Protein AF-A0AAN8HN41-F1 (afdb_monomer)

Organism: Champsocephalus gunnari (NCBI:txid52237)

pLDDT: mean 73.95, std 22.57, range [21.2, 96.81]

Nearest PDB structures (foldseek):
  7crw-assembly1_A  TM=8.829E-01  e=1.568E-19  Rattus norvegicus
  7crv-assembly1_B  TM=8.879E-01  e=1.728E-08  Rattus norvegicus
  7crv-assembly1_A  TM=7.873E-01  e=2.471E-08  Rattus norvegicus
  7crw-assembly1_B  TM=8.515E-01  e=1.143E-07  Rattus norvegicus
  7jn7-assembly1_C  TM=8.163E-01  e=3.444E-03  Homo sapiens

Mean predicted aligned error: 18.19 Å

Sequence (503 aa):
MKEDYGLEQKLSNITLGSKGASRSLDLEGIGKITKDSSGWTKLEPEVNSTDEDEASTYSLKSEAGNFECSVSGLRWVCQDKVSFKYQFCSSEEPMKRMEMMRYMPAGPLIDITVISGKLSEVYLPHWICIDDIPKILQKFAVLHIDDCGDVVEKVSEVTSSHVKLCEPVFSPRVALMKMGFPVKIHCNVLIYSKAYASCTVLHVYLTPLDPALKETIDKDNKEYKFIRKPRPNEGLKMQQDFNLTADITAEICPEKITLSNSSQSQSSIFFDVHFENPISDFNLTLSQLNKGKGKTCWSHKILKEESTGGPSSENESRDTAGPSAGETAQYTTVDGEHFVDKHRTELINRKDSSGWTKLEPEVNSTDEDEASTYSLKSEAGNFECSVSGLRWVCQDKVSFKYQFCSSEEPMKRMEMMRYMPAGPLIDITVISGKLSEVYLPHWICIDDIPKILQKFAVLHIDDCGDVVEKVSEVTSSHVKLCEPVFSPRVAPDENGLSSKNTL

InterPro domains:
  IPR025307 FIIND domain [PF13553] (52-182)
  IPR025307 FIIND domain [PF13553] (368-488)
  IPR025307 FIIND domain [PF23679] (185-302)
  IPR025307 FIIND domain [PS51830] (36-316)
  IPR025307 FIIND domain [PS51830] (352-503)
  IPR051249 NLRP Inflammasome [PTHR46985] (38-352)

Secondary structure (DSSP, 8-state):
---------------------------------PPPPS-PEEEPPEEE--STTSPPEEEEEE-SEEEEETTT--EEEESS-EEEEEEE---HHHHHHHHHTTEEE-S--EEEEEEES--SEEEEE--EE-TT-TTGGGTEEEEEP-TT--EEEEPSEE-SSEEEEESPPPSEEEEEEESSS--EE-EEEEEEEEE-SSEEEEEEEEEES-HHHHHHHHHHTTTSEEE--PPPSSPEETT-EEEEEESSSEEEESS-EE----TTTTTS-EEEEEEEPPSS-EEEEEEEEETTEEEEEEEEEEPHHHHHT------S----------------------HHHHHHHHHHTSS--TT-EEEPPEEE--STTSPPEEEEEE-SEEEEETTT--EEEESS-EEEEEEE---HHHHHHHHHTT----S--EEEEEEES--SEEEEE-----TT-TTGGGT-EEEE--TT--EEEEPSEE-SSEEEEES--PSS-PPP-S---------

Foldseek 3Di:
DDDDDDDDDDDDDDDDDDDDDDDDDDPPPPFDADADDPFAAEDEFDWDDPDLPDFIKTKDKDAAGWHAYPPQRKIFGFRGIWIKMKTFDDDLVVQVVQVVLQKFFFATWMQMGTPDGFTQKIWHWGFWAPPPPPPQQVFKWKWFDDLQDIFTHRFSHDYRTTTMDGRDDGGTMTMIGHDDDKIFGFWAWKWWWDADPWKIKIKTATGGPYPVLVSVVCVVRVVTQIDDDDTFPDTDIAQFWKAKDKPAPWDKPPRIFGHDRHSPPSNPRIIIIMDTQDPFKMKMWMFTDDPNDTDTRDMDIDGSCSRNPDDDPDDDDDDDDDDDDDDDDDDDDDDDDDPLVVCLVVLQPDPPPVFAAEDEFDWDDDDPPDWIKTKDKDAAGWHAYSRQRKIFGFRGIWIKMKTFDRCVPVQVVCVVVVHHAFATDMQMGTPDGFTQKIWGWGNRACPPPPPVQVRDWDWDDDPVGTDTHRFPDDDRTTTMDGRDDHPPDDDPDPPDDDDDDDD

Radius of gyration: 29.56 Å; Cα contacts (8 Å, |Δi|>4): 951; chains: 1; bounding box: 72×90×97 Å

Structure (mmCIF, N/CA/C/O backbone):
data_AF-A0AAN8HN41-F1
#
_entry.id   AF-A0AAN8HN41-F1
#
loop_
_atom_site.group_PDB
_atom_site.id
_atom_site.type_symbol
_atom_site.label_atom_id
_atom_site.label_alt_id
_atom_site.label_comp_id
_atom_site.label_asym_id
_atom_site.label_entity_id
_atom_site.label_seq_id
_atom_site.pdbx_PDB_ins_code
_atom_site.Cartn_x
_atom_site.Cartn_y
_atom_site.Cartn_z
_atom_site.occupancy
_atom_site.B_iso_or_equiv
_atom_site.auth_seq_id
_atom_site.auth_comp_id
_atom_site.auth_asym_id
_atom_site.auth_atom_id
_atom_site.pdbx_PDB_model_num
ATOM 1 N N . MET A 1 1 ? -10.641 -57.100 1.618 1.00 31.44 1 MET A N 1
ATOM 2 C CA . MET A 1 1 ? -11.272 -58.352 1.148 1.00 31.44 1 MET A CA 1
ATOM 3 C C . MET A 1 1 ? -12.772 -58.137 1.150 1.00 31.44 1 MET A C 1
ATOM 5 O O . MET A 1 1 ? -13.265 -57.872 2.237 1.00 31.44 1 MET A O 1
ATOM 9 N N . LYS A 1 2 ? -13.413 -58.298 -0.025 1.00 28.81 2 LYS A N 1
ATOM 10 C CA . LYS A 1 2 ? -14.873 -58.388 -0.284 1.00 28.81 2 LYS A CA 1
ATOM 11 C C . LYS A 1 2 ? -15.687 -57.121 0.037 1.00 28.81 2 LYS A C 1
ATOM 13 O O . LYS A 1 2 ? -15.433 -56.503 1.056 1.00 28.81 2 LYS A O 1
ATOM 18 N N . GLU A 1 3 ? -16.654 -56.635 -0.737 1.00 30.42 3 GLU A N 1
ATOM 19 C CA . GLU A 1 3 ? -17.390 -56.974 -1.980 1.00 30.42 3 GLU A CA 1
ATOM 20 C C . GLU A 1 3 ? -18.021 -55.613 -2.390 1.00 30.42 3 GLU A C 1
ATOM 22 O O . GLU A 1 3 ? -18.461 -54.877 -1.512 1.00 30.42 3 GLU A O 1
ATOM 27 N N . ASP A 1 4 ? -17.796 -55.027 -3.564 1.00 29.94 4 ASP A N 1
ATOM 28 C CA . ASP A 1 4 ? -18.327 -55.276 -4.917 1.00 29.94 4 ASP A CA 1
ATOM 29 C C . ASP A 1 4 ? -19.849 -55.069 -5.127 1.00 29.94 4 ASP A C 1
ATOM 31 O O . ASP A 1 4 ? -20.670 -55.659 -4.432 1.00 29.94 4 ASP A O 1
ATOM 35 N N . TYR A 1 5 ? -20.148 -54.265 -6.165 1.00 29.20 5 TYR A N 1
ATOM 36 C CA . TYR A 1 5 ? -21.428 -53.912 -6.824 1.00 29.20 5 TYR A CA 1
ATOM 37 C C . TYR A 1 5 ? -22.476 -53.105 -6.022 1.00 29.20 5 TYR A C 1
ATOM 39 O O . TYR A 1 5 ? -22.932 -53.513 -4.967 1.00 29.20 5 TYR A O 1
ATOM 47 N N . GLY A 1 6 ? -22.968 -51.937 -6.452 1.00 27.88 6 GLY A N 1
ATOM 48 C CA . GLY A 1 6 ? -23.070 -51.354 -7.792 1.00 27.88 6 GLY A CA 1
ATOM 49 C C . GLY A 1 6 ? -24.547 -51.254 -8.193 1.00 27.88 6 GLY A C 1
ATOM 50 O O . GLY A 1 6 ? -25.205 -52.285 -8.235 1.00 27.88 6 GLY A O 1
ATOM 51 N N . LEU A 1 7 ? -25.050 -50.040 -8.467 1.00 28.08 7 LEU A N 1
ATOM 52 C CA . LEU A 1 7 ? -25.962 -49.693 -9.579 1.00 28.08 7 LEU A CA 1
ATOM 53 C C . LEU A 1 7 ? -26.590 -48.300 -9.398 1.00 28.08 7 LEU A C 1
ATOM 55 O O . LEU A 1 7 ? -27.250 -47.999 -8.406 1.00 28.08 7 LEU A O 1
ATOM 59 N N . GLU A 1 8 ? -26.383 -47.468 -10.416 1.00 29.75 8 GLU A N 1
ATOM 60 C CA . GLU A 1 8 ? -27.081 -46.211 -10.677 1.00 29.75 8 GLU A CA 1
ATOM 61 C C . GLU A 1 8 ? -28.542 -46.449 -11.107 1.00 29.75 8 GLU A C 1
ATOM 63 O O . GLU A 1 8 ? -28.809 -47.401 -11.837 1.00 29.75 8 GLU A O 1
ATOM 68 N N . GLN A 1 9 ? -29.461 -45.528 -10.777 1.00 28.47 9 GLN A N 1
ATOM 69 C CA . GLN A 1 9 ? -30.175 -44.672 -11.754 1.00 28.47 9 GLN A CA 1
ATOM 70 C C . GLN A 1 9 ? -31.349 -43.880 -11.131 1.00 28.47 9 GLN A C 1
ATOM 72 O O . GLN A 1 9 ? -32.226 -44.433 -10.482 1.00 28.47 9 GLN A O 1
ATOM 77 N N . LYS A 1 10 ? -31.340 -42.565 -11.418 1.00 29.12 10 LYS A N 1
ATOM 78 C CA . LYS A 1 10 ? -32.449 -41.636 -11.754 1.00 29.12 10 LYS A CA 1
ATOM 79 C C . LYS A 1 10 ? -33.871 -41.883 -11.197 1.00 29.12 10 LYS A C 1
ATOM 81 O O . LYS A 1 10 ? -34.509 -42.844 -11.596 1.00 29.12 10 LYS A O 1
ATOM 86 N N . LEU A 1 11 ? -34.458 -40.855 -10.554 1.00 25.56 11 LEU A N 1
ATOM 87 C CA . LEU A 1 11 ? -35.575 -40.031 -11.095 1.00 25.56 11 LEU A CA 1
ATOM 88 C C . LEU A 1 11 ? -36.135 -39.002 -10.075 1.00 25.56 11 LEU A C 1
ATOM 90 O O . LEU A 1 11 ? -36.519 -39.341 -8.964 1.00 25.56 11 LEU A O 1
ATOM 94 N N . SER A 1 12 ? -36.161 -37.743 -10.527 1.00 26.53 12 SER A N 1
ATOM 95 C CA . SER A 1 12 ? -37.119 -36.629 -10.329 1.00 26.53 12 SER A CA 1
ATOM 96 C C . SER A 1 12 ? -38.134 -36.560 -9.161 1.00 26.53 12 SER A C 1
ATOM 98 O O . SER A 1 12 ? -39.035 -37.384 -9.055 1.00 26.53 12 SER A O 1
ATOM 100 N N . ASN A 1 13 ? -38.077 -35.413 -8.460 1.00 27.61 13 ASN A N 1
ATOM 101 C CA . ASN A 1 13 ? -39.141 -34.467 -8.046 1.00 27.61 13 ASN A CA 1
ATOM 102 C C . ASN A 1 13 ? -40.578 -34.954 -7.760 1.00 27.61 13 ASN A C 1
ATOM 104 O O . ASN A 1 13 ? -41.294 -35.273 -8.704 1.00 27.61 13 ASN A O 1
ATOM 108 N N . ILE A 1 14 ? -41.058 -34.733 -6.519 1.00 27.34 14 ILE A N 1
ATOM 109 C CA . ILE A 1 14 ? -42.457 -34.371 -6.178 1.00 27.34 14 ILE A CA 1
ATOM 110 C C . ILE A 1 14 ? -42.477 -33.345 -5.014 1.00 27.34 14 ILE A C 1
ATOM 112 O O . ILE A 1 14 ? -41.560 -33.270 -4.201 1.00 27.34 14 ILE A O 1
ATOM 116 N N . THR A 1 15 ? -43.531 -32.529 -5.013 1.00 26.66 15 THR A N 1
ATOM 117 C CA . THR A 1 15 ? -43.727 -31.164 -4.503 1.00 26.66 15 THR A CA 1
ATOM 118 C C . THR A 1 15 ? -44.473 -31.082 -3.149 1.00 26.66 15 THR A C 1
ATOM 120 O O . THR A 1 15 ? -45.343 -31.899 -2.882 1.00 26.66 15 THR A O 1
ATOM 123 N N . LEU A 1 16 ? -44.172 -30.017 -2.380 1.00 29.42 16 LEU A N 1
ATOM 124 C CA . LEU A 1 16 ? -44.954 -29.236 -1.383 1.00 29.42 16 LEU A CA 1
ATOM 125 C C . LEU A 1 16 ? -45.809 -29.901 -0.271 1.00 29.42 16 LEU A C 1
ATOM 127 O O . LEU A 1 16 ? -46.778 -30.603 -0.535 1.00 29.42 16 LEU A O 1
ATOM 131 N N . GLY A 1 17 ? -45.592 -29.443 0.977 1.00 24.09 17 GLY A N 1
ATOM 132 C CA . GLY A 1 17 ? -46.516 -29.643 2.108 1.00 24.09 17 GLY A CA 1
ATOM 133 C C . GLY A 1 17 ? -46.153 -28.921 3.425 1.00 24.09 17 GLY A C 1
ATOM 134 O O . GLY A 1 17 ? -45.705 -29.555 4.363 1.00 24.09 17 GLY A O 1
ATOM 135 N N . SER A 1 18 ? -46.353 -27.597 3.472 1.00 26.77 18 SER A N 1
ATOM 136 C CA . SER A 1 18 ? -46.799 -26.735 4.601 1.00 26.77 18 SER A CA 1
ATOM 137 C C . SER A 1 18 ? -46.487 -27.040 6.100 1.00 26.77 18 SER A C 1
ATOM 139 O O . SER A 1 18 ? -47.052 -27.960 6.681 1.00 26.77 18 SER A O 1
ATOM 141 N N . LYS A 1 19 ? -45.900 -26.000 6.742 1.00 27.00 19 LYS A N 1
ATOM 142 C CA . LYS A 1 19 ? -46.096 -25.427 8.112 1.00 27.00 19 LYS A CA 1
ATOM 143 C C . LYS A 1 19 ? -45.427 -26.061 9.352 1.00 27.00 19 LYS A C 1
ATOM 145 O O . LYS A 1 19 ? -45.829 -27.122 9.803 1.00 27.00 19 LYS A O 1
ATOM 150 N N . GLY A 1 20 ? -44.625 -25.233 10.048 1.00 23.34 20 GLY A N 1
ATOM 151 C CA . GLY A 1 20 ? -44.687 -25.118 11.519 1.00 23.34 20 GLY A CA 1
ATOM 152 C C . GLY A 1 20 ? -43.373 -24.963 12.309 1.00 23.34 20 GLY A C 1
ATOM 153 O O . GLY A 1 20 ? -42.824 -25.955 12.749 1.00 23.34 20 GLY A O 1
ATOM 154 N N . ALA A 1 21 ? -42.997 -23.707 12.594 1.00 24.42 21 ALA A N 1
ATOM 155 C CA . ALA A 1 21 ? -42.402 -23.189 13.844 1.00 24.42 21 ALA A CA 1
ATOM 156 C C . ALA A 1 21 ? -40.985 -23.599 14.358 1.00 24.42 21 ALA A C 1
ATOM 158 O O . ALA A 1 21 ? -40.767 -24.689 14.864 1.00 24.42 21 ALA A O 1
ATOM 159 N N . SER A 1 22 ? -40.154 -22.548 14.487 1.00 25.69 22 SER A N 1
ATOM 160 C CA . SER A 1 22 ? -39.330 -22.167 15.660 1.00 25.69 22 SER A CA 1
ATOM 161 C C . SER A 1 22 ? -37.876 -22.662 15.823 1.00 25.69 22 SER A C 1
ATOM 163 O O . SER A 1 22 ? -37.615 -23.844 15.993 1.00 25.69 22 SER A O 1
ATOM 165 N N . ARG A 1 23 ? -36.987 -21.655 15.953 1.00 26.42 23 ARG A N 1
ATOM 166 C CA . ARG A 1 23 ? -35.697 -21.586 16.684 1.00 26.42 23 ARG A CA 1
ATOM 167 C C . ARG A 1 23 ? -34.535 -22.501 16.257 1.00 26.42 23 ARG A C 1
ATOM 169 O O . ARG A 1 23 ? -34.448 -23.638 16.689 1.00 26.42 23 ARG A O 1
ATOM 176 N N . SER A 1 24 ? -33.534 -21.911 15.602 1.00 27.61 24 SER A N 1
ATOM 177 C CA . SER A 1 24 ? -32.241 -21.550 16.226 1.00 27.61 24 SER A CA 1
ATOM 178 C C . SER A 1 24 ? -31.392 -20.805 15.192 1.00 27.61 24 SER A C 1
ATOM 180 O O . SER A 1 24 ? -31.219 -21.281 14.073 1.00 27.61 24 SER A O 1
ATOM 182 N N . LEU A 1 25 ? -30.932 -19.603 15.538 1.00 30.33 25 LEU A N 1
ATOM 183 C CA . LEU A 1 25 ? -29.981 -18.830 14.742 1.00 30.33 25 LEU A CA 1
ATOM 184 C C . LEU A 1 25 ? -28.578 -19.282 15.141 1.00 30.33 25 LEU A C 1
ATOM 186 O O . LEU A 1 25 ? -28.010 -18.735 16.083 1.00 30.33 25 LEU A O 1
ATOM 190 N N . ASP A 1 26 ? -28.025 -20.249 14.418 1.00 25.84 26 ASP A N 1
ATOM 191 C CA . ASP A 1 26 ? -26.597 -20.538 14.505 1.00 25.84 26 ASP A CA 1
ATOM 192 C C . ASP A 1 26 ? -25.869 -19.657 13.481 1.00 25.84 26 ASP A C 1
ATOM 194 O O . ASP A 1 26 ? -25.796 -19.938 12.284 1.00 25.84 26 ASP A O 1
ATOM 198 N N . LEU A 1 27 ? -25.385 -18.517 13.979 1.00 33.66 27 LEU A N 1
ATOM 199 C CA . LEU A 1 27 ? -24.414 -17.643 13.325 1.00 33.66 27 LEU A CA 1
ATOM 200 C C . LEU A 1 27 ? -23.038 -18.330 13.331 1.00 33.66 27 LEU A C 1
ATOM 202 O O . LEU A 1 27 ? -22.141 -17.953 14.080 1.00 33.66 27 LEU A O 1
ATOM 206 N N . GLU A 1 28 ? -22.854 -19.323 12.466 1.00 27.98 28 GLU A N 1
ATOM 207 C CA . GLU A 1 28 ? -21.524 -19.735 12.012 1.00 27.98 28 GLU A CA 1
ATOM 208 C C . GLU A 1 28 ? -21.253 -19.082 10.655 1.00 27.98 28 GLU A C 1
ATOM 210 O O . GLU A 1 28 ? -21.481 -19.643 9.583 1.00 27.98 28 GLU A O 1
ATOM 215 N N . GLY A 1 29 ? -20.789 -17.831 10.706 1.00 28.92 29 GLY A N 1
ATOM 216 C CA . GLY A 1 29 ? -20.281 -17.109 9.545 1.00 28.92 29 GLY A CA 1
ATOM 217 C C . GLY A 1 29 ? -18.964 -17.719 9.076 1.00 28.92 29 GLY A C 1
ATOM 218 O O . GLY A 1 29 ? -17.888 -17.224 9.403 1.00 28.92 29 GLY A O 1
ATOM 219 N N . ILE A 1 30 ? -19.040 -18.807 8.311 1.00 35.75 30 ILE A N 1
ATOM 220 C CA . ILE A 1 30 ? -17.922 -19.306 7.512 1.00 35.75 30 ILE A CA 1
ATOM 221 C C . ILE A 1 30 ? -17.582 -18.201 6.506 1.00 35.75 30 ILE A C 1
ATOM 223 O O . ILE A 1 30 ? -18.361 -17.929 5.592 1.00 35.75 30 ILE A O 1
ATOM 227 N N . GLY A 1 31 ? -16.436 -17.543 6.714 1.00 37.22 31 GLY A N 1
ATOM 228 C CA . GLY A 1 31 ? -15.906 -16.497 5.840 1.00 37.22 31 GLY A CA 1
ATOM 229 C C . GLY A 1 31 ? -15.910 -16.970 4.391 1.00 37.22 31 GLY A C 1
ATOM 230 O O . GLY A 1 31 ? -15.193 -17.901 4.017 1.00 37.22 31 GLY A O 1
ATOM 231 N N . LYS A 1 32 ? -16.790 -16.371 3.593 1.00 41.81 32 LYS A N 1
ATOM 232 C CA . LYS A 1 32 ? -17.054 -16.779 2.221 1.00 41.81 32 LYS A CA 1
ATOM 233 C C . LYS A 1 32 ? -15.963 -16.176 1.342 1.00 41.81 32 LYS A C 1
ATOM 235 O O . LYS A 1 32 ? -15.886 -14.964 1.209 1.00 41.81 32 LYS A O 1
ATOM 240 N N . ILE A 1 33 ? -15.124 -17.019 0.744 1.00 43.97 33 ILE A N 1
ATOM 241 C CA . ILE A 1 33 ? -14.276 -16.614 -0.382 1.00 43.97 33 ILE A CA 1
ATOM 242 C C . ILE A 1 33 ? -15.233 -16.404 -1.557 1.00 43.97 33 ILE A C 1
ATOM 244 O O . ILE A 1 33 ? -15.767 -17.366 -2.116 1.00 43.97 33 ILE A O 1
ATOM 248 N N . THR A 1 34 ? -15.547 -15.151 -1.863 1.00 48.28 34 THR A N 1
ATOM 249 C CA . THR A 1 34 ? -16.453 -14.785 -2.951 1.00 48.28 34 THR A CA 1
ATOM 250 C C . THR A 1 34 ? -15.640 -14.567 -4.226 1.00 48.28 34 THR A C 1
ATOM 252 O O . THR A 1 34 ? -14.589 -13.929 -4.239 1.00 48.28 34 THR A O 1
ATOM 255 N N . LYS A 1 35 ? -16.102 -15.162 -5.328 1.00 44.94 35 LYS A N 1
ATOM 256 C CA . LYS A 1 35 ? -15.579 -14.872 -6.665 1.00 44.94 35 LYS A CA 1
ATOM 257 C C . LYS A 1 35 ? -16.075 -13.478 -7.052 1.00 44.94 35 LYS A C 1
ATOM 259 O O . LYS A 1 35 ? -17.276 -13.240 -6.935 1.00 44.94 35 LYS A O 1
ATOM 264 N N . ASP A 1 36 ? -15.165 -12.599 -7.477 1.00 52.16 36 ASP A N 1
ATOM 265 C CA . ASP A 1 36 ? -15.447 -11.180 -7.728 1.00 52.16 36 ASP A CA 1
ATOM 266 C C . ASP A 1 36 ? -16.681 -11.011 -8.635 1.00 52.16 36 ASP A C 1
ATOM 268 O O . ASP A 1 36 ? -16.731 -11.519 -9.759 1.00 52.16 36 ASP A O 1
ATOM 272 N N . SER A 1 37 ? -17.728 -10.391 -8.091 1.00 51.03 37 SER A N 1
ATOM 273 C CA . SER A 1 37 ? -19.034 -10.242 -8.736 1.00 51.03 37 SER A CA 1
ATOM 274 C C . SER A 1 37 ? -19.020 -9.003 -9.631 1.00 51.03 37 SER A C 1
ATOM 276 O O . SER A 1 37 ? -18.674 -7.914 -9.180 1.00 51.03 37 SER A O 1
ATOM 278 N N . SER A 1 38 ? -19.454 -9.141 -10.886 1.00 56.97 38 SER A N 1
ATOM 279 C CA . SER A 1 38 ? -19.511 -8.094 -11.922 1.00 56.97 38 SER A CA 1
ATOM 280 C C . SER A 1 38 ? -20.571 -6.998 -11.677 1.00 56.97 38 SER A C 1
ATOM 282 O O . SER A 1 38 ? -21.161 -6.493 -12.628 1.00 56.97 38 SER A O 1
ATOM 284 N N . GLY A 1 39 ? -20.876 -6.676 -10.418 1.00 83.75 39 GLY A N 1
ATOM 285 C CA . GLY A 1 39 ? -21.988 -5.808 -10.005 1.00 83.75 39 GLY A CA 1
ATOM 286 C C . GLY A 1 39 ? -21.614 -4.356 -9.691 1.00 83.75 39 GLY A C 1
ATOM 287 O O . GLY A 1 39 ? -22.451 -3.630 -9.160 1.00 83.75 39 GLY A O 1
ATOM 288 N N . TRP A 1 40 ? -20.376 -3.941 -9.968 1.00 92.38 40 TRP A N 1
ATOM 289 C CA . TRP A 1 40 ? -19.872 -2.606 -9.639 1.00 92.38 40 TRP A CA 1
ATOM 290 C C . TRP A 1 40 ? -20.077 -1.626 -10.795 1.00 92.38 40 TRP A C 1
ATOM 292 O O . TRP A 1 40 ? -19.619 -1.869 -11.913 1.00 92.38 40 TRP A O 1
ATOM 302 N N . THR A 1 41 ? -20.724 -0.493 -10.522 1.00 95.56 41 THR A N 1
ATOM 303 C CA . THR A 1 41 ? -20.833 0.606 -11.491 1.00 95.56 41 THR A CA 1
ATOM 304 C C . THR A 1 41 ? -19.540 1.412 -11.485 1.00 95.56 41 THR A C 1
ATOM 306 O O . THR A 1 41 ? -19.171 1.978 -10.458 1.00 95.56 41 THR A O 1
ATOM 309 N N . LYS A 1 42 ? -18.834 1.474 -12.618 1.00 93.62 42 LYS A N 1
ATOM 310 C CA . LYS A 1 42 ? -17.588 2.245 -12.701 1.00 93.62 42 LYS A CA 1
ATOM 311 C C . LYS A 1 42 ? -17.868 3.739 -12.769 1.00 93.62 42 LYS A C 1
ATOM 313 O O . LYS A 1 42 ? -18.669 4.170 -13.594 1.00 93.62 42 LYS A O 1
ATOM 318 N N . LEU A 1 43 ? -17.174 4.505 -11.936 1.00 94.69 43 LEU A N 1
ATOM 319 C CA . LEU A 1 43 ? -17.195 5.962 -11.935 1.00 94.69 43 LEU A CA 1
ATOM 320 C C . LEU A 1 43 ? -15.779 6.502 -12.081 1.00 94.69 43 LEU A C 1
ATOM 322 O O . LEU A 1 43 ? -14.832 5.965 -11.504 1.00 94.69 43 LEU A O 1
ATOM 326 N N . GLU A 1 44 ? -15.653 7.568 -12.858 1.00 92.94 44 GLU A N 1
ATOM 327 C CA . GLU A 1 44 ? -14.412 8.312 -13.009 1.00 92.94 44 GLU A CA 1
ATOM 328 C C . GLU A 1 44 ? -14.428 9.514 -12.055 1.00 92.94 44 GLU A C 1
ATOM 330 O O . GLU A 1 44 ? -15.442 10.215 -11.993 1.00 92.94 44 GLU A O 1
ATOM 335 N N . PRO A 1 45 ? -13.368 9.723 -11.256 1.00 93.75 45 PRO A N 1
ATOM 336 C CA . PRO A 1 45 ? -13.301 10.842 -10.327 1.00 93.75 45 PRO A CA 1
ATOM 337 C C . PRO A 1 45 ? -13.009 12.162 -11.046 1.00 93.75 45 PRO A C 1
ATOM 339 O O . PRO A 1 45 ? -12.255 12.205 -12.016 1.00 93.75 45 PRO A O 1
ATOM 342 N N . GLU A 1 46 ? -13.530 13.258 -10.501 1.00 91.25 46 GLU A N 1
ATOM 343 C CA . GLU A 1 46 ? -13.058 14.604 -10.831 1.00 91.25 46 GLU A CA 1
ATOM 344 C C . GLU A 1 46 ? -11.671 14.798 -10.197 1.00 91.25 46 GLU A C 1
ATOM 346 O O . GLU A 1 46 ? -11.518 14.631 -8.984 1.00 91.25 46 GLU A O 1
ATOM 351 N N . VAL A 1 47 ? -10.656 15.120 -11.003 1.00 89.12 47 VAL A N 1
ATOM 352 C CA . VAL A 1 47 ? -9.266 15.268 -10.543 1.00 89.12 47 VAL A CA 1
ATOM 353 C C . VAL A 1 47 ? -8.925 16.744 -10.382 1.00 89.12 47 VAL A C 1
ATOM 355 O O . VAL A 1 47 ? -8.999 17.506 -11.343 1.00 89.12 47 VAL A O 1
ATOM 358 N N . ASN A 1 48 ? -8.511 17.127 -9.176 1.00 82.00 48 ASN A N 1
ATOM 359 C CA . ASN A 1 48 ? -7.978 18.447 -8.867 1.00 82.00 48 ASN A CA 1
ATOM 360 C C . ASN A 1 48 ? -6.489 18.308 -8.534 1.00 82.00 48 ASN A C 1
ATOM 362 O O . ASN A 1 48 ? -6.133 17.704 -7.520 1.00 82.00 48 ASN A O 1
ATOM 366 N N . SER A 1 49 ? -5.638 18.878 -9.382 1.00 72.19 49 SER A N 1
ATOM 367 C CA . SER A 1 49 ? -4.194 18.991 -9.160 1.00 72.19 49 SER A CA 1
ATOM 368 C C . SER A 1 49 ? -3.893 20.476 -8.986 1.00 72.19 49 SER A C 1
ATOM 370 O O . SER A 1 49 ? -3.963 21.234 -9.954 1.00 72.19 49 SER A O 1
ATOM 372 N N . THR A 1 50 ? -3.699 20.911 -7.741 1.00 55.75 50 THR A N 1
ATOM 373 C CA . THR A 1 50 ? -3.549 22.329 -7.387 1.00 55.75 50 THR A CA 1
ATOM 374 C C . THR A 1 50 ? -2.144 22.860 -7.667 1.00 55.75 50 THR A C 1
ATOM 376 O O . THR A 1 50 ? -2.056 24.006 -8.089 1.00 55.75 50 THR A O 1
ATOM 379 N N . ASP A 1 51 ? -1.100 22.020 -7.580 1.00 61.59 51 ASP A N 1
ATOM 380 C CA . ASP A 1 51 ? 0.307 22.340 -7.888 1.00 61.59 51 ASP A CA 1
ATOM 381 C C . ASP A 1 51 ? 1.116 21.076 -8.289 1.00 61.59 51 ASP A C 1
ATOM 383 O O . ASP A 1 51 ? 0.707 19.960 -7.978 1.00 61.59 51 ASP A O 1
ATOM 387 N N . GLU A 1 52 ? 2.282 21.217 -8.951 1.00 57.62 52 GLU A N 1
ATOM 388 C CA . GLU A 1 52 ? 3.168 20.085 -9.351 1.00 57.62 52 GLU A CA 1
ATOM 389 C C . GLU A 1 52 ? 3.782 19.306 -8.161 1.00 57.62 52 GLU A C 1
ATOM 391 O O . GLU A 1 52 ? 4.354 18.222 -8.333 1.00 57.62 52 GLU A O 1
ATOM 396 N N . ASP A 1 53 ? 3.692 19.866 -6.955 1.00 58.62 53 ASP A N 1
ATOM 397 C CA . ASP A 1 53 ? 4.270 19.311 -5.728 1.00 58.62 53 ASP A CA 1
ATOM 398 C C . ASP A 1 53 ? 3.219 18.788 -4.732 1.00 58.62 53 ASP A C 1
ATOM 400 O O . ASP A 1 53 ? 3.594 18.150 -3.748 1.00 58.62 53 ASP A O 1
ATOM 404 N N . GLU A 1 54 ? 1.922 19.002 -4.985 1.00 66.62 54 GLU A N 1
ATOM 405 C CA . GLU A 1 54 ? 0.838 18.518 -4.123 1.00 66.62 54 GLU A CA 1
ATOM 406 C C . GLU A 1 54 ? 0.203 17.228 -4.657 1.00 66.62 54 GLU A C 1
ATOM 408 O O . GLU A 1 54 ? -0.005 17.057 -5.859 1.00 66.62 54 GLU A O 1
ATOM 413 N N . ALA A 1 55 ? -0.156 16.322 -3.743 1.00 70.19 55 ALA A N 1
ATOM 414 C CA . ALA A 1 55 ? -0.847 15.087 -4.094 1.00 70.19 55 ALA A CA 1
ATOM 415 C C . ALA A 1 55 ? -2.203 15.390 -4.755 1.00 70.19 55 ALA A C 1
ATOM 417 O O . ALA A 1 55 ? -3.030 16.138 -4.223 1.00 70.19 55 ALA A O 1
ATOM 418 N N . SER A 1 56 ? -2.457 14.762 -5.905 1.00 83.38 56 SER A N 1
ATOM 419 C CA . SER A 1 56 ? -3.714 14.955 -6.632 1.00 83.38 56 SER A CA 1
ATOM 420 C C . SER A 1 56 ? -4.920 14.525 -5.792 1.00 83.38 56 SER A C 1
ATOM 422 O O . SER A 1 56 ? -4.941 13.444 -5.197 1.00 83.38 56 SER A O 1
ATOM 424 N N . THR A 1 57 ? -5.958 15.363 -5.782 1.00 90.62 57 THR A N 1
ATOM 425 C CA . THR A 1 57 ? -7.215 15.092 -5.075 1.00 90.62 57 THR A CA 1
ATOM 426 C C . THR A 1 57 ? -8.272 14.585 -6.040 1.00 90.62 57 THR A C 1
ATOM 428 O O . THR A 1 57 ? -8.549 15.215 -7.057 1.00 90.62 57 THR A O 1
ATOM 431 N N . TYR A 1 58 ? -8.921 13.482 -5.684 1.00 91.81 58 TYR A N 1
ATOM 432 C CA . TYR A 1 58 ? -9.922 12.817 -6.510 1.00 91.81 58 TYR A CA 1
ATOM 433 C C . TYR A 1 58 ? -11.291 12.921 -5.845 1.00 91.81 58 TYR A C 1
ATOM 435 O O . TYR A 1 58 ? -11.472 12.430 -4.734 1.00 91.81 58 TYR A O 1
ATOM 443 N N . SER A 1 59 ? -12.263 13.543 -6.508 1.00 95.12 59 SER A N 1
ATOM 444 C CA . SER A 1 59 ? -13.616 13.738 -5.975 1.00 95.12 59 SER A CA 1
ATOM 445 C C . SER A 1 59 ? -14.620 12.821 -6.666 1.00 95.12 59 SER A C 1
ATOM 447 O O . SER A 1 59 ? -14.642 12.705 -7.889 1.00 95.12 59 SER A O 1
ATOM 449 N N . LEU A 1 60 ? -15.472 12.172 -5.876 1.00 95.69 60 LEU A N 1
ATOM 450 C CA . LEU A 1 60 ? -16.499 11.246 -6.342 1.00 95.69 60 LEU A CA 1
ATOM 451 C C . LEU A 1 60 ? -17.856 11.601 -5.742 1.00 95.69 60 LEU A C 1
ATOM 453 O O . LEU A 1 60 ? -17.973 12.012 -4.585 1.00 95.69 60 LEU A O 1
ATOM 457 N N . LYS A 1 61 ? -18.899 11.410 -6.549 1.00 96.12 61 LYS A N 1
ATOM 458 C CA . LYS A 1 61 ? -20.302 11.548 -6.154 1.00 96.12 61 LYS A CA 1
ATOM 459 C C . LYS A 1 61 ? -21.076 10.362 -6.705 1.00 96.12 61 LYS A C 1
ATOM 461 O O . LYS A 1 61 ? -20.896 9.998 -7.866 1.00 96.12 61 LYS A O 1
ATOM 466 N N . SER A 1 62 ? -21.953 9.782 -5.899 1.00 96.00 62 SER A N 1
ATOM 467 C CA . SER A 1 62 ? -22.835 8.708 -6.349 1.00 96.00 62 SER A CA 1
ATOM 468 C C . SER A 1 62 ? -24.187 8.766 -5.650 1.00 96.00 62 SER A C 1
ATOM 470 O O . SER A 1 62 ? -24.292 9.227 -4.516 1.00 96.00 62 SER A O 1
ATOM 472 N N . GLU A 1 63 ? -25.221 8.283 -6.333 1.00 96.69 63 GLU A N 1
ATOM 473 C CA . GLU A 1 63 ? -26.504 7.940 -5.709 1.00 96.69 63 GLU A CA 1
ATOM 474 C C . GLU A 1 63 ? -26.380 6.599 -4.961 1.00 96.69 63 GLU A C 1
ATOM 476 O O . GLU A 1 63 ? -25.301 6.010 -4.919 1.00 96.69 63 GLU A O 1
ATOM 481 N N . ALA A 1 64 ? -27.472 6.101 -4.381 1.00 96.81 64 ALA A N 1
ATOM 482 C CA . ALA A 1 64 ? -27.495 4.799 -3.718 1.00 96.81 64 ALA A CA 1
ATOM 483 C C . ALA A 1 64 ? -27.098 3.653 -4.669 1.00 96.81 64 ALA A C 1
ATOM 485 O O . ALA A 1 64 ? -27.616 3.553 -5.786 1.00 96.81 64 ALA A O 1
ATOM 486 N N . GLY A 1 65 ? -26.213 2.756 -4.228 1.00 95.81 65 GLY A N 1
ATOM 487 C CA . GLY A 1 65 ? -25.768 1.615 -5.029 1.00 95.81 65 GLY A CA 1
ATOM 488 C C . GLY A 1 65 ? -24.358 1.122 -4.707 1.00 95.81 65 GLY A C 1
ATOM 489 O O . GLY A 1 65 ? -23.808 1.423 -3.650 1.00 95.81 65 GLY A O 1
ATOM 490 N N . ASN A 1 66 ? -23.791 0.353 -5.646 1.00 96.00 66 ASN A N 1
ATOM 491 C CA . ASN A 1 66 ? -22.448 -0.229 -5.571 1.00 96.00 66 ASN A CA 1
ATOM 492 C C . ASN A 1 66 ? -21.582 0.323 -6.707 1.00 96.00 66 ASN A C 1
ATOM 494 O O . ASN A 1 66 ? -21.928 0.169 -7.887 1.00 96.00 66 ASN A O 1
ATOM 498 N N . PHE A 1 67 ? -20.440 0.910 -6.368 1.00 96.75 67 PHE A N 1
ATOM 499 C CA . PHE A 1 67 ? -19.592 1.612 -7.328 1.00 96.75 67 PHE A CA 1
ATOM 500 C C . PHE A 1 67 ? -18.114 1.247 -7.186 1.00 96.75 67 PHE A C 1
ATOM 502 O O . PHE A 1 67 ? -17.668 0.845 -6.115 1.00 96.75 67 PHE A O 1
ATOM 509 N N . GLU A 1 68 ? -17.360 1.389 -8.274 1.00 95.31 68 GLU A N 1
ATOM 510 C CA . GLU A 1 68 ? -15.904 1.226 -8.332 1.00 95.31 68 GLU A CA 1
ATOM 511 C C . GLU A 1 68 ? -15.283 2.461 -8.990 1.00 95.31 68 GLU A C 1
ATOM 513 O O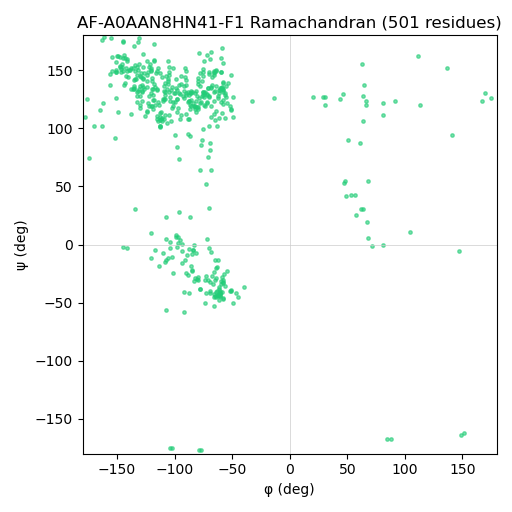 . GLU A 1 68 ? -15.713 2.884 -10.063 1.00 95.31 68 GLU A O 1
ATOM 518 N N . CYS A 1 69 ? -14.245 3.023 -8.379 1.00 94.50 69 CYS A N 1
ATOM 519 C CA . CYS A 1 69 ? -13.469 4.102 -8.973 1.00 94.50 69 CYS A CA 1
ATOM 520 C C . CYS A 1 69 ? -12.577 3.539 -10.085 1.00 94.50 69 CYS A C 1
ATOM 522 O O . CYS A 1 69 ? -11.792 2.619 -9.849 1.00 94.50 69 CYS A O 1
ATOM 524 N N . SER A 1 70 ? -12.649 4.111 -11.287 1.00 86.19 70 SER A N 1
ATOM 525 C CA . SER A 1 70 ? -11.839 3.688 -12.438 1.00 86.19 70 SER A CA 1
ATOM 526 C C . SER A 1 70 ? -10.336 3.933 -12.260 1.00 86.19 70 SER A C 1
ATOM 528 O O . SER A 1 70 ? -9.539 3.244 -12.896 1.00 86.19 70 SER A O 1
ATOM 530 N N . VAL A 1 71 ? -9.956 4.883 -11.396 1.00 86.31 71 VAL A N 1
ATOM 531 C CA . VAL A 1 71 ? -8.562 5.279 -11.144 1.00 86.31 71 VAL A CA 1
ATOM 532 C C . VAL A 1 71 ? -7.963 4.489 -9.984 1.00 86.31 71 VAL A C 1
ATOM 534 O O . VAL A 1 71 ? -6.961 3.802 -10.159 1.00 86.31 71 VAL A O 1
ATOM 537 N N . SER A 1 72 ? -8.572 4.560 -8.797 1.00 88.81 72 SER A N 1
ATOM 538 C CA . SER A 1 72 ? -8.024 3.914 -7.597 1.00 88.81 72 SER A CA 1
ATOM 539 C C . SER A 1 72 ? -8.419 2.453 -7.443 1.00 88.81 72 SER A C 1
ATOM 541 O O . SER A 1 72 ? -7.803 1.735 -6.661 1.00 88.81 72 SER A O 1
ATOM 543 N N . GLY A 1 73 ? -9.466 2.004 -8.137 1.00 90.38 73 GLY A N 1
ATOM 544 C CA . GLY A 1 73 ? -10.081 0.707 -7.878 1.00 90.38 73 GLY A CA 1
ATOM 545 C C . GLY A 1 73 ? -10.802 0.636 -6.530 1.00 90.38 73 GLY A C 1
ATOM 546 O O . GLY A 1 73 ? -11.266 -0.442 -6.171 1.00 90.38 73 GLY A O 1
ATOM 547 N N . LEU A 1 74 ? -10.912 1.740 -5.779 1.00 94.06 74 LEU A N 1
ATOM 548 C CA . LEU A 1 74 ? -11.703 1.810 -4.551 1.00 94.06 74 LEU A CA 1
ATOM 549 C C . LEU A 1 74 ? -13.155 1.450 -4.866 1.00 94.06 74 LEU A C 1
ATOM 551 O O . LEU A 1 74 ? -13.726 2.009 -5.805 1.00 94.06 74 LEU A O 1
ATOM 555 N N . ARG A 1 75 ? -13.763 0.553 -4.085 1.00 96.12 75 ARG A N 1
ATOM 556 C CA . ARG A 1 75 ? -15.190 0.235 -4.238 1.00 96.12 75 ARG A CA 1
ATOM 557 C C . ARG A 1 75 ? -15.965 0.628 -3.004 1.00 96.12 75 ARG A C 1
ATOM 559 O O . ARG A 1 75 ? -15.441 0.560 -1.895 1.00 96.12 75 ARG A O 1
ATOM 566 N N . TRP A 1 76 ? -17.212 1.026 -3.194 1.00 95.50 76 TRP A N 1
ATOM 567 C CA . TRP A 1 76 ? -18.062 1.437 -2.090 1.00 95.50 76 TRP A CA 1
ATOM 568 C C . TRP A 1 76 ? -19.523 1.097 -2.324 1.00 95.50 76 TRP A C 1
ATOM 570 O O . TRP A 1 76 ? -19.995 0.997 -3.459 1.00 95.50 76 TRP A O 1
ATOM 580 N N . VAL A 1 77 ? -20.226 0.938 -1.209 1.00 95.62 77 VAL A N 1
ATOM 581 C CA . VAL A 1 77 ? -21.670 0.752 -1.152 1.00 95.62 77 VAL A CA 1
ATOM 582 C C . VAL A 1 77 ? -22.257 1.876 -0.319 1.00 95.62 77 VAL A C 1
ATOM 584 O O . VAL A 1 77 ? -21.793 2.127 0.795 1.00 95.62 77 VAL A O 1
ATOM 587 N N . CYS A 1 78 ? -23.282 2.544 -0.833 1.00 94.44 78 CYS A N 1
ATOM 588 C CA . CYS A 1 78 ? -24.022 3.572 -0.106 1.00 94.44 78 CYS A CA 1
ATOM 589 C C . CYS A 1 78 ? -25.532 3.372 -0.273 1.00 94.44 78 CYS A C 1
ATOM 591 O O . CYS A 1 78 ? -26.007 2.966 -1.335 1.00 94.44 78 CYS A O 1
ATOM 593 N N . GLN A 1 79 ? -26.285 3.622 0.800 1.00 94.75 79 GLN A N 1
ATOM 594 C CA . GLN A 1 79 ? -27.753 3.523 0.808 1.00 94.75 79 GLN A CA 1
ATOM 595 C C . GLN A 1 79 ? -28.434 4.799 0.316 1.00 94.75 79 GLN A C 1
ATOM 597 O O . GLN A 1 79 ? -29.556 4.737 -0.173 1.00 94.75 79 GLN A O 1
ATOM 602 N N . ASP A 1 80 ? -27.725 5.921 0.403 1.00 95.06 80 ASP A N 1
ATOM 603 C CA . ASP A 1 80 ? -28.166 7.242 -0.018 1.00 95.06 80 ASP A CA 1
ATOM 604 C C . ASP A 1 80 ? -27.083 7.896 -0.878 1.00 95.06 80 ASP A C 1
ATOM 606 O O . ASP A 1 80 ? -25.994 7.345 -1.089 1.00 95.06 80 ASP A O 1
ATOM 610 N N . LYS A 1 81 ? -27.385 9.099 -1.366 1.00 96.75 81 LYS A N 1
ATOM 611 C CA . LYS A 1 81 ? -26.419 9.936 -2.067 1.00 96.75 81 LYS A CA 1
ATOM 612 C C . LYS A 1 81 ? -25.205 10.217 -1.183 1.00 96.75 81 LYS A C 1
ATOM 614 O O . LYS A 1 81 ? -25.344 10.603 -0.023 1.00 96.75 81 LYS A O 1
ATOM 619 N N . VAL A 1 82 ? -24.018 10.071 -1.758 1.00 96.12 82 VAL A N 1
ATOM 620 C CA . VAL A 1 82 ? -22.746 10.346 -1.092 1.00 96.12 82 VAL A CA 1
ATOM 621 C C . VAL A 1 82 ? -21.850 11.189 -1.990 1.00 96.12 82 VAL A C 1
ATOM 623 O O . VAL A 1 82 ? -21.851 11.055 -3.216 1.00 96.12 82 VAL A O 1
ATOM 626 N N . SER A 1 83 ? -21.062 12.056 -1.368 1.00 96.25 83 SER A N 1
ATOM 627 C CA . SER A 1 83 ? -19.940 12.737 -1.998 1.00 96.25 83 SER A CA 1
ATOM 628 C C . SER A 1 83 ? -18.720 12.624 -1.104 1.00 96.25 83 SER A C 1
ATOM 630 O O . SER A 1 83 ? -18.802 12.923 0.088 1.00 96.25 83 SER A O 1
ATOM 632 N N . PHE A 1 84 ? -17.586 12.245 -1.666 1.00 94.75 84 PHE A N 1
ATOM 633 C CA . PHE A 1 84 ? -16.341 12.116 -0.927 1.00 94.75 84 PHE A CA 1
ATOM 634 C C . PHE A 1 84 ? -15.162 12.459 -1.825 1.00 94.75 84 PHE A C 1
ATOM 636 O O . PHE A 1 84 ? -15.272 12.458 -3.051 1.00 94.75 84 PHE A O 1
ATOM 643 N N . LYS A 1 85 ? -14.032 12.757 -1.199 1.00 95.06 85 LYS A N 1
ATOM 644 C CA . LYS A 1 85 ? -12.748 12.897 -1.871 1.00 95.06 85 LYS A CA 1
ATOM 645 C C . LYS A 1 85 ? -11.779 11.851 -1.351 1.00 95.06 85 LYS A C 1
ATOM 647 O O . LYS A 1 85 ? -11.955 11.341 -0.243 1.00 95.06 85 LYS A O 1
ATOM 652 N N . TYR A 1 86 ? -10.766 11.546 -2.144 1.00 92.88 86 TYR A N 1
ATOM 653 C CA . TYR A 1 86 ? -9.635 10.768 -1.683 1.00 92.88 86 TYR A CA 1
ATOM 654 C C . TYR A 1 86 ? -8.316 11.269 -2.269 1.00 92.88 86 TYR A C 1
ATOM 656 O O . TYR A 1 86 ? -8.295 11.936 -3.306 1.00 92.88 86 TYR A O 1
ATOM 664 N N . GLN A 1 87 ? -7.223 10.916 -1.602 1.00 91.69 87 GLN A N 1
ATOM 665 C CA . GLN A 1 87 ? -5.850 11.149 -2.038 1.00 91.69 87 GLN A CA 1
ATOM 666 C C . GLN A 1 87 ? -5.027 9.879 -1.826 1.00 91.69 87 GLN A C 1
ATOM 668 O O . GLN A 1 87 ? -5.296 9.094 -0.914 1.00 91.69 87 GLN A O 1
ATOM 673 N N . PHE A 1 88 ? -4.026 9.668 -2.676 1.00 87.44 88 PHE A N 1
ATOM 674 C CA . PHE A 1 88 ? -2.999 8.671 -2.405 1.00 87.44 88 PHE A CA 1
ATOM 675 C C . PHE A 1 88 ? -1.916 9.304 -1.545 1.00 87.44 88 PHE A C 1
ATOM 677 O O . PHE A 1 88 ? -1.430 10.386 -1.864 1.00 87.44 88 PHE A O 1
ATOM 684 N N . CYS A 1 89 ? -1.521 8.626 -0.474 1.00 82.12 89 CYS A N 1
ATOM 685 C CA . CYS A 1 89 ? -0.491 9.133 0.419 1.00 82.12 89 CYS A CA 1
ATOM 686 C C . CYS A 1 89 ? 0.785 8.307 0.251 1.00 82.12 89 CYS A C 1
ATOM 688 O O . CYS A 1 89 ? 0.776 7.091 0.439 1.00 82.12 89 CYS A O 1
ATOM 690 N N . SER A 1 90 ? 1.901 8.970 -0.040 1.00 69.75 90 SER A N 1
ATOM 691 C CA . SER A 1 90 ? 3.233 8.366 -0.018 1.00 69.75 90 SER A CA 1
ATOM 692 C C . SER A 1 90 ? 4.035 8.951 1.143 1.00 69.75 90 SER A C 1
ATOM 694 O O . SER A 1 90 ? 4.468 10.099 1.081 1.00 69.75 90 SER A O 1
ATOM 696 N N . SER A 1 91 ? 4.244 8.177 2.209 1.00 62.38 91 SER A N 1
ATOM 697 C CA . SER A 1 91 ? 5.170 8.546 3.287 1.00 62.38 91 SER A CA 1
ATOM 698 C C . SER A 1 91 ? 5.902 7.313 3.816 1.00 62.38 91 SER A C 1
ATOM 700 O O . SER A 1 91 ? 5.315 6.241 3.985 1.00 62.38 91 SER A O 1
ATOM 702 N N . GLU A 1 92 ? 7.199 7.463 4.093 1.00 66.75 92 GLU A N 1
ATOM 703 C CA . GLU A 1 92 ? 8.020 6.410 4.700 1.00 66.75 92 GLU A CA 1
ATOM 704 C C . GLU A 1 92 ? 7.616 6.105 6.149 1.00 66.75 92 GLU A C 1
ATOM 706 O O . GLU A 1 92 ? 7.840 4.992 6.634 1.00 66.75 92 GLU A O 1
ATOM 711 N N . GLU A 1 93 ? 7.041 7.079 6.857 1.00 70.12 93 GLU A N 1
ATOM 712 C CA . GLU A 1 93 ? 6.722 6.952 8.280 1.00 70.12 93 GLU A CA 1
ATOM 713 C C . GLU A 1 93 ? 5.643 5.892 8.547 1.00 70.12 93 GLU A C 1
ATOM 715 O O . GLU A 1 93 ? 5.933 4.955 9.301 1.00 70.12 93 GLU A O 1
ATOM 720 N N . PRO A 1 94 ? 4.456 5.925 7.896 1.00 74.06 94 PRO A N 1
ATOM 721 C CA . PRO A 1 94 ? 3.485 4.839 7.985 1.00 74.06 94 PRO A CA 1
ATOM 722 C C . PRO A 1 94 ? 4.087 3.461 7.701 1.00 74.06 94 PRO A C 1
ATOM 724 O O . PRO A 1 94 ? 3.768 2.493 8.391 1.00 74.06 94 PRO A O 1
ATOM 727 N N . MET A 1 95 ? 4.987 3.349 6.717 1.00 73.38 95 MET A N 1
ATOM 728 C CA . MET A 1 95 ? 5.592 2.063 6.362 1.00 73.38 95 MET A CA 1
ATOM 729 C C . MET A 1 95 ? 6.470 1.493 7.479 1.00 73.38 95 MET A C 1
ATOM 731 O O . MET A 1 95 ? 6.377 0.300 7.780 1.00 73.38 95 MET A O 1
ATOM 735 N N . LYS A 1 96 ? 7.283 2.332 8.135 1.00 74.81 96 LYS A N 1
ATOM 736 C CA . LYS A 1 96 ? 8.089 1.923 9.300 1.00 74.81 96 LYS A CA 1
ATOM 737 C C . LYS A 1 96 ? 7.190 1.439 10.444 1.00 74.81 96 LYS A C 1
ATOM 739 O O . LYS A 1 96 ? 7.464 0.393 11.037 1.00 74.81 96 LYS A O 1
ATOM 744 N N . ARG A 1 97 ? 6.072 2.134 10.698 1.00 77.06 97 ARG A N 1
ATOM 745 C CA . ARG A 1 97 ? 5.089 1.740 11.726 1.00 77.06 97 ARG A CA 1
ATOM 746 C C . ARG A 1 97 ? 4.446 0.381 11.424 1.00 77.06 97 ARG A C 1
ATOM 748 O O . ARG A 1 97 ? 4.377 -0.473 12.309 1.00 77.06 97 ARG A O 1
ATOM 755 N N . MET A 1 98 ? 4.049 0.124 10.174 1.00 83.19 98 MET A N 1
ATOM 756 C CA . MET A 1 98 ? 3.508 -1.179 9.749 1.00 83.19 98 MET A CA 1
ATOM 757 C C . MET A 1 98 ? 4.493 -2.329 9.993 1.00 83.19 98 MET A C 1
ATOM 759 O O . MET A 1 98 ? 4.115 -3.360 10.559 1.00 83.19 98 MET A O 1
ATOM 763 N N . GLU A 1 99 ? 5.763 -2.138 9.619 1.00 79.56 99 GLU A N 1
ATOM 764 C CA . GLU A 1 99 ? 6.815 -3.147 9.778 1.00 79.56 99 GLU A CA 1
ATOM 765 C C . GLU A 1 99 ? 7.012 -3.521 11.258 1.00 79.56 99 GLU A C 1
ATOM 767 O O . GLU A 1 99 ? 7.072 -4.704 11.622 1.00 79.56 99 GLU A O 1
ATOM 772 N N . MET A 1 100 ? 7.007 -2.514 12.135 1.00 78.56 100 MET A N 1
ATOM 773 C CA . MET A 1 100 ? 7.074 -2.684 13.588 1.00 78.56 100 MET A CA 1
ATOM 774 C C . MET A 1 100 ? 5.889 -3.490 14.141 1.00 78.56 100 MET A C 1
ATOM 776 O O . MET A 1 100 ? 6.091 -4.392 14.960 1.00 78.56 100 MET A O 1
ATOM 780 N N . MET A 1 101 ? 4.677 -3.262 13.626 1.00 82.12 101 MET A N 1
ATOM 781 C CA . MET A 1 101 ? 3.469 -4.025 13.973 1.00 82.12 101 MET A CA 1
ATOM 782 C C . MET A 1 101 ? 3.442 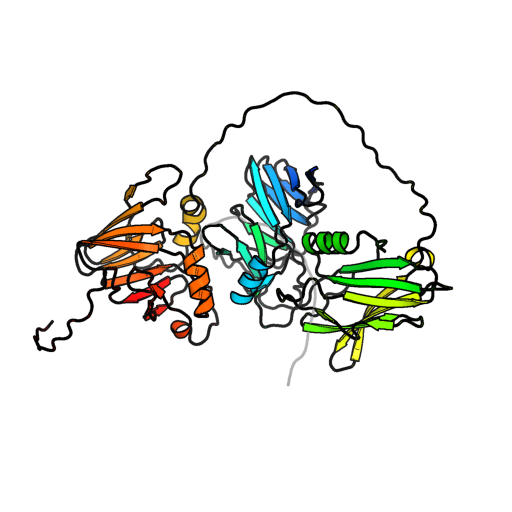-5.455 13.401 1.00 82.12 101 MET A C 1
ATOM 784 O O . MET A 1 101 ? 2.460 -6.175 13.577 1.00 82.12 101 MET A O 1
ATOM 788 N N . ARG A 1 102 ? 4.520 -5.908 12.744 1.00 86.12 102 ARG A N 1
ATOM 789 C CA . ARG A 1 102 ? 4.609 -7.198 12.036 1.00 86.12 102 ARG A CA 1
ATOM 790 C C . ARG A 1 102 ? 3.646 -7.312 10.854 1.00 86.12 102 ARG A C 1
ATOM 792 O O . ARG A 1 102 ? 3.242 -8.423 10.501 1.00 86.12 102 ARG A O 1
ATOM 799 N N . TYR A 1 103 ? 3.342 -6.191 10.210 1.00 89.44 103 TYR A N 1
ATOM 800 C CA . TYR A 1 103 ? 2.576 -6.125 8.973 1.00 89.44 103 TYR A CA 1
ATOM 801 C C . TYR A 1 103 ? 3.408 -5.535 7.833 1.00 89.44 103 TYR A C 1
ATOM 803 O O . TYR A 1 103 ? 4.398 -4.846 8.044 1.00 89.44 103 TYR A O 1
ATOM 811 N N . MET A 1 104 ? 2.993 -5.827 6.608 1.00 87.38 104 MET A N 1
ATOM 812 C CA . MET A 1 104 ? 3.455 -5.141 5.408 1.00 87.38 104 MET A CA 1
ATOM 813 C C . MET A 1 104 ? 2.248 -4.536 4.684 1.00 87.38 104 MET A C 1
ATOM 815 O O . MET A 1 104 ? 1.148 -5.099 4.791 1.00 87.38 104 MET A O 1
ATOM 819 N N . PRO A 1 105 ? 2.428 -3.450 3.915 1.00 89.62 105 PRO A N 1
ATOM 820 C CA . PRO A 1 105 ? 1.358 -2.924 3.085 1.00 89.62 105 PRO A CA 1
ATOM 821 C C . PRO A 1 105 ? 0.926 -3.976 2.057 1.00 89.62 105 PRO A C 1
ATOM 823 O O . PRO A 1 105 ? 1.740 -4.643 1.407 1.00 89.62 105 PRO A O 1
ATOM 826 N N . ALA A 1 106 ? -0.383 -4.145 1.950 1.00 91.94 106 ALA A N 1
ATOM 827 C CA . ALA A 1 106 ? -1.043 -5.037 1.013 1.00 91.94 106 ALA A CA 1
ATOM 828 C C . ALA A 1 106 ? -1.736 -4.274 -0.121 1.00 91.94 106 ALA A C 1
ATOM 830 O O . ALA A 1 106 ? -2.099 -4.899 -1.112 1.00 91.94 106 ALA A O 1
ATOM 831 N N . GLY A 1 107 ? -1.903 -2.960 0.014 1.00 91.19 107 GLY A N 1
ATOM 832 C CA . GLY A 1 107 ? -2.537 -2.066 -0.949 1.00 91.19 107 GLY A CA 1
ATOM 833 C C . GLY A 1 107 ? -2.034 -0.629 -0.782 1.00 91.19 107 GLY A C 1
ATOM 834 O O . GLY A 1 107 ? -1.221 -0.381 0.113 1.00 91.19 107 GLY A O 1
ATOM 835 N N . PRO A 1 108 ? -2.497 0.305 -1.628 1.00 89.75 108 PRO A N 1
ATOM 836 C CA . PRO A 1 108 ? -2.143 1.715 -1.509 1.00 89.75 108 PRO A CA 1
ATOM 837 C C . PRO A 1 108 ? -2.682 2.311 -0.201 1.00 89.75 108 PRO A C 1
ATOM 839 O O . PRO A 1 108 ? -3.740 1.901 0.288 1.00 89.75 108 PRO A O 1
ATOM 842 N N . LEU A 1 109 ? -1.965 3.296 0.343 1.00 91.00 109 LEU A N 1
ATOM 843 C CA . LEU A 1 109 ? -2.462 4.144 1.425 1.00 91.00 109 LEU A CA 1
ATOM 844 C C . LEU A 1 109 ? -3.365 5.221 0.819 1.00 91.00 109 LEU A C 1
ATOM 846 O O . LEU A 1 109 ? -2.927 6.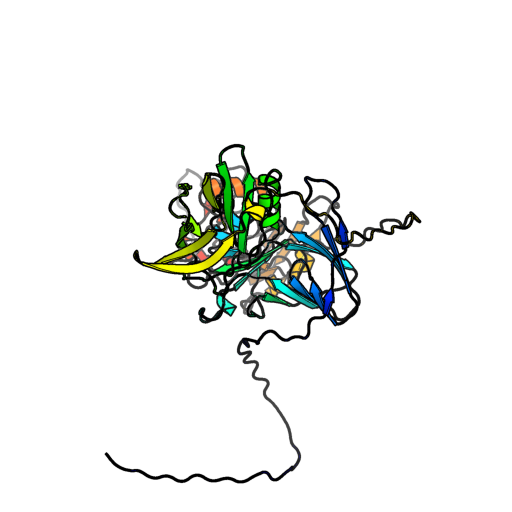004 -0.026 1.00 91.00 109 LEU A O 1
ATOM 850 N N . ILE A 1 110 ? -4.633 5.219 1.224 1.00 90.81 110 ILE A N 1
ATOM 851 C CA . ILE A 1 110 ? -5.659 6.115 0.694 1.00 90.81 110 ILE A CA 1
ATOM 852 C C . ILE A 1 110 ? -6.238 6.920 1.852 1.00 90.81 110 ILE A C 1
ATOM 854 O O . ILE A 1 110 ? -6.824 6.343 2.770 1.00 90.81 110 ILE A O 1
ATOM 858 N N . ASP A 1 111 ? -6.108 8.240 1.787 1.00 91.25 111 ASP A N 1
ATOM 859 C CA . ASP A 1 111 ? -6.874 9.150 2.633 1.00 91.25 111 ASP A CA 1
ATOM 860 C C . ASP A 1 111 ? -8.232 9.402 1.996 1.00 91.25 111 ASP A C 1
ATOM 862 O O . ASP A 1 111 ? -8.308 9.810 0.841 1.00 91.25 111 ASP A O 1
ATOM 866 N N . ILE A 1 112 ? -9.304 9.089 2.720 1.00 91.38 112 ILE A N 1
ATOM 867 C CA . ILE A 1 112 ? -10.682 9.221 2.254 1.00 91.38 112 ILE A CA 1
ATOM 868 C C . ILE A 1 112 ? -11.370 10.214 3.175 1.00 91.38 112 ILE A C 1
ATOM 870 O O . ILE A 1 112 ? -11.466 9.973 4.371 1.00 91.38 112 ILE A O 1
ATOM 874 N N . THR A 1 113 ? -11.938 11.278 2.614 1.00 91.06 113 THR A N 1
ATOM 875 C CA . THR A 1 113 ? -12.755 12.246 3.352 1.00 91.06 113 THR A CA 1
ATOM 876 C C . THR A 1 113 ? -14.164 12.271 2.776 1.00 91.06 113 THR A C 1
ATOM 878 O O . THR A 1 113 ? -14.368 12.662 1.624 1.00 91.06 113 THR A O 1
ATOM 881 N N . VAL A 1 114 ? -15.166 11.895 3.571 1.00 92.31 114 VAL A N 1
ATOM 882 C CA . VAL A 1 114 ? -16.571 12.054 3.174 1.00 92.31 114 VAL A CA 1
ATOM 883 C C . VAL A 1 114 ? -17.003 13.500 3.381 1.00 92.31 114 VAL A C 1
ATOM 885 O O . VAL A 1 114 ? -16.845 14.054 4.461 1.00 92.31 114 VAL A O 1
ATOM 888 N N . ILE A 1 115 ? -17.541 14.102 2.322 1.00 93.38 115 ILE A N 1
ATOM 889 C CA . ILE A 1 115 ? -18.025 15.488 2.301 1.00 93.38 115 ILE A CA 1
ATOM 890 C C . ILE A 1 115 ? -19.516 15.525 2.660 1.00 93.38 115 ILE A C 1
ATOM 892 O O . ILE A 1 115 ? -19.966 16.411 3.374 1.00 93.38 115 ILE A O 1
ATOM 896 N N . SER A 1 116 ? -20.299 14.568 2.151 1.00 93.56 116 SER A N 1
ATOM 897 C CA . SER A 1 116 ? -21.720 14.425 2.484 1.00 93.56 116 SER A CA 1
ATOM 898 C C . SER A 1 116 ? -22.183 12.981 2.298 1.00 93.56 116 SER A C 1
ATOM 900 O O . SER A 1 116 ? -21.662 12.274 1.433 1.00 93.56 116 SER A O 1
ATOM 902 N N . GLY A 1 117 ? -23.168 12.551 3.090 1.00 92.06 117 GLY A N 1
ATOM 903 C CA . GLY A 1 117 ? -23.706 11.186 3.070 1.00 92.06 117 GLY A CA 1
ATOM 904 C C . GLY A 1 117 ? -22.911 10.197 3.930 1.00 92.06 117 GLY A C 1
ATOM 905 O O . GLY A 1 117 ? -22.084 10.588 4.751 1.00 92.06 117 GLY A O 1
ATOM 906 N N . LYS A 1 118 ? -23.176 8.897 3.754 1.00 91.62 118 LYS A N 1
ATOM 907 C CA . LYS A 1 118 ? -22.514 7.805 4.490 1.00 91.62 118 LYS A CA 1
ATOM 908 C C . LYS A 1 118 ? -22.176 6.655 3.542 1.00 91.62 118 LYS A C 1
ATOM 910 O O . LYS A 1 118 ? -23.031 6.212 2.775 1.00 91.62 118 LYS A O 1
ATOM 915 N N . LEU A 1 119 ? -20.950 6.135 3.628 1.00 92.62 119 LEU A N 1
ATOM 916 C CA . LEU A 1 119 ? -20.592 4.867 2.987 1.00 92.62 119 LEU A CA 1
ATOM 917 C C . LEU A 1 119 ? -20.920 3.725 3.951 1.00 92.62 119 LEU A C 1
ATOM 919 O O . LEU A 1 119 ? -20.456 3.704 5.090 1.00 92.62 119 LEU A O 1
ATOM 923 N N . SER A 1 120 ? -21.742 2.785 3.500 1.00 92.69 120 SER A N 1
ATOM 924 C CA . SER A 1 120 ? -22.109 1.594 4.268 1.00 92.69 120 SER A CA 1
ATOM 925 C C . SER A 1 120 ? -20.995 0.551 4.237 1.00 92.69 120 SER A C 1
ATOM 927 O O . SER A 1 120 ? -20.726 -0.100 5.243 1.00 92.69 120 SER A O 1
ATOM 929 N N . GLU A 1 121 ? -20.332 0.403 3.091 1.00 94.44 121 GLU A N 1
ATOM 930 C CA . GLU A 1 121 ? -19.207 -0.512 2.915 1.00 94.44 121 GLU A CA 1
ATOM 931 C C . GLU A 1 121 ? -18.137 0.147 2.051 1.00 94.44 121 GLU A C 1
ATOM 933 O O . GLU A 1 121 ? -18.458 0.852 1.092 1.00 94.44 121 GLU A O 1
ATOM 938 N N . VAL A 1 122 ? -16.871 -0.124 2.358 1.00 94.50 122 VAL A N 1
ATOM 939 C CA . VAL A 1 122 ? -15.730 0.269 1.526 1.00 94.50 122 VAL A CA 1
ATOM 940 C C . VAL A 1 122 ? -14.843 -0.942 1.303 1.00 94.50 122 VAL A C 1
ATOM 942 O O . VAL A 1 122 ? -14.566 -1.707 2.224 1.00 94.50 122 VAL A O 1
ATOM 945 N N . TYR A 1 123 ? -14.390 -1.106 0.069 1.00 95.38 123 TYR A N 1
ATOM 946 C CA . TYR A 1 123 ? -13.483 -2.159 -0.342 1.00 95.38 123 TYR A CA 1
ATOM 947 C C . TYR A 1 123 ? -12.175 -1.506 -0.773 1.00 95.38 123 TYR A C 1
ATOM 949 O O . TYR A 1 123 ? -12.108 -0.861 -1.825 1.00 95.38 123 TYR A O 1
ATOM 957 N N . LEU A 1 124 ? -11.141 -1.666 0.051 1.00 95.50 124 LEU A N 1
ATOM 958 C CA . LEU A 1 124 ? -9.808 -1.150 -0.239 1.00 95.50 124 LEU A CA 1
ATOM 959 C C . LEU A 1 124 ? -9.079 -2.127 -1.167 1.00 95.50 124 LEU A C 1
ATOM 961 O O . LEU A 1 124 ? -9.071 -3.329 -0.875 1.00 95.50 124 LEU A O 1
ATOM 965 N N . PRO A 1 125 ? -8.474 -1.654 -2.269 1.00 93.94 125 PRO A N 1
ATOM 966 C CA . PRO A 1 125 ? -7.730 -2.514 -3.180 1.00 93.94 125 PRO A CA 1
ATOM 967 C C . PRO A 1 125 ? -6.481 -3.093 -2.502 1.00 93.94 125 PRO A C 1
ATOM 969 O O . PRO A 1 125 ? -5.861 -2.456 -1.652 1.00 93.94 125 PRO A O 1
ATOM 972 N N . HIS A 1 126 ? -6.085 -4.297 -2.905 1.00 93.25 126 HIS A N 1
ATOM 973 C CA . HIS A 1 126 ? -4.838 -4.935 -2.506 1.00 93.25 126 HIS A CA 1
ATOM 974 C C . HIS A 1 126 ? -4.162 -5.630 -3.694 1.00 93.25 126 HIS A C 1
ATOM 976 O O . HIS A 1 126 ? -4.812 -6.134 -4.609 1.00 93.25 126 HIS A O 1
ATOM 982 N N . TRP A 1 127 ? -2.838 -5.740 -3.655 1.00 89.94 127 TRP A N 1
ATOM 983 C CA . TRP A 1 127 ? -2.029 -6.430 -4.664 1.00 89.94 127 TRP A CA 1
ATOM 984 C C . TRP A 1 127 ? -1.668 -7.869 -4.282 1.00 89.94 127 TRP A C 1
ATOM 986 O O . TRP A 1 127 ? -0.972 -8.542 -5.031 1.00 89.94 127 TRP A O 1
ATOM 996 N N . ILE A 1 128 ? -2.112 -8.377 -3.133 1.00 91.12 128 ILE A N 1
ATOM 997 C CA . ILE A 1 128 ? -1.803 -9.746 -2.690 1.00 91.12 128 ILE A CA 1
ATOM 998 C C . ILE A 1 128 ? -2.550 -10.792 -3.527 1.00 91.12 128 ILE A C 1
ATOM 1000 O O . ILE A 1 128 ? -3.763 -10.702 -3.694 1.00 91.12 128 ILE A O 1
ATOM 1004 N N . CYS A 1 129 ? -1.853 -11.844 -3.960 1.00 89.75 129 CYS A N 1
ATOM 1005 C CA . CYS A 1 129 ? -2.495 -13.047 -4.489 1.00 89.75 129 CYS A CA 1
ATOM 1006 C C . CYS A 1 129 ? -2.921 -13.961 -3.333 1.00 89.75 129 CYS A C 1
ATOM 1008 O O . CYS A 1 129 ? -2.076 -14.436 -2.570 1.00 89.75 129 CYS A O 1
ATOM 1010 N N . ILE A 1 130 ? -4.221 -14.228 -3.215 1.00 88.56 130 ILE A N 1
ATOM 1011 C CA . ILE A 1 130 ? -4.796 -14.897 -2.037 1.00 88.56 130 ILE A CA 1
ATOM 1012 C C . ILE A 1 130 ? -4.919 -16.422 -2.158 1.00 88.56 130 ILE A C 1
ATOM 1014 O O . ILE A 1 130 ? -5.073 -17.089 -1.137 1.00 88.56 130 ILE A O 1
ATOM 1018 N N . ASP A 1 131 ? -4.825 -16.977 -3.371 1.00 81.56 131 ASP A N 1
ATOM 1019 C CA . ASP A 1 131 ? -5.168 -18.382 -3.667 1.00 81.56 131 ASP A CA 1
ATOM 1020 C C . ASP A 1 131 ? -4.367 -19.404 -2.842 1.00 81.56 131 ASP A C 1
ATOM 1022 O O . ASP A 1 131 ? -4.876 -20.464 -2.482 1.00 81.56 131 ASP A O 1
ATOM 1026 N N . ASP A 1 132 ? -3.118 -19.070 -2.507 1.00 81.44 132 ASP A N 1
ATOM 1027 C CA . ASP A 1 132 ? -2.182 -19.959 -1.812 1.00 81.44 132 ASP A CA 1
ATOM 1028 C C . ASP A 1 132 ? -2.106 -19.700 -0.291 1.00 81.44 132 ASP A C 1
ATOM 1030 O O . ASP A 1 132 ? -1.248 -20.273 0.389 1.00 81.44 132 ASP A O 1
ATOM 1034 N N . ILE A 1 133 ? -2.951 -18.821 0.268 1.00 85.12 133 ILE A N 1
ATOM 1035 C CA . ILE A 1 133 ? -2.838 -18.384 1.668 1.00 85.12 133 ILE A CA 1
ATOM 1036 C C . ILE A 1 133 ? -3.983 -18.967 2.516 1.00 85.12 133 ILE A C 1
ATOM 1038 O O . ILE A 1 133 ? -5.128 -18.515 2.434 1.00 85.12 133 ILE A O 1
ATOM 1042 N N . PRO A 1 134 ? -3.704 -19.944 3.401 1.00 84.06 134 PRO A N 1
ATOM 1043 C CA . PRO A 1 134 ? -4.725 -20.510 4.269 1.00 84.06 134 PRO A CA 1
ATOM 1044 C C . PRO A 1 134 ? -5.166 -19.501 5.335 1.00 84.06 134 PRO A C 1
ATOM 1046 O O . PRO A 1 134 ? -4.357 -18.736 5.865 1.00 84.06 134 PRO A O 1
ATOM 1049 N N . LYS A 1 135 ? -6.450 -19.559 5.713 1.00 87.12 135 LYS A N 1
ATOM 1050 C CA . LYS A 1 135 ? -7.060 -18.667 6.719 1.00 87.12 135 LYS A CA 1
ATOM 1051 C C . LYS A 1 135 ? -6.837 -17.181 6.395 1.00 87.12 135 LYS A C 1
ATOM 1053 O O . LYS A 1 135 ? -6.540 -16.394 7.291 1.00 87.12 135 LYS A O 1
ATOM 1058 N N . ILE A 1 136 ? -6.990 -16.810 5.121 1.00 88.56 136 ILE A N 1
ATOM 1059 C CA . ILE A 1 136 ? -6.653 -15.482 4.586 1.00 88.56 136 ILE A CA 1
ATOM 1060 C C . ILE A 1 136 ? -7.248 -14.314 5.385 1.00 88.56 136 ILE A C 1
ATOM 1062 O O . ILE A 1 136 ? -6.556 -13.336 5.649 1.00 88.56 136 ILE A O 1
ATOM 1066 N N . LEU A 1 137 ? -8.486 -14.454 5.867 1.00 88.69 137 LEU A N 1
ATOM 1067 C CA . LEU A 1 137 ? -9.166 -13.433 6.666 1.00 88.69 137 LEU A CA 1
ATOM 1068 C C . LEU A 1 137 ? -8.396 -13.064 7.950 1.00 88.69 137 LEU A C 1
ATOM 1070 O O . LEU A 1 137 ? -8.408 -11.917 8.364 1.00 88.69 137 LEU A O 1
ATOM 1074 N N . GLN A 1 138 ? -7.683 -14.019 8.561 1.00 88.19 138 GLN A N 1
ATOM 1075 C CA . GLN A 1 138 ? -6.870 -13.793 9.769 1.00 88.19 138 GLN A CA 1
ATOM 1076 C C . GLN A 1 138 ? -5.491 -13.189 9.461 1.00 88.19 138 GLN A C 1
ATOM 1078 O O . GLN A 1 138 ? -4.710 -12.919 10.373 1.00 88.19 138 GLN A O 1
ATOM 1083 N N . LYS A 1 139 ? -5.138 -13.083 8.177 1.00 92.12 139 LYS A N 1
ATOM 1084 C CA . LYS A 1 139 ? -3.844 -12.578 7.711 1.00 92.12 139 LYS A CA 1
ATOM 1085 C C . LYS A 1 139 ? -3.925 -11.139 7.231 1.00 92.12 139 LYS A C 1
ATOM 1087 O O . LYS A 1 139 ? -2.906 -10.454 7.267 1.00 92.12 139 LYS A O 1
ATOM 1092 N N . PHE A 1 140 ? -5.110 -10.705 6.818 1.00 94.25 140 PHE A N 1
ATOM 1093 C CA . PHE A 1 140 ? -5.378 -9.320 6.485 1.00 94.25 140 PHE A CA 1
ATOM 1094 C C . PHE A 1 140 ? -5.859 -8.521 7.689 1.00 94.25 140 PHE A C 1
ATOM 1096 O O . PHE A 1 140 ? -6.550 -9.028 8.572 1.00 94.25 140 PHE A O 1
ATOM 1103 N N . ALA A 1 141 ? -5.518 -7.243 7.664 1.00 93.69 141 ALA A N 1
ATOM 1104 C CA . ALA A 1 141 ? -6.080 -6.214 8.519 1.00 93.69 141 ALA A CA 1
ATOM 1105 C C . ALA A 1 141 ? -6.169 -4.910 7.716 1.00 93.69 141 ALA A C 1
ATOM 1107 O O . ALA A 1 141 ? -5.689 -4.848 6.582 1.00 93.69 141 ALA A O 1
ATOM 1108 N N . VAL A 1 142 ? -6.759 -3.872 8.290 1.00 92.81 142 VAL A N 1
ATOM 1109 C CA . VAL A 1 142 ? -6.622 -2.502 7.788 1.00 92.81 142 VAL A CA 1
ATOM 1110 C C . VAL A 1 142 ? -5.992 -1.660 8.877 1.00 92.81 142 VAL A C 1
ATOM 1112 O O . VAL A 1 142 ? -6.393 -1.750 10.033 1.00 92.81 142 VAL A O 1
ATOM 1115 N N . LEU A 1 143 ? -4.997 -0.864 8.504 1.00 89.81 143 LEU A N 1
ATOM 1116 C CA . LEU A 1 143 ? -4.497 0.191 9.367 1.00 89.81 143 LEU A CA 1
ATOM 1117 C C . LEU A 1 143 ? -5.324 1.446 9.135 1.00 89.81 143 LEU A C 1
ATOM 1119 O O . LEU A 1 143 ? -5.469 1.877 7.992 1.00 89.81 143 LEU A O 1
ATOM 1123 N N . HIS A 1 144 ? -5.822 2.006 10.222 1.00 86.69 144 HI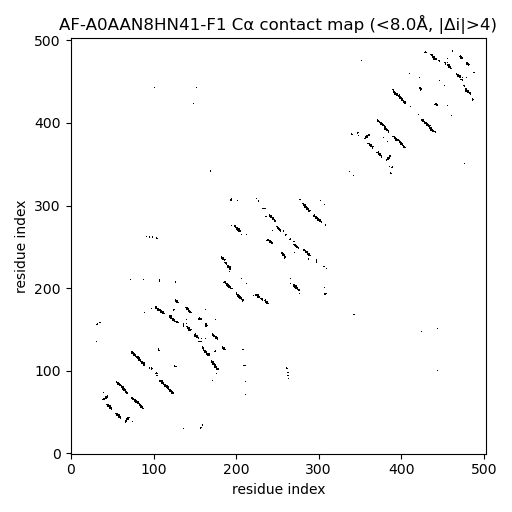S A N 1
ATOM 1124 C CA . HIS A 1 144 ? -6.390 3.336 10.324 1.00 86.69 144 HIS A CA 1
ATOM 1125 C C . HIS A 1 144 ? -5.339 4.226 10.981 1.00 86.69 144 HIS A C 1
ATOM 1127 O O . HIS A 1 144 ? -4.914 3.935 12.099 1.00 86.69 144 HIS A O 1
ATOM 1133 N N . ILE A 1 145 ? -4.868 5.243 10.265 1.00 82.12 145 ILE A N 1
ATOM 1134 C CA . ILE A 1 145 ? -3.889 6.203 10.778 1.00 82.12 145 ILE A CA 1
ATOM 1135 C C . ILE A 1 145 ? -4.661 7.428 11.243 1.00 82.12 145 ILE A C 1
ATOM 1137 O O . ILE A 1 145 ? -5.438 7.990 10.474 1.00 82.12 145 ILE A O 1
ATOM 1141 N N . ASP A 1 146 ? -4.454 7.818 12.490 1.00 74.25 146 ASP A N 1
ATOM 1142 C CA . ASP A 1 146 ? -5.109 8.965 13.107 1.00 74.25 146 ASP A CA 1
ATOM 1143 C C . ASP A 1 146 ? -4.086 9.738 13.944 1.00 74.25 146 ASP A C 1
ATOM 1145 O O . ASP A 1 146 ? -3.152 9.141 14.490 1.00 74.25 146 ASP A O 1
ATOM 1149 N N . ASP A 1 147 ? -4.274 11.048 14.072 1.00 66.50 147 ASP A N 1
ATOM 1150 C CA . ASP A 1 147 ? -3.458 11.934 14.906 1.00 66.50 147 ASP A CA 1
ATOM 1151 C C . ASP A 1 147 ? -3.470 11.494 16.381 1.00 66.50 147 ASP A C 1
ATOM 1153 O O . ASP A 1 147 ? -2.499 11.684 17.118 1.00 66.50 147 ASP A O 1
ATOM 1157 N N . CYS A 1 148 ? -4.550 10.834 16.811 1.00 63.94 148 CYS A N 1
ATOM 1158 C CA . CYS A 1 148 ? -4.693 10.279 18.157 1.00 63.94 148 CYS A CA 1
ATOM 1159 C C . CYS A 1 148 ? -4.084 8.871 18.322 1.00 63.94 148 CYS A C 1
ATOM 1161 O O . CYS A 1 148 ? -4.016 8.358 19.445 1.00 63.94 148 CYS A O 1
ATOM 1163 N N . GLY A 1 149 ? -3.644 8.233 17.233 1.00 66.62 149 GLY A N 1
ATOM 1164 C CA . GLY A 1 149 ? -2.984 6.929 17.240 1.00 66.62 149 GLY A CA 1
ATOM 1165 C C . GLY A 1 149 ? -3.464 5.965 16.153 1.00 66.62 149 GLY A C 1
ATOM 1166 O O . GLY A 1 149 ? -4.612 5.974 15.717 1.00 66.62 149 GLY A O 1
ATOM 1167 N N . ASP A 1 150 ? -2.564 5.068 15.758 1.00 80.50 150 ASP A N 1
ATOM 1168 C CA . ASP A 1 150 ? -2.806 4.043 14.746 1.00 80.50 150 ASP A CA 1
ATOM 1169 C C . ASP A 1 150 ? -3.685 2.892 15.293 1.00 80.50 150 ASP A C 1
ATOM 1171 O O . ASP A 1 150 ? -3.389 2.298 16.335 1.00 80.50 150 ASP A O 1
ATOM 1175 N N . VAL A 1 151 ? -4.728 2.498 14.554 1.00 81.88 151 VAL A N 1
ATOM 1176 C CA . VAL A 1 151 ? -5.617 1.375 14.906 1.00 81.88 151 VAL A CA 1
ATOM 1177 C C . VAL A 1 151 ? -5.567 0.288 13.834 1.00 81.88 151 VAL A C 1
ATOM 1179 O O . VAL A 1 151 ? -5.759 0.544 12.649 1.00 81.88 151 VAL A O 1
ATOM 1182 N N . VAL A 1 152 ? -5.340 -0.963 14.250 1.00 86.69 152 VAL A N 1
ATOM 1183 C CA . VAL A 1 152 ? -5.411 -2.136 13.363 1.00 86.69 152 VAL A CA 1
ATOM 1184 C C . VAL A 1 152 ? -6.793 -2.777 13.470 1.00 86.69 152 VAL A C 1
ATOM 1186 O O . VAL A 1 152 ? -7.131 -3.419 14.468 1.00 86.69 152 VAL A O 1
ATOM 1189 N N . GLU A 1 153 ? -7.588 -2.622 12.419 1.00 88.12 153 GLU A N 1
ATOM 1190 C CA . GLU A 1 153 ? -8.948 -3.138 12.302 1.00 88.12 153 GLU A CA 1
ATOM 1191 C C . GLU A 1 153 ? -8.969 -4.497 11.587 1.00 88.12 153 GLU A C 1
ATOM 1193 O O . GLU A 1 153 ? -8.192 -4.768 10.664 1.00 88.12 153 GLU A O 1
ATOM 1198 N N . LYS A 1 154 ? -9.885 -5.378 12.001 1.00 88.31 154 LYS A N 1
ATOM 1199 C CA . LYS A 1 154 ? -10.106 -6.659 11.316 1.00 88.31 154 LYS A CA 1
ATOM 1200 C C . LYS A 1 154 ? -10.960 -6.436 10.074 1.00 88.31 154 LYS A C 1
ATOM 1202 O O . LYS A 1 154 ? -11.966 -5.738 10.123 1.00 88.31 154 LYS A O 1
ATOM 1207 N N . VAL A 1 155 ? -10.597 -7.102 8.986 1.00 92.19 155 VAL A N 1
ATOM 1208 C CA . VAL A 1 155 ? -11.380 -7.077 7.745 1.00 92.19 155 VAL A CA 1
ATOM 1209 C C . VAL A 1 155 ? -12.567 -8.036 7.837 1.00 92.19 155 VAL A C 1
ATOM 1211 O O . VAL A 1 155 ? -12.458 -9.115 8.426 1.00 92.19 155 VAL A O 1
ATOM 1214 N N . SER A 1 156 ? -13.706 -7.659 7.254 1.00 90.62 156 SER A N 1
ATOM 1215 C CA . SER A 1 156 ? -14.923 -8.486 7.269 1.00 90.62 156 SER A CA 1
ATOM 1216 C C . SER A 1 156 ? -14.985 -9.473 6.100 1.00 90.62 156 SER A C 1
ATOM 1218 O O . SER A 1 156 ? -15.586 -10.540 6.218 1.00 90.62 156 SER A O 1
ATOM 1220 N N . GLU A 1 157 ? -14.315 -9.154 4.993 1.00 92.88 157 GLU A N 1
ATOM 1221 C CA . GLU A 1 157 ? -14.225 -9.985 3.793 1.00 92.88 157 GLU A CA 1
ATOM 1222 C C . GLU A 1 157 ? -12.901 -9.720 3.062 1.00 92.88 157 GLU A C 1
ATOM 1224 O O . GLU A 1 157 ? -12.368 -8.609 3.095 1.00 92.88 157 GLU A O 1
ATOM 1229 N N . VAL A 1 158 ? -12.374 -10.749 2.396 1.00 93.25 158 VAL A N 1
ATOM 1230 C CA . VAL A 1 158 ? -11.209 -10.659 1.508 1.00 93.25 158 VAL A CA 1
ATOM 1231 C C . VAL A 1 158 ? -11.596 -11.290 0.177 1.00 93.25 158 VAL A C 1
ATOM 1233 O O . VAL A 1 158 ? -12.000 -12.454 0.133 1.00 93.25 158 VAL A O 1
ATOM 1236 N N . THR A 1 159 ? -11.458 -10.524 -0.898 1.00 90.88 159 THR A N 1
ATOM 1237 C CA . THR A 1 159 ? -11.665 -10.971 -2.281 1.00 90.88 159 THR A CA 1
ATOM 1238 C C . THR A 1 159 ? -10.314 -11.161 -2.974 1.00 90.88 159 THR A C 1
ATOM 1240 O O . THR A 1 159 ? -9.265 -11.025 -2.354 1.00 90.88 159 THR A O 1
ATOM 1243 N N . SER A 1 160 ? -10.301 -11.468 -4.273 1.00 86.75 160 SER A N 1
ATOM 1244 C CA . SER A 1 160 ? -9.047 -11.593 -5.029 1.00 86.75 160 SER A CA 1
ATOM 1245 C C . SER A 1 160 ? -8.239 -10.296 -5.133 1.00 86.75 160 SER A C 1
ATOM 1247 O O . SER A 1 160 ? -7.049 -10.361 -5.433 1.00 86.75 160 SER A O 1
ATOM 1249 N N . SER A 1 161 ? -8.868 -9.137 -4.931 1.00 88.50 161 SER A N 1
ATOM 1250 C CA . SER A 1 161 ? -8.247 -7.824 -5.151 1.00 88.50 161 SER A CA 1
ATOM 1251 C C . SER A 1 161 ? -8.611 -6.763 -4.119 1.00 88.50 161 SER A C 1
ATOM 1253 O O . SER A 1 161 ? -8.105 -5.651 -4.220 1.00 88.50 161 SER A O 1
ATOM 1255 N N . HIS A 1 162 ? -9.483 -7.060 -3.152 1.00 94.00 162 HIS A N 1
ATOM 1256 C CA . HIS A 1 162 ? -9.958 -6.079 -2.178 1.00 94.00 162 HIS A CA 1
ATOM 1257 C C . HIS A 1 162 ? -10.202 -6.671 -0.796 1.00 94.00 162 HIS A C 1
ATOM 1259 O O . HIS A 1 162 ? -10.639 -7.816 -0.674 1.00 94.00 162 HIS A O 1
ATOM 1265 N N . VAL A 1 163 ? -10.019 -5.843 0.232 1.00 95.38 163 VAL A N 1
ATOM 1266 C CA . VAL A 1 163 ? -10.491 -6.095 1.598 1.00 95.38 163 VAL A CA 1
ATOM 1267 C C . VAL A 1 163 ? -11.703 -5.229 1.915 1.00 95.38 163 VAL A C 1
ATOM 1269 O O . VAL A 1 163 ? -11.718 -4.051 1.569 1.00 95.38 163 VAL A O 1
ATOM 1272 N N . LYS A 1 164 ? -12.708 -5.798 2.580 1.00 94.56 164 LYS A N 1
ATOM 1273 C CA . LYS A 1 164 ? -13.944 -5.103 2.954 1.00 94.56 164 LYS A CA 1
ATOM 1274 C C . LYS A 1 164 ? -13.879 -4.545 4.372 1.00 94.56 164 LYS A C 1
ATOM 1276 O O . LYS A 1 164 ? -13.480 -5.243 5.310 1.00 94.56 164 LYS A O 1
ATOM 1281 N N . LEU A 1 165 ? -14.382 -3.325 4.509 1.00 91.81 165 LEU A N 1
ATOM 1282 C CA . LEU A 1 165 ? -14.725 -2.653 5.754 1.00 91.81 165 LEU A CA 1
ATOM 1283 C C . LEU A 1 165 ? -16.224 -2.353 5.770 1.00 91.81 165 LEU A C 1
ATOM 1285 O O . LEU A 1 165 ? -16.789 -1.922 4.760 1.00 91.81 165 LEU A O 1
ATOM 1289 N N . CYS A 1 166 ? -16.859 -2.575 6.917 1.00 88.06 166 CYS A N 1
ATOM 1290 C CA . CYS A 1 166 ? -18.256 -2.220 7.149 1.00 88.06 166 CYS A CA 1
ATOM 1291 C C . CYS A 1 166 ? -18.299 -0.957 8.007 1.00 88.06 166 CYS A C 1
ATOM 1293 O O . CYS A 1 166 ? -17.604 -0.906 9.013 1.00 88.06 166 CYS A O 1
ATOM 1295 N N . GLU A 1 167 ? -19.112 0.021 7.611 1.00 81.94 167 GLU A N 1
ATOM 1296 C CA . GLU A 1 167 ? -19.275 1.303 8.314 1.00 81.94 167 GLU A CA 1
ATOM 1297 C C . GLU A 1 167 ? -17.939 1.978 8.693 1.00 81.94 167 GLU A C 1
ATOM 1299 O O . GLU A 1 167 ? -17.711 2.279 9.864 1.00 81.94 167 GLU A O 1
ATOM 1304 N N . PRO A 1 168 ? -17.029 2.203 7.724 1.00 79.56 168 PRO A N 1
ATOM 1305 C CA . PRO A 1 168 ? -15.696 2.702 8.031 1.00 79.56 168 PRO A CA 1
ATOM 1306 C C . PRO A 1 168 ? -15.734 4.124 8.596 1.00 79.56 168 PRO A C 1
ATOM 1308 O O . PRO A 1 168 ? -16.521 4.972 8.166 1.00 79.56 168 PRO A O 1
ATOM 1311 N N . VAL A 1 169 ? -14.800 4.398 9.502 1.00 73.75 169 VAL A N 1
ATOM 1312 C CA . VAL A 1 169 ? -14.498 5.748 9.978 1.00 73.75 169 VAL A CA 1
ATOM 1313 C C . VAL A 1 169 ? -13.414 6.363 9.095 1.00 73.75 169 VAL A C 1
ATOM 1315 O O . VAL A 1 169 ? -12.410 5.732 8.789 1.00 73.75 169 VAL A O 1
ATOM 1318 N N . PHE A 1 170 ? -13.627 7.581 8.620 1.00 72.69 170 PHE A N 1
ATOM 1319 C CA . PHE A 1 170 ? -12.762 8.177 7.604 1.00 72.69 170 PHE A CA 1
ATOM 1320 C C . PHE A 1 170 ? -11.505 8.826 8.185 1.00 72.69 170 PHE A C 1
ATOM 1322 O O . PHE A 1 170 ? -11.623 9.769 8.965 1.00 72.69 170 PHE A O 1
ATOM 1329 N N . SER A 1 171 ? -10.358 8.295 7.757 1.00 75.25 171 SER A N 1
ATOM 1330 C CA . SER A 1 171 ? -8.985 8.788 7.901 1.00 75.25 171 SER A CA 1
ATOM 1331 C C . SER A 1 171 ? -8.107 8.079 6.838 1.00 75.25 171 SER A C 1
ATOM 1333 O O . SER A 1 171 ? -8.625 7.207 6.114 1.00 75.25 171 SER A O 1
ATOM 1335 N N . PRO A 1 172 ? -6.795 8.374 6.744 1.00 85.81 172 PRO A N 1
ATOM 1336 C CA . PRO A 1 172 ? -5.857 7.579 5.960 1.00 85.81 172 PRO A CA 1
ATOM 1337 C C . PRO A 1 172 ? -5.868 6.094 6.336 1.00 85.81 172 PRO A C 1
ATOM 1339 O O . PRO A 1 172 ? -5.600 5.699 7.474 1.00 85.81 172 PRO A O 1
ATOM 1342 N N . ARG A 1 173 ? -6.157 5.244 5.344 1.00 89.75 173 ARG A N 1
ATOM 1343 C CA . ARG A 1 173 ? -6.311 3.796 5.514 1.00 89.75 173 ARG A CA 1
ATOM 1344 C C . ARG A 1 173 ? -5.507 2.994 4.507 1.00 89.75 173 ARG A C 1
ATOM 1346 O O . ARG A 1 173 ? -5.403 3.347 3.334 1.00 89.75 173 ARG A O 1
ATOM 1353 N N . VAL A 1 174 ? -4.993 1.851 4.953 1.00 91.56 174 VAL A N 1
ATOM 1354 C CA . VAL A 1 174 ? -4.230 0.925 4.106 1.00 91.56 174 VAL A CA 1
ATOM 1355 C C . VAL A 1 174 ? -4.512 -0.525 4.472 1.00 91.56 174 VAL A C 1
ATOM 1357 O O . VAL A 1 174 ? -4.567 -0.899 5.644 1.00 91.56 174 VAL A O 1
ATOM 1360 N N . ALA A 1 175 ? -4.684 -1.368 3.454 1.00 93.75 175 ALA A N 1
ATOM 1361 C CA . ALA A 1 175 ? -4.773 -2.808 3.648 1.00 93.75 175 ALA A CA 1
ATOM 1362 C C . ALA A 1 175 ? -3.415 -3.359 4.106 1.00 93.75 175 ALA A C 1
ATOM 1364 O O . ALA A 1 175 ? -2.379 -3.048 3.521 1.00 93.75 175 ALA A O 1
ATOM 1365 N N . LEU A 1 176 ? -3.418 -4.223 5.115 1.00 93.31 176 LEU A N 1
ATOM 1366 C CA . LEU A 1 176 ? -2.231 -4.840 5.694 1.00 93.31 176 LEU A CA 1
ATOM 1367 C C . LEU A 1 176 ? -2.219 -6.352 5.486 1.00 93.31 176 LEU A C 1
ATOM 1369 O O . LEU A 1 176 ? -3.260 -7.003 5.520 1.00 93.31 176 LEU A O 1
ATOM 1373 N N . MET A 1 177 ? -1.019 -6.918 5.372 1.00 91.88 177 MET A N 1
ATOM 1374 C CA . MET A 1 177 ? -0.763 -8.358 5.375 1.00 91.88 177 MET A CA 1
ATOM 1375 C C . MET A 1 177 ? 0.204 -8.718 6.504 1.00 91.88 177 MET A C 1
ATOM 1377 O O . MET A 1 177 ? 1.278 -8.123 6.608 1.00 91.88 177 MET A O 1
ATOM 1381 N N . LYS A 1 178 ? -0.152 -9.685 7.359 1.00 90.31 178 LYS A N 1
ATOM 1382 C CA . LYS A 1 178 ? 0.719 -10.149 8.454 1.00 90.31 178 LYS A CA 1
ATOM 1383 C C . LYS A 1 178 ? 2.018 -10.712 7.867 1.00 90.31 178 LYS A C 1
ATOM 1385 O O . LYS A 1 178 ? 1.991 -11.505 6.930 1.00 90.31 178 LYS A O 1
ATOM 1390 N N . MET A 1 179 ? 3.161 -10.323 8.420 1.00 85.38 179 MET A N 1
ATOM 1391 C CA . MET A 1 179 ? 4.470 -10.809 7.982 1.00 85.38 179 MET A CA 1
ATOM 1392 C C . MET A 1 179 ? 4.778 -12.211 8.530 1.00 85.38 179 MET A C 1
ATOM 1394 O O . MET A 1 179 ? 4.167 -12.683 9.490 1.00 85.38 179 MET A O 1
ATOM 1398 N N . GLY A 1 180 ? 5.786 -12.867 7.946 1.00 82.06 180 GLY A N 1
ATOM 1399 C CA . GLY A 1 180 ? 6.337 -14.133 8.449 1.00 82.06 180 GLY A CA 1
ATOM 1400 C C . GLY A 1 180 ? 5.941 -15.384 7.664 1.00 82.06 180 GLY A C 1
ATOM 1401 O O . GLY A 1 180 ? 6.207 -16.493 8.122 1.00 82.06 180 GLY A O 1
ATOM 1402 N N . PHE A 1 181 ? 5.333 -15.238 6.486 1.00 80.75 181 PHE A N 1
ATOM 1403 C CA . PHE A 1 181 ? 5.085 -16.348 5.565 1.00 80.75 181 PHE A CA 1
ATOM 1404 C C . PHE A 1 181 ? 5.250 -15.905 4.102 1.00 80.75 181 PHE A C 1
ATOM 1406 O O . PHE A 1 181 ? 5.230 -14.706 3.824 1.00 80.75 181 PHE A O 1
ATOM 1413 N N . PRO A 1 182 ? 5.450 -16.848 3.162 1.00 82.69 182 PRO A N 1
ATOM 1414 C CA . PRO A 1 182 ? 5.621 -16.520 1.752 1.00 82.69 182 PRO A CA 1
ATOM 1415 C C . PRO A 1 182 ? 4.356 -15.902 1.159 1.00 82.69 182 PRO A C 1
ATOM 1417 O O . PRO A 1 182 ? 3.269 -16.463 1.290 1.00 82.69 182 PRO A O 1
ATOM 1420 N N . VAL A 1 183 ? 4.520 -14.788 0.450 1.00 88.81 183 VAL A N 1
ATOM 1421 C CA . VAL A 1 183 ? 3.429 -14.064 -0.207 1.00 88.81 183 VAL A CA 1
ATOM 1422 C C . VAL A 1 183 ? 3.774 -13.844 -1.676 1.00 88.81 183 VAL A C 1
ATOM 1424 O O . VAL A 1 183 ? 4.936 -13.627 -2.035 1.00 88.81 183 VAL A O 1
ATOM 1427 N N . LYS A 1 184 ? 2.758 -13.933 -2.534 1.00 89.19 184 LYS A N 1
ATOM 1428 C CA . LYS A 1 184 ? 2.829 -13.488 -3.924 1.00 89.19 184 LYS A CA 1
ATOM 1429 C C . LYS A 1 184 ? 2.057 -12.187 -4.071 1.00 89.19 184 LYS A C 1
ATOM 1431 O O . LYS A 1 184 ? 0.991 -12.052 -3.471 1.00 89.19 184 LYS A O 1
ATOM 1436 N N . ILE A 1 185 ? 2.570 -11.278 -4.888 1.00 88.31 185 ILE A N 1
ATOM 1437 C CA . ILE A 1 185 ? 1.889 -10.027 -5.201 1.00 88.31 185 ILE A CA 1
ATOM 1438 C C . ILE A 1 185 ? 1.765 -9.832 -6.710 1.00 88.31 185 ILE A C 1
ATOM 1440 O O . ILE A 1 185 ? 2.618 -10.259 -7.489 1.00 88.31 185 ILE A O 1
ATOM 1444 N N . HIS A 1 186 ? 0.686 -9.188 -7.129 1.00 85.31 186 HIS A N 1
ATOM 1445 C CA . HIS A 1 186 ? 0.584 -8.593 -8.446 1.00 85.31 186 HIS A CA 1
ATOM 1446 C C . HIS A 1 186 ? 1.501 -7.367 -8.496 1.00 85.31 186 HIS A C 1
ATOM 1448 O O . HIS A 1 186 ? 1.520 -6.556 -7.571 1.00 85.31 186 HIS A O 1
ATOM 1454 N N . CYS A 1 187 ? 2.259 -7.246 -9.582 1.00 82.62 187 CYS A N 1
ATOM 1455 C CA . CYS A 1 187 ? 3.204 -6.157 -9.809 1.00 82.62 187 CYS A CA 1
ATOM 1456 C C . CYS A 1 187 ? 2.961 -5.496 -11.163 1.00 82.62 187 CYS A C 1
ATOM 1458 O O . CYS A 1 187 ? 2.340 -6.094 -12.042 1.00 82.62 187 CYS A O 1
ATOM 1460 N N . ASN A 1 188 ? 3.528 -4.308 -11.341 1.00 82.31 188 ASN A N 1
ATOM 1461 C CA . ASN A 1 188 ? 3.763 -3.666 -12.622 1.00 82.31 188 ASN A CA 1
ATOM 1462 C C . ASN A 1 188 ? 5.247 -3.750 -12.997 1.00 82.31 188 ASN A C 1
ATOM 1464 O O . ASN A 1 188 ? 6.120 -3.802 -12.132 1.00 82.31 188 ASN A O 1
ATOM 1468 N N . VAL A 1 189 ? 5.510 -3.742 -14.304 1.00 87.31 189 VAL A N 1
ATOM 1469 C CA . VAL A 1 189 ? 6.840 -3.484 -14.867 1.00 87.31 189 VAL A CA 1
ATOM 1470 C C . VAL A 1 189 ? 6.749 -2.135 -15.568 1.00 87.31 189 VAL A C 1
ATOM 1472 O O . VAL A 1 189 ? 6.051 -2.018 -16.577 1.00 87.31 189 VAL A O 1
ATOM 1475 N N . LEU A 1 190 ? 7.384 -1.112 -14.998 1.00 88.50 190 LEU A N 1
ATOM 1476 C CA . LEU A 1 190 ? 7.396 0.241 -15.558 1.00 88.50 190 LEU A CA 1
ATOM 1477 C C . LEU A 1 190 ? 8.721 0.455 -16.282 1.00 88.50 190 LEU A C 1
ATOM 1479 O O . LEU A 1 190 ? 9.774 0.154 -15.729 1.00 88.50 190 LEU A O 1
ATOM 1483 N N . ILE A 1 191 ? 8.668 0.945 -17.519 1.00 93.12 191 ILE A N 1
ATOM 1484 C CA . ILE A 1 191 ? 9.853 1.126 -18.358 1.00 93.12 191 ILE A CA 1
ATOM 1485 C C . ILE A 1 191 ? 9.926 2.592 -18.764 1.00 93.12 191 ILE A C 1
ATOM 1487 O O . ILE A 1 191 ? 9.005 3.098 -19.403 1.00 93.12 191 ILE A O 1
ATOM 1491 N N . TYR A 1 192 ? 11.027 3.250 -18.428 1.00 91.38 192 TYR A N 1
ATOM 1492 C CA . TYR A 1 192 ? 11.321 4.627 -18.814 1.00 91.38 192 TYR A CA 1
ATOM 1493 C C . TYR A 1 192 ? 12.569 4.634 -19.679 1.00 91.38 192 TYR A C 1
ATOM 1495 O O . TYR A 1 192 ? 13.531 3.941 -19.374 1.00 91.38 192 TYR A O 1
ATOM 1503 N N . SER A 1 193 ? 12.548 5.381 -20.776 1.00 93.00 193 SER A N 1
ATOM 1504 C CA . SER A 1 193 ? 13.587 5.338 -21.797 1.00 93.00 193 SER A CA 1
ATOM 1505 C C . SER A 1 193 ? 14.132 6.718 -22.123 1.00 93.00 193 SER A C 1
ATOM 1507 O O . SER A 1 193 ? 13.367 7.660 -22.326 1.00 93.00 193 SER A O 1
ATOM 1509 N N . LYS A 1 194 ? 15.457 6.828 -22.218 1.00 88.19 194 LYS A N 1
ATOM 1510 C CA . LYS A 1 194 ? 16.141 8.036 -22.681 1.00 88.19 194 LYS A CA 1
ATOM 1511 C C . LYS A 1 194 ? 17.202 7.660 -23.702 1.00 88.19 194 LYS A C 1
ATOM 1513 O O . LYS A 1 194 ? 18.100 6.862 -23.432 1.00 88.19 194 LYS A O 1
ATOM 1518 N N . ALA A 1 195 ? 17.070 8.242 -24.886 1.00 88.31 195 ALA A N 1
ATOM 1519 C CA . ALA A 1 195 ? 18.002 8.054 -25.981 1.00 88.31 195 ALA A CA 1
ATOM 1520 C C . ALA A 1 195 ? 19.090 9.132 -25.940 1.00 88.31 195 ALA A C 1
ATOM 1522 O O . ALA A 1 195 ? 18.809 10.318 -25.759 1.00 88.31 195 ALA A O 1
ATOM 1523 N N . TYR A 1 196 ? 20.328 8.712 -26.158 1.00 83.31 196 TYR A N 1
ATOM 1524 C CA . TYR A 1 196 ? 21.497 9.563 -26.331 1.00 83.31 196 TYR A CA 1
ATOM 1525 C C . TYR A 1 196 ? 22.085 9.346 -27.732 1.00 83.31 196 TYR A C 1
ATOM 1527 O O . TYR A 1 196 ? 21.684 8.450 -28.478 1.00 83.31 196 TYR A O 1
ATOM 1535 N N . ALA A 1 197 ? 23.074 10.164 -28.101 1.00 83.94 197 ALA A N 1
ATOM 1536 C CA . ALA A 1 197 ? 23.673 10.127 -29.437 1.00 83.94 197 ALA A CA 1
ATOM 1537 C C . ALA A 1 197 ? 24.223 8.739 -29.829 1.00 83.94 197 ALA A C 1
ATOM 1539 O O . ALA A 1 197 ? 24.114 8.344 -30.988 1.00 83.94 197 ALA A O 1
ATOM 1540 N N . SER A 1 198 ? 24.786 7.994 -28.874 1.00 83.69 198 SER A N 1
ATOM 1541 C CA . SER A 1 198 ? 25.442 6.700 -29.114 1.00 83.69 198 SER A CA 1
ATOM 1542 C C . SER A 1 198 ? 24.825 5.520 -28.359 1.00 83.69 198 SER A C 1
ATOM 1544 O O . SER A 1 198 ? 25.167 4.376 -28.644 1.00 83.69 198 SER A O 1
ATOM 1546 N N . CYS A 1 199 ? 23.942 5.766 -27.394 1.00 86.88 199 CYS A N 1
ATOM 1547 C CA . CYS A 1 199 ? 23.379 4.725 -26.539 1.00 86.88 199 CYS A CA 1
ATOM 1548 C C . CYS A 1 199 ? 21.966 5.074 -26.079 1.00 86.88 199 CYS A C 1
ATOM 1550 O O . CYS A 1 199 ? 21.546 6.228 -26.120 1.00 86.88 199 CYS A O 1
ATOM 1552 N N . THR A 1 200 ? 21.243 4.065 -25.615 1.00 88.06 200 THR A N 1
ATOM 1553 C CA . THR A 1 200 ? 19.936 4.204 -24.982 1.00 88.06 200 THR A CA 1
ATOM 1554 C C . THR A 1 200 ? 20.020 3.653 -23.565 1.00 88.06 200 THR A C 1
ATOM 1556 O O . THR A 1 200 ? 20.690 2.648 -23.317 1.00 88.06 200 THR A O 1
ATOM 1559 N N . VAL A 1 201 ? 19.346 4.335 -22.643 1.00 88.69 201 VAL A N 1
ATOM 1560 C CA . VAL A 1 201 ? 19.207 3.917 -21.247 1.00 88.69 201 VAL A CA 1
ATOM 1561 C C . VAL A 1 201 ? 17.744 3.619 -20.974 1.00 88.69 201 VAL A C 1
ATOM 1563 O O . VAL A 1 201 ? 16.870 4.414 -21.341 1.00 88.69 201 VAL A O 1
ATOM 1566 N N . LEU A 1 202 ? 17.478 2.477 -20.340 1.00 93.81 202 LEU A N 1
ATOM 1567 C CA . LEU A 1 202 ? 16.175 2.171 -19.763 1.00 93.81 202 LEU A CA 1
ATOM 1568 C C . LEU A 1 202 ? 16.283 2.060 -18.250 1.00 93.81 202 LEU A C 1
ATOM 1570 O O . LEU A 1 202 ? 17.133 1.323 -17.758 1.00 93.81 202 LEU A O 1
ATOM 1574 N N . HIS A 1 203 ? 15.355 2.694 -17.544 1.00 92.81 203 HIS A N 1
ATOM 1575 C CA . HIS A 1 203 ? 15.060 2.360 -16.158 1.00 92.81 203 HIS A CA 1
ATOM 1576 C C . HIS A 1 203 ? 13.851 1.421 -16.140 1.00 92.81 203 HIS A C 1
ATOM 1578 O O . HIS A 1 203 ? 12.760 1.781 -16.598 1.00 92.81 203 HIS A O 1
ATOM 1584 N N . VAL A 1 204 ? 14.045 0.196 -15.651 1.00 93.56 204 VAL A N 1
ATOM 1585 C CA . VAL A 1 204 ? 13.012 -0.847 -15.586 1.00 93.56 204 VAL A CA 1
ATOM 1586 C C . VAL A 1 204 ? 12.670 -1.132 -14.129 1.00 93.56 204 VAL A C 1
ATOM 1588 O O . VAL A 1 204 ? 13.390 -1.854 -13.443 1.00 93.56 204 VAL A O 1
ATOM 1591 N N . TYR A 1 205 ? 11.555 -0.579 -13.661 1.00 89.62 205 TYR A N 1
ATOM 1592 C CA . TYR A 1 205 ? 11.079 -0.725 -12.287 1.00 89.62 205 TYR A CA 1
ATOM 1593 C C . TYR A 1 205 ? 10.169 -1.941 -12.142 1.00 89.62 205 TYR A C 1
ATOM 1595 O O . TYR A 1 205 ? 9.313 -2.199 -12.995 1.00 89.62 205 TYR A O 1
ATOM 1603 N N . LEU A 1 206 ? 10.303 -2.643 -11.016 1.00 87.06 206 LEU A N 1
ATOM 1604 C CA . LEU A 1 206 ? 9.372 -3.683 -10.590 1.00 87.06 206 LEU A CA 1
ATOM 1605 C C . LEU A 1 206 ? 8.627 -3.210 -9.340 1.00 87.06 206 LEU A C 1
ATOM 1607 O O . LEU A 1 206 ? 9.206 -3.165 -8.258 1.00 87.06 206 LEU A O 1
ATOM 1611 N N . THR A 1 207 ? 7.344 -2.876 -9.478 1.00 82.94 207 THR A N 1
ATOM 1612 C CA . THR A 1 207 ? 6.585 -2.206 -8.409 1.00 82.94 207 THR A CA 1
ATOM 1613 C C . THR A 1 207 ? 5.282 -2.929 -8.074 1.00 82.94 207 THR A C 1
ATOM 1615 O O . THR A 1 207 ? 4.711 -3.603 -8.934 1.00 82.94 207 THR A O 1
ATOM 1618 N N . PRO A 1 208 ? 4.761 -2.811 -6.841 1.00 83.81 208 PRO A N 1
ATOM 1619 C CA . PRO A 1 208 ? 3.360 -3.112 -6.549 1.00 83.81 208 PRO A CA 1
ATOM 1620 C C . PRO A 1 208 ? 2.395 -2.240 -7.375 1.00 83.81 208 PRO A C 1
ATOM 1622 O O . PRO A 1 208 ? 2.795 -1.265 -8.013 1.00 83.81 208 PRO A O 1
ATOM 1625 N N . LEU A 1 209 ? 1.099 -2.571 -7.358 1.00 80.62 209 LEU A N 1
ATOM 1626 C CA . LEU A 1 209 ? 0.053 -1.740 -7.974 1.00 80.62 209 LEU A CA 1
ATOM 1627 C C . LEU A 1 209 ? -0.280 -0.548 -7.062 1.00 80.62 209 LEU A C 1
ATOM 1629 O O . LEU A 1 209 ? -1.387 -0.452 -6.538 1.00 80.62 209 LEU A O 1
ATOM 1633 N N . ASP A 1 210 ? 0.702 0.324 -6.856 1.00 84.56 210 ASP A N 1
ATOM 1634 C CA . ASP A 1 210 ? 0.606 1.503 -6.000 1.00 84.56 210 ASP A CA 1
ATOM 1635 C C . ASP A 1 210 ? 0.673 2.788 -6.847 1.00 84.56 210 ASP A C 1
ATOM 1637 O O . ASP A 1 210 ? 1.727 3.095 -7.417 1.00 84.56 210 ASP A O 1
ATOM 1641 N N . PRO A 1 211 ? -0.443 3.530 -6.972 1.00 81.81 211 PRO A N 1
ATOM 1642 C CA . PRO A 1 211 ? -0.476 4.791 -7.704 1.00 81.81 211 PRO A CA 1
ATOM 1643 C C . PRO A 1 211 ? 0.447 5.868 -7.126 1.00 81.81 211 PRO A C 1
ATOM 1645 O O . PRO A 1 211 ? 1.068 6.577 -7.911 1.00 81.81 211 PRO A O 1
ATOM 1648 N N . ALA A 1 212 ? 0.598 5.946 -5.798 1.00 81.88 212 ALA A N 1
ATOM 1649 C CA . ALA A 1 212 ? 1.456 6.944 -5.156 1.00 81.88 212 ALA A CA 1
ATOM 1650 C C . ALA A 1 212 ? 2.927 6.697 -5.517 1.00 81.88 212 ALA A C 1
ATOM 1652 O O . ALA A 1 212 ? 3.651 7.597 -5.931 1.00 81.88 212 ALA A O 1
ATOM 1653 N N . LEU A 1 213 ? 3.353 5.431 -5.442 1.00 80.62 213 LEU A N 1
ATOM 1654 C CA . LEU A 1 213 ? 4.703 5.034 -5.841 1.00 80.62 213 LEU A CA 1
ATOM 1655 C C . LEU A 1 213 ? 4.951 5.287 -7.332 1.00 80.62 213 LEU A C 1
ATOM 1657 O O . LEU A 1 213 ? 6.039 5.714 -7.714 1.00 80.62 213 LEU A O 1
ATOM 1661 N N . LYS A 1 214 ? 3.955 5.024 -8.188 1.00 81.69 214 LYS A N 1
ATOM 1662 C CA . LYS A 1 214 ? 4.070 5.305 -9.622 1.00 81.69 214 LYS A CA 1
ATOM 1663 C C . LYS A 1 214 ? 4.267 6.802 -9.879 1.00 81.69 214 LYS A C 1
ATOM 1665 O O . LYS A 1 214 ? 5.105 7.143 -10.705 1.00 81.69 214 LYS A O 1
ATOM 1670 N N . GLU A 1 215 ? 3.521 7.662 -9.193 1.00 81.50 215 GLU A N 1
ATOM 1671 C CA . GLU A 1 215 ? 3.634 9.117 -9.326 1.00 81.50 215 GLU A CA 1
ATOM 1672 C C . GLU A 1 215 ? 5.038 9.610 -8.943 1.00 81.50 215 GLU A C 1
ATOM 1674 O O . GLU A 1 215 ? 5.658 10.347 -9.711 1.00 81.50 215 GLU A O 1
ATOM 1679 N N . THR A 1 216 ? 5.603 9.108 -7.840 1.00 82.69 216 THR A N 1
ATOM 1680 C CA . THR A 1 216 ? 6.998 9.387 -7.458 1.00 82.69 216 THR A CA 1
ATOM 1681 C C . THR A 1 216 ? 7.985 8.954 -8.544 1.00 82.69 216 THR A C 1
ATOM 1683 O O . THR A 1 216 ? 8.850 9.730 -8.943 1.00 82.69 216 THR A O 1
ATOM 1686 N N . ILE A 1 217 ? 7.827 7.742 -9.087 1.00 84.81 217 ILE A N 1
ATOM 1687 C CA . ILE A 1 217 ? 8.698 7.233 -10.157 1.00 84.81 217 ILE A CA 1
ATOM 1688 C C . ILE A 1 217 ? 8.553 8.069 -11.435 1.00 84.81 217 ILE A C 1
ATOM 1690 O O . ILE A 1 217 ? 9.557 8.352 -12.087 1.00 84.81 217 ILE A O 1
ATOM 1694 N N . ASP A 1 218 ? 7.338 8.483 -11.804 1.00 85.56 218 ASP A N 1
ATOM 1695 C CA . ASP A 1 218 ? 7.110 9.362 -12.956 1.00 85.56 218 ASP A CA 1
ATOM 1696 C C . ASP A 1 218 ? 7.837 10.706 -12.771 1.00 85.56 218 ASP A C 1
ATOM 1698 O O . ASP A 1 218 ? 8.469 11.190 -13.712 1.00 85.56 218 ASP A O 1
ATOM 1702 N N . LYS A 1 219 ? 7.802 11.281 -11.560 1.00 85.25 219 LYS A N 1
ATOM 1703 C CA . LYS A 1 219 ? 8.487 12.540 -11.222 1.00 85.25 219 LYS A CA 1
ATOM 1704 C C . LYS A 1 219 ? 10.009 12.408 -11.314 1.00 85.25 219 LYS A C 1
ATOM 1706 O O . LYS A 1 219 ? 10.656 13.261 -11.930 1.00 85.25 219 LYS A O 1
ATOM 1711 N N . ASP A 1 220 ? 10.565 11.318 -10.790 1.00 84.19 220 ASP A N 1
ATOM 1712 C CA . ASP A 1 220 ? 11.998 11.002 -10.879 1.00 84.19 220 ASP A CA 1
ATOM 1713 C C . ASP A 1 220 ? 12.451 10.763 -12.330 1.00 84.19 220 ASP A C 1
ATOM 1715 O O . ASP A 1 220 ? 13.592 11.048 -12.699 1.00 84.19 220 ASP A O 1
ATOM 1719 N N . ASN A 1 221 ? 11.540 10.290 -13.185 1.00 87.56 221 ASN A N 1
ATOM 1720 C CA . ASN A 1 221 ? 11.793 9.961 -14.586 1.00 87.56 221 ASN A CA 1
ATOM 1721 C C . ASN A 1 221 ? 11.180 10.967 -15.572 1.00 87.56 221 ASN A C 1
ATOM 1723 O O . ASN A 1 221 ? 10.984 10.633 -16.739 1.00 87.56 221 ASN A O 1
ATOM 1727 N N . LYS A 1 222 ? 10.922 12.214 -15.157 1.00 88.50 222 LYS A N 1
ATOM 1728 C CA . LYS A 1 222 ? 10.253 13.230 -15.997 1.00 88.50 222 LYS A CA 1
ATOM 1729 C C . LYS A 1 222 ? 10.943 13.531 -17.334 1.00 88.50 222 LYS A C 1
ATOM 1731 O O . LYS A 1 222 ? 10.303 13.981 -18.278 1.00 88.50 222 LYS A O 1
ATOM 1736 N N . GLU A 1 223 ? 12.254 13.303 -17.421 1.00 88.19 223 GLU A N 1
ATOM 1737 C CA . GLU A 1 223 ? 13.040 13.481 -18.651 1.00 88.19 223 GLU A CA 1
ATOM 1738 C C . GLU A 1 223 ? 13.074 12.235 -19.552 1.00 88.19 223 GLU A C 1
ATOM 1740 O O . GLU A 1 223 ? 13.694 12.254 -20.618 1.00 88.19 223 GLU A O 1
ATOM 1745 N N . TYR A 1 224 ? 12.471 11.134 -19.109 1.00 89.81 224 TYR A N 1
ATOM 1746 C CA . TYR A 1 224 ? 12.437 9.861 -19.813 1.00 89.81 224 TYR A CA 1
ATOM 1747 C C . TYR A 1 224 ? 11.054 9.638 -20.431 1.00 89.81 224 TYR A C 1
ATOM 1749 O O . TYR A 1 224 ? 10.015 10.018 -19.896 1.00 89.81 224 TYR A O 1
ATOM 1757 N N . LYS A 1 225 ? 11.025 8.944 -21.565 1.00 91.12 225 LYS A N 1
ATOM 1758 C CA . LYS A 1 225 ? 9.799 8.501 -22.225 1.00 91.12 225 LYS A CA 1
ATOM 1759 C C . LYS A 1 225 ? 9.286 7.220 -21.572 1.00 91.12 225 LYS A C 1
ATOM 1761 O O . LYS A 1 225 ? 9.985 6.208 -21.566 1.00 91.12 225 LYS A O 1
ATOM 1766 N N . PHE A 1 226 ? 8.045 7.228 -21.097 1.00 87.94 226 PHE A N 1
ATOM 1767 C CA . PHE A 1 226 ? 7.392 6.020 -20.592 1.00 87.94 226 PHE A CA 1
ATOM 1768 C C . PHE A 1 226 ? 7.034 5.049 -21.733 1.00 87.94 226 PHE A C 1
ATOM 1770 O O . PHE A 1 226 ? 6.384 5.426 -22.711 1.00 87.94 226 PHE A O 1
ATOM 1777 N N . ILE A 1 227 ? 7.424 3.781 -21.596 1.00 87.50 227 ILE A N 1
ATOM 1778 C CA . ILE A 1 227 ? 7.093 2.685 -22.511 1.00 87.50 227 ILE A CA 1
ATOM 1779 C C . ILE A 1 227 ? 6.080 1.770 -21.823 1.00 87.50 227 ILE A C 1
ATOM 1781 O O . ILE A 1 227 ? 6.392 1.034 -20.885 1.00 87.50 227 ILE A O 1
ATOM 1785 N N . ARG A 1 228 ? 4.846 1.770 -22.329 1.00 80.00 228 ARG A N 1
ATOM 1786 C CA . ARG A 1 228 ? 3.773 0.936 -21.784 1.00 80.00 228 ARG A CA 1
ATOM 1787 C C . ARG A 1 228 ? 3.937 -0.515 -22.235 1.00 80.00 228 ARG A C 1
ATOM 1789 O O . ARG A 1 228 ? 3.893 -0.808 -23.429 1.00 80.00 228 ARG A O 1
ATOM 1796 N N . LYS A 1 229 ? 4.035 -1.441 -21.279 1.00 83.25 229 LYS A N 1
ATOM 1797 C CA . LYS A 1 229 ? 3.946 -2.888 -21.524 1.00 83.25 229 LYS A CA 1
ATOM 1798 C C . LYS A 1 229 ? 2.957 -3.548 -20.557 1.00 83.25 229 LYS A C 1
ATOM 1800 O O . LYS A 1 229 ? 2.688 -2.995 -19.490 1.00 83.25 229 LYS A O 1
ATOM 1805 N N . PRO A 1 230 ? 2.369 -4.701 -20.925 1.00 77.19 230 PRO A N 1
ATOM 1806 C CA . PRO A 1 230 ? 1.495 -5.446 -20.027 1.00 77.19 230 PRO A CA 1
ATOM 1807 C C . PRO A 1 230 ? 2.224 -5.857 -18.749 1.00 77.19 230 PRO A C 1
ATOM 1809 O O . PRO A 1 230 ? 3.418 -6.138 -18.775 1.00 77.19 230 PRO A O 1
ATOM 1812 N N . ARG A 1 231 ? 1.497 -5.940 -17.636 1.00 80.31 231 ARG A N 1
ATOM 1813 C CA . ARG A 1 231 ? 2.018 -6.466 -16.368 1.00 80.31 231 ARG A CA 1
ATOM 1814 C C . ARG A 1 231 ? 2.217 -7.993 -16.411 1.00 80.31 231 ARG A C 1
ATOM 1816 O O . ARG A 1 231 ? 1.633 -8.651 -17.273 1.00 80.31 231 ARG A O 1
ATOM 1823 N N . PRO A 1 232 ? 2.994 -8.586 -15.487 1.00 79.94 232 PRO A N 1
ATOM 1824 C CA . PRO A 1 232 ? 3.041 -10.036 -15.311 1.00 79.94 232 PRO A CA 1
ATOM 1825 C C . PRO A 1 232 ? 1.643 -10.628 -15.063 1.00 79.94 232 PRO A C 1
ATOM 1827 O O . PRO A 1 232 ? 0.855 -10.083 -14.286 1.00 79.94 232 PRO A O 1
ATOM 1830 N N . ASN A 1 233 ? 1.343 -11.754 -15.718 1.00 74.88 233 ASN A N 1
ATOM 1831 C CA . ASN A 1 233 ? 0.052 -12.441 -15.573 1.00 74.88 233 ASN A CA 1
ATOM 1832 C C . ASN A 1 233 ? -0.073 -13.141 -14.213 1.00 74.88 233 ASN A C 1
ATOM 1834 O O . ASN A 1 233 ? -1.127 -13.106 -13.582 1.00 74.88 233 ASN A O 1
ATOM 1838 N N . GLU A 1 234 ? 1.005 -13.789 -13.769 1.00 82.19 234 GLU A N 1
ATOM 1839 C CA . GLU A 1 234 ? 1.069 -14.482 -12.483 1.00 82.19 234 GLU A CA 1
ATOM 1840 C C . GLU A 1 234 ? 1.581 -13.547 -11.380 1.00 82.19 234 GLU A C 1
ATOM 1842 O O . GLU A 1 234 ? 2.380 -12.643 -11.627 1.00 82.19 234 GLU A O 1
ATOM 1847 N N . GLY A 1 235 ? 1.159 -13.806 -10.142 1.00 85.44 235 GLY A N 1
ATOM 1848 C CA . GLY A 1 235 ? 1.730 -13.158 -8.965 1.00 85.44 235 GLY A CA 1
ATOM 1849 C C . GLY A 1 235 ? 3.199 -13.522 -8.755 1.00 85.44 235 GLY A C 1
ATOM 1850 O O . GLY A 1 235 ? 3.578 -14.696 -8.827 1.00 85.44 235 GLY A O 1
ATOM 1851 N N . LEU A 1 236 ? 4.012 -12.520 -8.440 1.00 86.94 236 LEU A N 1
ATOM 1852 C CA . LEU A 1 236 ? 5.442 -12.659 -8.191 1.00 86.94 236 LEU A CA 1
ATOM 1853 C C . LEU A 1 236 ? 5.701 -12.927 -6.714 1.00 86.94 236 LEU A C 1
ATOM 1855 O O . LEU A 1 236 ? 5.085 -12.307 -5.849 1.00 86.94 236 LEU A O 1
ATOM 1859 N N . LYS A 1 237 ? 6.608 -13.858 -6.406 1.00 89.12 237 LYS A N 1
ATOM 1860 C CA . LYS A 1 237 ? 6.935 -14.171 -5.008 1.00 89.12 237 LYS A CA 1
ATOM 1861 C C . LYS A 1 237 ? 7.810 -13.076 -4.419 1.00 89.12 237 LYS A C 1
ATOM 1863 O O . LYS A 1 237 ? 8.867 -12.768 -4.959 1.00 89.12 237 LYS A O 1
ATOM 1868 N N . MET A 1 238 ? 7.398 -12.568 -3.268 1.00 86.12 238 MET A N 1
ATOM 1869 C CA . MET A 1 238 ? 8.210 -11.654 -2.479 1.00 86.12 238 MET A CA 1
ATOM 1870 C C . MET A 1 238 ? 9.424 -12.355 -1.865 1.00 86.12 238 MET A C 1
ATOM 1872 O O . MET A 1 238 ? 9.430 -13.580 -1.710 1.00 86.12 238 MET A O 1
ATOM 1876 N N . GLN A 1 239 ? 10.432 -11.559 -1.489 1.00 82.19 239 GLN A N 1
ATOM 1877 C CA . GLN A 1 239 ? 11.687 -12.024 -0.880 1.00 82.19 239 GLN A CA 1
ATOM 1878 C C . GLN A 1 239 ? 12.452 -13.034 -1.754 1.00 82.19 239 GLN A C 1
ATOM 1880 O O . GLN A 1 239 ? 13.208 -13.867 -1.252 1.00 82.19 239 GLN A O 1
ATOM 1885 N N . GLN A 1 240 ? 12.232 -12.986 -3.068 1.00 84.38 240 GLN A N 1
ATOM 1886 C CA . GLN A 1 240 ? 13.027 -13.705 -4.056 1.00 84.38 240 GLN A CA 1
ATOM 1887 C C . GLN A 1 240 ? 13.773 -12.715 -4.938 1.00 84.38 240 GLN A C 1
ATOM 1889 O O . GLN A 1 240 ? 13.317 -11.590 -5.148 1.00 84.38 240 GLN A O 1
ATOM 1894 N N . ASP A 1 241 ? 14.914 -13.170 -5.444 1.00 89.00 241 ASP A N 1
ATOM 1895 C CA . ASP A 1 241 ? 15.715 -12.406 -6.385 1.00 89.00 241 ASP A CA 1
ATOM 1896 C C . ASP A 1 241 ? 15.111 -12.521 -7.785 1.00 89.00 241 ASP A C 1
ATOM 1898 O O . ASP A 1 241 ? 14.677 -13.594 -8.217 1.00 89.00 241 ASP A O 1
ATOM 1902 N N . PHE A 1 242 ? 15.125 -11.414 -8.507 1.00 91.00 242 PHE A N 1
ATOM 1903 C CA . PHE A 1 242 ? 14.738 -11.318 -9.902 1.00 91.00 242 PHE A CA 1
ATOM 1904 C C . PHE A 1 242 ? 15.929 -10.829 -10.701 1.00 91.00 242 PHE A C 1
ATOM 1906 O O . PHE A 1 242 ? 16.662 -9.967 -10.225 1.00 91.00 242 PHE A O 1
ATOM 1913 N N . ASN A 1 243 ? 16.100 -11.340 -11.915 1.00 93.94 243 ASN A N 1
ATOM 1914 C CA . ASN A 1 243 ? 17.036 -10.778 -12.879 1.00 93.94 243 ASN A CA 1
ATOM 1915 C C . ASN A 1 243 ? 16.305 -10.340 -14.148 1.00 93.94 243 ASN A C 1
ATOM 1917 O O . ASN A 1 243 ? 15.267 -10.900 -14.522 1.00 93.94 243 ASN A O 1
ATOM 1921 N N . LEU A 1 244 ? 16.878 -9.343 -14.810 1.00 95.44 244 LEU A N 1
ATOM 1922 C CA . LEU A 1 244 ? 16.446 -8.873 -16.113 1.00 95.44 244 LEU A CA 1
ATOM 1923 C C . LEU A 1 244 ? 17.486 -9.281 -17.155 1.00 95.44 244 LEU A C 1
ATOM 1925 O O . LEU A 1 244 ? 18.687 -9.220 -16.913 1.00 95.44 244 LEU A O 1
ATOM 1929 N N . THR A 1 245 ? 17.014 -9.721 -18.314 1.00 96.19 245 THR A N 1
ATOM 1930 C CA . THR A 1 245 ? 17.859 -10.069 -19.460 1.00 96.19 245 THR A CA 1
ATOM 1931 C C . THR A 1 245 ? 17.313 -9.412 -20.715 1.00 96.19 245 THR A C 1
ATOM 1933 O O . THR A 1 245 ? 16.102 -9.199 -20.828 1.00 96.19 245 THR A O 1
ATOM 1936 N N . ALA A 1 246 ? 18.207 -9.109 -21.650 1.00 95.44 246 ALA A N 1
ATOM 1937 C CA . ALA A 1 246 ? 17.877 -8.607 -22.972 1.00 95.44 246 ALA A CA 1
ATOM 1938 C C . ALA A 1 246 ? 18.504 -9.525 -24.031 1.00 95.44 246 ALA A C 1
ATOM 1940 O O . ALA A 1 246 ? 19.588 -10.063 -23.810 1.00 95.44 246 ALA A O 1
ATOM 1941 N N . ASP A 1 247 ? 17.848 -9.710 -25.176 1.00 94.69 247 ASP A N 1
ATOM 1942 C CA . ASP A 1 247 ? 18.406 -10.445 -26.328 1.00 94.69 247 ASP A CA 1
ATOM 1943 C C . ASP A 1 247 ? 19.243 -9.548 -27.267 1.00 94.69 247 ASP A C 1
ATOM 1945 O O . ASP A 1 247 ? 19.471 -9.870 -28.432 1.00 94.69 247 ASP A O 1
ATOM 1949 N N . ILE A 1 248 ? 19.754 -8.445 -26.717 1.00 92.94 248 ILE A N 1
ATOM 1950 C CA . ILE A 1 248 ? 20.750 -7.539 -27.290 1.00 92.94 248 ILE A CA 1
ATOM 1951 C C . ILE A 1 248 ? 21.929 -7.423 -26.313 1.00 92.94 248 ILE A C 1
ATOM 1953 O O . ILE A 1 248 ? 21.782 -7.675 -25.116 1.00 92.94 248 ILE A O 1
ATOM 1957 N N . THR A 1 249 ? 23.103 -7.028 -26.806 1.00 92.69 249 THR A N 1
ATOM 1958 C CA . THR A 1 249 ? 24.240 -6.668 -25.953 1.00 92.69 249 THR A CA 1
ATOM 1959 C C . THR A 1 249 ? 23.884 -5.443 -25.108 1.00 92.69 249 THR A C 1
ATOM 1961 O O . THR A 1 249 ? 23.895 -4.318 -25.603 1.00 92.69 249 THR A O 1
ATOM 1964 N N . ALA A 1 250 ? 23.563 -5.680 -23.838 1.00 92.38 250 ALA A N 1
ATOM 1965 C CA . ALA A 1 250 ? 23.223 -4.655 -22.862 1.00 92.38 250 ALA A CA 1
ATOM 1966 C C . ALA A 1 250 ? 23.968 -4.898 -21.546 1.00 92.38 250 ALA A C 1
ATOM 1968 O O . ALA A 1 250 ? 24.121 -6.040 -21.106 1.00 92.38 250 ALA A O 1
ATOM 1969 N N . GLU A 1 251 ? 24.394 -3.816 -20.910 1.00 90.62 251 GLU A N 1
ATOM 1970 C CA . GLU A 1 251 ? 24.827 -3.806 -19.520 1.00 90.62 251 GLU A CA 1
ATOM 1971 C C . GLU A 1 251 ? 23.598 -3.578 -18.635 1.00 90.62 251 GLU A C 1
ATOM 1973 O O . GLU A 1 251 ? 22.857 -2.616 -18.837 1.00 90.62 251 GLU A O 1
ATOM 1978 N N . ILE A 1 252 ? 23.353 -4.491 -17.693 1.00 92.19 252 ILE A N 1
ATOM 1979 C CA . ILE A 1 252 ? 22.191 -4.455 -16.798 1.00 92.19 252 ILE A CA 1
ATOM 1980 C C . ILE A 1 252 ? 22.692 -4.400 -15.358 1.00 92.19 252 ILE A C 1
ATOM 1982 O O . ILE A 1 252 ? 23.368 -5.325 -14.903 1.00 92.19 252 ILE A O 1
ATOM 1986 N N . CYS A 1 253 ? 22.345 -3.330 -14.647 1.00 85.25 253 CYS A N 1
ATOM 1987 C CA . CYS A 1 253 ? 22.719 -3.108 -13.256 1.00 85.25 253 CYS A CA 1
ATOM 1988 C C . CYS A 1 253 ? 21.474 -2.775 -12.416 1.00 85.25 253 CYS A C 1
ATOM 1990 O O . CYS A 1 253 ? 20.645 -1.998 -12.869 1.00 85.25 253 CYS A O 1
ATOM 1992 N N . PRO A 1 254 ? 21.308 -3.327 -11.204 1.00 89.56 254 PRO A N 1
ATOM 1993 C CA . PRO A 1 254 ? 22.095 -4.414 -10.626 1.00 89.56 254 PRO A CA 1
ATOM 1994 C C . PRO A 1 254 ? 21.840 -5.746 -11.357 1.00 89.56 254 PRO A C 1
ATOM 1996 O O . PRO A 1 254 ? 20.861 -5.899 -12.077 1.00 89.56 254 PRO A O 1
ATOM 1999 N N . GLU A 1 255 ? 22.689 -6.756 -11.141 1.00 89.75 255 GLU A N 1
ATOM 2000 C CA . GLU A 1 255 ? 22.494 -8.099 -11.732 1.00 89.75 255 GLU A CA 1
ATOM 2001 C C . GLU A 1 255 ? 21.155 -8.731 -11.303 1.00 89.75 255 GLU A C 1
ATOM 2003 O O . GLU A 1 255 ? 20.528 -9.503 -12.036 1.00 89.75 255 GLU A O 1
ATOM 2008 N N . LYS A 1 256 ? 20.709 -8.395 -10.090 1.00 90.31 256 LYS A N 1
ATOM 2009 C CA . LYS A 1 256 ? 19.465 -8.871 -9.503 1.00 90.31 256 LYS A CA 1
ATOM 2010 C C . LYS A 1 256 ? 18.882 -7.854 -8.527 1.00 90.31 256 LYS A C 1
ATOM 2012 O O . LYS A 1 256 ? 19.625 -7.153 -7.845 1.00 90.31 256 LYS A O 1
ATOM 2017 N N . ILE A 1 257 ? 17.560 -7.850 -8.414 1.00 87.25 257 ILE A N 1
ATOM 2018 C CA . ILE A 1 257 ? 16.796 -7.077 -7.427 1.00 87.25 257 ILE A CA 1
ATOM 2019 C C . ILE A 1 257 ? 15.968 -8.028 -6.567 1.00 87.25 257 ILE A C 1
ATOM 2021 O O . ILE A 1 257 ? 15.528 -9.074 -7.045 1.00 87.25 257 ILE A O 1
ATOM 2025 N N . THR A 1 258 ? 15.710 -7.662 -5.315 1.00 85.62 258 THR A N 1
ATOM 2026 C CA . THR A 1 258 ? 14.817 -8.422 -4.434 1.00 85.62 258 THR A CA 1
ATOM 2027 C C . THR A 1 258 ? 13.545 -7.621 -4.200 1.00 85.62 258 THR A C 1
ATOM 2029 O O . THR A 1 258 ? 13.591 -6.484 -3.741 1.00 85.62 258 THR A O 1
ATOM 2032 N N . LEU A 1 259 ? 12.394 -8.228 -4.487 1.00 78.81 259 LEU A N 1
ATOM 2033 C CA . LEU A 1 259 ? 11.096 -7.614 -4.220 1.00 78.81 259 LEU A CA 1
ATOM 2034 C C . LEU A 1 259 ? 10.800 -7.682 -2.714 1.00 78.81 259 LEU A C 1
ATOM 2036 O O . LEU A 1 259 ? 10.388 -8.732 -2.200 1.00 78.81 259 LEU A O 1
ATOM 2040 N N . SER A 1 260 ? 11.036 -6.577 -2.006 1.00 72.62 260 SER A N 1
ATOM 2041 C CA . SER A 1 260 ? 10.760 -6.417 -0.574 1.00 72.62 260 SER A CA 1
ATOM 2042 C C . SER A 1 260 ? 9.831 -5.237 -0.297 1.00 72.62 260 SER A C 1
ATOM 2044 O O . SER A 1 260 ? 9.878 -4.221 -0.979 1.00 72.62 260 SER A O 1
ATOM 2046 N N . ASN A 1 261 ? 9.017 -5.370 0.753 1.00 61.62 261 ASN A N 1
ATOM 2047 C CA . ASN A 1 261 ? 8.166 -4.297 1.277 1.00 61.62 261 ASN A C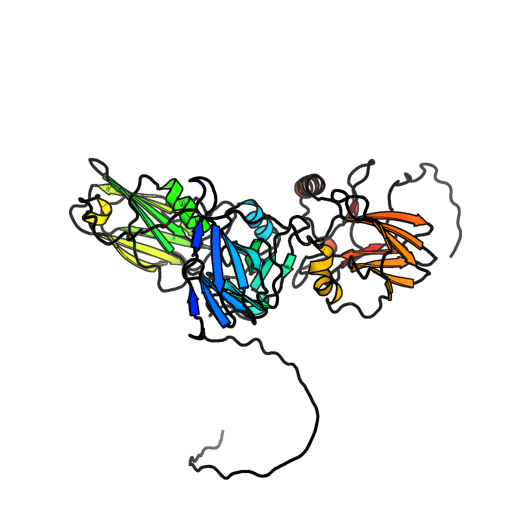A 1
ATOM 2048 C C . ASN A 1 261 ? 8.829 -3.572 2.461 1.00 61.62 261 ASN A C 1
ATOM 2050 O O . ASN A 1 261 ? 8.123 -3.101 3.349 1.00 61.62 261 ASN A O 1
ATOM 2054 N N . SER A 1 262 ? 10.166 -3.529 2.531 1.00 58.16 262 SER A N 1
ATOM 2055 C CA . SER A 1 262 ? 10.810 -2.747 3.585 1.00 58.16 262 SER A CA 1
ATOM 2056 C C . SER A 1 262 ? 10.705 -1.263 3.246 1.00 58.16 262 SER A C 1
ATOM 2058 O O . SER A 1 262 ? 10.779 -0.859 2.082 1.00 58.16 262 SER A O 1
ATOM 2060 N N . SER A 1 263 ? 10.551 -0.446 4.284 1.00 51.91 263 SER A N 1
ATOM 2061 C CA . SER A 1 263 ? 10.511 1.018 4.175 1.00 51.91 263 SER A CA 1
ATOM 2062 C C . SER A 1 263 ? 11.733 1.607 3.453 1.00 51.91 263 SER A C 1
ATOM 2064 O O . SER A 1 263 ? 11.644 2.682 2.877 1.00 51.91 263 SER A O 1
ATOM 2066 N N . GLN A 1 264 ? 12.853 0.878 3.433 1.00 48.66 264 GLN A N 1
ATOM 2067 C CA . GLN A 1 264 ? 14.118 1.289 2.821 1.00 48.66 264 GLN A CA 1
ATOM 2068 C C . GLN A 1 264 ? 14.252 0.904 1.337 1.00 48.66 264 GLN A C 1
ATOM 2070 O O . GLN A 1 264 ? 15.226 1.306 0.708 1.00 48.66 264 GLN A O 1
ATOM 2075 N N . SER A 1 265 ? 13.342 0.094 0.774 1.00 52.53 265 SER A N 1
ATOM 2076 C CA . SER A 1 265 ? 13.550 -0.518 -0.550 1.00 52.53 265 SER A CA 1
ATOM 2077 C C . SER A 1 265 ? 12.692 0.036 -1.689 1.00 52.53 265 SER A C 1
ATOM 2079 O O . SER A 1 265 ? 13.007 -0.241 -2.840 1.00 52.53 265 SER A O 1
ATOM 2081 N N . GLN A 1 266 ? 11.616 0.789 -1.442 1.00 52.69 266 GLN A N 1
ATOM 2082 C CA . GLN A 1 266 ? 10.628 1.040 -2.507 1.00 52.69 266 GLN A CA 1
ATOM 2083 C C . GLN A 1 266 ? 11.114 1.935 -3.661 1.00 52.69 266 GLN A C 1
ATOM 2085 O O . GLN A 1 266 ? 10.733 1.687 -4.802 1.00 52.69 266 GLN A O 1
ATOM 2090 N N . SER A 1 267 ? 11.997 2.904 -3.411 1.00 49.69 267 SER A N 1
ATOM 2091 C CA . SER A 1 267 ? 12.548 3.791 -4.452 1.00 49.69 267 SER A CA 1
ATOM 2092 C C . SER A 1 267 ? 13.748 3.199 -5.212 1.00 49.69 267 SER A C 1
ATOM 2094 O O . SER A 1 267 ? 14.231 3.807 -6.160 1.00 49.69 267 SER A O 1
ATOM 2096 N N . SER A 1 268 ? 14.247 2.017 -4.821 1.00 54.31 268 SER A N 1
ATOM 2097 C CA . SER A 1 268 ? 15.524 1.451 -5.308 1.00 54.31 268 SER A CA 1
ATOM 2098 C C . SER A 1 268 ? 15.398 0.087 -6.013 1.00 54.31 268 SER A C 1
ATOM 2100 O O . SER A 1 268 ? 16.405 -0.563 -6.282 1.00 54.31 268 SER A O 1
ATOM 2102 N N . ILE A 1 269 ? 14.179 -0.382 -6.315 1.00 73.25 269 ILE A N 1
ATOM 2103 C CA . ILE A 1 269 ? 13.933 -1.671 -6.996 1.00 73.25 269 ILE A CA 1
ATOM 2104 C C . ILE A 1 269 ? 13.757 -1.436 -8.508 1.00 73.25 269 ILE A C 1
ATOM 2106 O O . ILE A 1 269 ? 12.652 -1.504 -9.056 1.00 73.25 269 ILE A O 1
ATOM 2110 N N . PHE A 1 270 ? 14.859 -1.147 -9.197 1.00 84.94 270 PHE A N 1
ATOM 2111 C CA . PHE A 1 270 ? 14.877 -1.029 -10.656 1.00 84.94 270 PHE A CA 1
ATOM 2112 C C . PHE A 1 270 ? 16.177 -1.548 -11.263 1.00 84.94 270 PHE A C 1
ATOM 2114 O O . PHE A 1 270 ? 17.167 -1.744 -10.562 1.00 84.94 270 PHE A O 1
ATOM 2121 N N . PHE A 1 271 ? 16.133 -1.803 -12.567 1.00 88.75 271 PHE A N 1
ATOM 2122 C CA . PHE A 1 271 ? 17.296 -2.106 -13.387 1.00 88.75 271 PHE A CA 1
ATOM 2123 C C . PHE A 1 271 ? 17.612 -0.929 -14.305 1.00 88.75 271 PHE A C 1
ATOM 2125 O O . PHE A 1 271 ? 16.743 -0.492 -15.062 1.00 88.75 271 PHE A O 1
ATOM 2132 N N . ASP A 1 272 ? 18.863 -0.498 -14.286 1.00 90.06 272 ASP A N 1
ATOM 2133 C CA . ASP A 1 272 ? 19.502 0.312 -15.310 1.00 90.06 272 ASP A CA 1
ATOM 2134 C C . ASP A 1 272 ? 19.975 -0.588 -16.447 1.00 90.06 272 ASP A C 1
ATOM 2136 O O . ASP A 1 272 ? 20.807 -1.477 -16.257 1.00 90.06 272 ASP A O 1
ATOM 2140 N N . VAL A 1 273 ? 19.430 -0.369 -17.640 1.00 93.38 273 VAL A N 1
ATOM 2141 C CA . VAL A 1 273 ? 19.765 -1.122 -18.851 1.00 93.38 273 VAL A CA 1
ATOM 2142 C C . VAL A 1 273 ? 20.418 -0.168 -19.842 1.00 93.38 273 VAL A C 1
ATOM 2144 O O . VAL A 1 273 ? 19.749 0.695 -20.410 1.00 93.38 273 VAL A O 1
ATOM 2147 N N . HIS A 1 274 ? 21.713 -0.345 -20.079 1.00 87.75 274 HIS A N 1
ATOM 2148 C CA . HIS A 1 274 ? 22.504 0.448 -21.015 1.00 87.75 274 HIS A CA 1
ATOM 2149 C C . HIS A 1 274 ? 22.856 -0.386 -22.245 1.00 87.75 274 HIS A C 1
ATOM 2151 O O . HIS A 1 274 ? 23.436 -1.464 -22.133 1.00 87.75 274 HIS A O 1
ATOM 2157 N N . PHE A 1 275 ? 22.530 0.107 -23.435 1.00 89.75 275 PHE A N 1
ATOM 2158 C CA . PHE A 1 275 ? 22.875 -0.553 -24.696 1.00 89.75 275 PHE A CA 1
ATOM 2159 C C . PHE A 1 275 ? 23.170 0.472 -25.785 1.00 89.75 275 PHE A C 1
ATOM 2161 O O . PHE A 1 275 ? 22.709 1.615 -25.740 1.00 89.75 275 PHE A O 1
ATOM 2168 N N . GLU A 1 276 ? 23.954 0.064 -26.781 1.00 88.94 276 GLU A N 1
ATOM 2169 C CA . GLU A 1 276 ? 24.107 0.841 -28.011 1.00 88.94 276 GLU A CA 1
ATOM 2170 C C . GLU A 1 276 ? 22.751 1.003 -28.699 1.00 88.94 276 GLU A C 1
ATOM 2172 O O . GLU A 1 276 ? 21.894 0.123 -28.613 1.00 88.94 276 GLU A O 1
ATOM 2177 N N . ASN A 1 277 ? 22.551 2.126 -29.393 1.00 84.69 277 ASN A N 1
ATOM 2178 C CA . ASN A 1 277 ? 21.267 2.423 -30.025 1.00 84.69 277 ASN A CA 1
ATOM 2179 C C . ASN A 1 277 ? 20.798 1.250 -30.912 1.00 84.69 277 ASN A C 1
ATOM 2181 O O . ASN A 1 277 ? 21.493 0.884 -31.867 1.00 84.69 277 ASN A O 1
ATOM 2185 N N . PRO A 1 278 ? 19.631 0.650 -30.614 1.00 81.38 278 PRO A N 1
ATOM 2186 C CA . PRO A 1 278 ? 19.257 -0.634 -31.180 1.00 81.38 278 PRO A CA 1
ATOM 2187 C C . PRO A 1 278 ? 18.992 -0.508 -32.680 1.00 81.38 278 PRO A C 1
ATOM 2189 O O . PRO A 1 278 ? 18.319 0.411 -33.155 1.00 81.38 278 PRO A O 1
ATOM 2192 N N . ILE A 1 279 ? 19.514 -1.459 -33.455 1.00 81.19 279 ILE A N 1
ATOM 2193 C CA . ILE A 1 279 ? 19.301 -1.505 -34.909 1.00 81.19 279 ILE A CA 1
ATOM 2194 C C . ILE A 1 279 ? 17.947 -2.160 -35.232 1.00 81.19 279 ILE A C 1
ATOM 2196 O O . ILE A 1 279 ? 17.311 -1.771 -36.215 1.00 81.19 279 ILE A O 1
ATOM 2200 N N . SER A 1 280 ? 17.480 -3.070 -34.370 1.00 87.06 280 SER A N 1
ATOM 2201 C CA . SER A 1 280 ? 16.210 -3.801 -34.445 1.00 87.06 280 SER A CA 1
ATOM 2202 C C . SER A 1 280 ? 15.494 -3.828 -33.092 1.00 87.06 280 SER A C 1
ATOM 2204 O O . SER A 1 280 ? 16.077 -3.483 -32.068 1.00 87.06 280 SER A O 1
ATOM 2206 N N . ASP A 1 281 ? 14.247 -4.292 -33.087 1.00 93.38 281 ASP A N 1
ATOM 2207 C CA . ASP A 1 281 ? 13.535 -4.632 -31.853 1.00 93.38 281 ASP A CA 1
ATOM 2208 C C . ASP A 1 281 ? 14.290 -5.697 -31.045 1.00 93.38 281 ASP A C 1
ATOM 2210 O O . ASP A 1 281 ? 15.034 -6.507 -31.608 1.00 93.38 281 ASP A O 1
ATOM 2214 N N . PHE A 1 282 ? 14.039 -5.723 -29.738 1.00 94.31 282 PHE A N 1
ATOM 2215 C CA . PHE A 1 282 ? 14.633 -6.669 -28.793 1.00 94.31 282 PHE A CA 1
ATOM 2216 C C . PHE A 1 282 ? 13.613 -7.042 -27.708 1.00 94.31 282 PHE A C 1
ATOM 2218 O O . PHE A 1 282 ? 12.615 -6.350 -27.511 1.00 94.31 282 PHE A O 1
ATOM 2225 N N . ASN A 1 283 ? 13.818 -8.151 -27.010 1.00 95.44 283 ASN A N 1
ATOM 2226 C CA . ASN A 1 283 ? 12.990 -8.593 -25.898 1.00 95.44 283 ASN A CA 1
ATOM 2227 C C . ASN A 1 283 ? 13.670 -8.298 -24.566 1.00 95.44 283 ASN A C 1
ATOM 2229 O O . ASN A 1 283 ? 14.837 -8.629 -24.365 1.00 95.44 283 ASN A O 1
ATOM 2233 N N . LEU A 1 284 ? 12.895 -7.771 -23.621 1.00 96.69 284 LEU A N 1
ATOM 2234 C CA . LEU A 1 284 ? 13.249 -7.776 -22.207 1.00 96.69 284 LEU A CA 1
ATOM 2235 C C . LEU A 1 284 ? 12.549 -8.944 -21.521 1.00 96.69 284 LEU A C 1
ATOM 2237 O O . LEU A 1 284 ? 11.350 -9.152 -21.709 1.00 96.69 284 LEU A O 1
ATOM 2241 N N . THR A 1 285 ? 13.294 -9.699 -20.719 1.00 96.69 285 THR A N 1
ATOM 2242 C CA . THR A 1 285 ? 12.788 -10.872 -20.002 1.00 96.69 285 THR A CA 1
ATOM 2243 C C . THR A 1 285 ? 13.166 -10.803 -18.531 1.00 96.69 285 THR A C 1
ATOM 2245 O O . THR A 1 285 ? 14.345 -10.840 -18.179 1.00 96.69 285 THR A O 1
ATOM 2248 N N . LEU A 1 286 ? 12.146 -10.743 -17.675 1.00 93.75 286 LEU A N 1
ATOM 2249 C CA . LEU A 1 286 ? 12.259 -10.819 -16.225 1.00 93.75 286 LEU A CA 1
ATOM 2250 C C . LEU A 1 286 ? 12.100 -12.280 -15.791 1.00 93.75 286 LEU A C 1
ATOM 2252 O O . LEU A 1 286 ? 11.116 -12.947 -16.144 1.00 93.75 286 LEU A O 1
ATOM 2256 N N . SER A 1 287 ? 13.052 -12.776 -15.006 1.00 94.44 287 SER A N 1
ATOM 2257 C CA . SER A 1 287 ? 12.981 -14.121 -14.437 1.00 94.44 287 SER A CA 1
ATOM 2258 C C . SER A 1 287 ? 13.095 -14.088 -12.921 1.00 94.44 287 SER A C 1
ATOM 2260 O O . SER A 1 287 ? 13.941 -13.411 -12.347 1.00 94.44 287 SER A O 1
ATOM 2262 N N . GLN A 1 288 ? 12.233 -14.862 -12.267 1.00 89.75 288 GLN A N 1
ATOM 2263 C CA . GLN A 1 288 ? 12.276 -15.078 -10.830 1.00 89.75 288 GLN A CA 1
ATOM 2264 C C . GLN A 1 288 ? 13.250 -16.218 -10.524 1.00 89.75 288 GLN A C 1
ATOM 2266 O O . GLN A 1 288 ? 13.101 -17.331 -11.042 1.00 89.75 288 GLN A O 1
ATOM 2271 N N . LEU A 1 289 ? 14.244 -15.956 -9.682 1.00 89.94 289 LEU A N 1
ATOM 2272 C CA . LEU A 1 289 ? 15.296 -16.904 -9.346 1.00 89.94 289 LEU A CA 1
ATOM 2273 C C . LEU A 1 289 ? 14.868 -17.780 -8.164 1.00 89.94 289 LEU A C 1
ATOM 2275 O O . LEU A 1 289 ? 14.579 -17.306 -7.068 1.00 89.94 289 LEU A O 1
ATOM 2279 N N . ASN A 1 290 ? 14.872 -19.096 -8.367 1.00 79.50 290 ASN A N 1
ATOM 2280 C CA . ASN A 1 290 ? 14.605 -20.074 -7.319 1.00 79.50 290 ASN A CA 1
ATOM 2281 C C . ASN A 1 290 ? 15.750 -21.087 -7.249 1.00 79.50 290 ASN A C 1
ATOM 2283 O O . ASN A 1 290 ? 15.917 -21.905 -8.154 1.00 79.50 290 ASN A O 1
ATOM 2287 N N . LYS A 1 291 ? 16.542 -21.040 -6.168 1.00 72.38 291 LYS A N 1
ATOM 2288 C CA . LYS A 1 291 ? 17.701 -21.932 -5.950 1.00 72.38 291 LYS A CA 1
ATOM 2289 C C . LYS A 1 291 ? 18.640 -22.003 -7.171 1.00 72.38 291 LYS A C 1
ATOM 2291 O O . LYS A 1 291 ? 19.072 -23.084 -7.562 1.00 72.38 291 LYS A O 1
ATOM 2296 N N . GLY A 1 292 ? 18.900 -20.860 -7.808 1.00 67.31 292 GLY A N 1
ATOM 2297 C CA . GLY A 1 292 ? 19.775 -20.750 -8.983 1.00 67.31 292 GLY A CA 1
ATOM 2298 C C . GLY A 1 292 ? 19.137 -21.115 -10.331 1.00 67.31 292 GLY A C 1
ATOM 2299 O O . GLY A 1 292 ? 19.805 -21.005 -11.352 1.00 67.31 292 GLY A O 1
ATOM 2300 N N . LYS A 1 293 ? 17.858 -21.521 -10.377 1.00 76.00 293 LYS A N 1
ATOM 2301 C CA . LYS A 1 293 ? 17.104 -21.693 -11.631 1.00 76.00 293 LYS A CA 1
ATOM 2302 C C . LYS A 1 293 ? 16.139 -20.525 -11.827 1.00 76.00 293 LYS A C 1
ATOM 2304 O O . LYS A 1 293 ? 15.298 -20.280 -10.963 1.00 76.00 293 LYS A O 1
ATOM 2309 N N . GLY A 1 294 ? 16.245 -19.829 -12.957 1.00 84.44 294 GLY A N 1
ATOM 2310 C CA . GLY A 1 294 ? 15.309 -18.770 -13.339 1.00 84.44 294 GLY A CA 1
ATOM 2311 C C . GLY A 1 294 ? 14.028 -19.341 -13.949 1.00 84.44 294 GLY A C 1
ATOM 2312 O O . GLY A 1 294 ? 14.093 -20.141 -14.881 1.00 84.44 294 GLY A O 1
ATOM 2313 N N . LYS A 1 295 ? 12.863 -18.934 -13.432 1.00 90.88 295 LYS A N 1
ATOM 2314 C CA . LYS A 1 295 ? 11.567 -19.092 -14.110 1.00 90.88 295 LYS A CA 1
ATOM 2315 C C . LYS A 1 295 ? 11.199 -17.744 -14.720 1.00 90.88 295 LYS A C 1
ATOM 2317 O O . LYS A 1 295 ? 11.013 -16.782 -13.979 1.00 90.88 295 LYS A O 1
ATOM 2322 N N . THR A 1 296 ? 11.040 -17.684 -16.038 1.00 92.75 296 THR A N 1
ATOM 2323 C CA . THR A 1 296 ? 10.504 -16.495 -16.708 1.00 92.75 296 THR A CA 1
ATOM 2324 C C . THR A 1 296 ? 9.115 -16.171 -16.165 1.00 92.75 296 THR A C 1
ATOM 2326 O O . THR A 1 296 ? 8.228 -17.026 -16.171 1.00 92.75 296 THR A O 1
ATOM 2329 N N . CYS A 1 297 ? 8.936 -14.946 -15.678 1.00 90.69 297 CYS A N 1
ATOM 2330 C CA . CYS A 1 297 ? 7.657 -14.454 -15.165 1.00 90.69 297 CYS A CA 1
ATOM 2331 C C . CYS A 1 297 ? 7.073 -13.323 -16.021 1.00 90.69 297 CYS A C 1
ATOM 2333 O O . CYS A 1 297 ? 5.869 -13.078 -15.968 1.00 90.69 297 CYS A O 1
ATOM 2335 N N . TRP A 1 298 ? 7.899 -12.674 -16.844 1.00 92.00 298 TRP A N 1
ATOM 2336 C CA . TRP A 1 298 ? 7.472 -11.648 -17.787 1.00 92.00 298 TRP A CA 1
ATOM 2337 C C . TRP A 1 298 ? 8.472 -11.547 -18.943 1.00 92.00 298 TRP A C 1
ATOM 2339 O O . TRP A 1 298 ? 9.678 -11.603 -18.724 1.00 92.00 298 TRP A O 1
ATOM 2349 N N . SER A 1 299 ? 7.982 -11.430 -20.176 1.00 93.69 299 SER A N 1
ATOM 2350 C CA . SER A 1 299 ? 8.821 -11.233 -21.362 1.00 93.69 299 SER A CA 1
ATOM 2351 C C . SER A 1 299 ? 8.039 -10.461 -22.413 1.00 93.69 299 SER A C 1
ATOM 2353 O O . SER A 1 299 ? 6.921 -10.858 -22.743 1.00 93.69 299 SER A O 1
ATOM 2355 N N . HIS A 1 300 ? 8.596 -9.356 -22.906 1.00 92.56 300 HIS A N 1
ATOM 2356 C CA . HIS A 1 300 ? 7.959 -8.537 -23.933 1.00 92.56 300 HIS A CA 1
ATOM 2357 C C . HIS A 1 300 ? 8.975 -7.897 -24.876 1.00 92.56 300 HIS A C 1
ATOM 2359 O O . HIS A 1 300 ? 10.070 -7.501 -24.476 1.00 92.56 300 HIS A O 1
ATOM 2365 N N . LYS A 1 301 ? 8.538 -7.730 -26.126 1.00 93.69 301 LYS A N 1
ATOM 2366 C CA . LYS A 1 301 ? 9.266 -7.005 -27.163 1.00 93.69 301 LYS A CA 1
ATOM 2367 C C . LYS A 1 301 ? 9.200 -5.495 -26.927 1.00 93.69 301 LYS A C 1
ATOM 2369 O O . LYS A 1 301 ? 8.110 -4.935 -26.760 1.00 93.69 301 LYS A O 1
ATOM 2374 N N . ILE A 1 302 ? 10.358 -4.852 -26.970 1.00 91.81 302 ILE A N 1
ATOM 2375 C CA . ILE A 1 302 ? 10.549 -3.406 -27.009 1.00 91.81 302 ILE A CA 1
ATOM 2376 C C . ILE A 1 302 ? 10.821 -3.020 -28.459 1.00 91.81 302 ILE A C 1
ATOM 2378 O O . ILE A 1 302 ? 11.734 -3.560 -29.090 1.00 91.81 302 ILE A O 1
ATOM 2382 N N . LEU A 1 303 ? 9.998 -2.124 -29.002 1.00 90.00 303 LEU A N 1
ATOM 2383 C CA . LEU A 1 303 ? 10.203 -1.645 -30.362 1.00 90.00 303 LEU A CA 1
ATOM 2384 C C . LEU A 1 303 ? 11.350 -0.641 -30.369 1.00 90.00 303 LEU A C 1
ATOM 2386 O O . LEU A 1 303 ? 11.439 0.215 -29.484 1.00 90.00 303 LEU A O 1
ATOM 2390 N N . LYS A 1 304 ? 12.190 -0.690 -31.403 1.00 87.50 304 LYS A N 1
ATOM 2391 C CA . LYS A 1 304 ? 13.282 0.278 -31.572 1.00 87.50 304 LYS A CA 1
ATOM 2392 C C . LYS A 1 304 ? 12.786 1.721 -31.412 1.00 87.50 304 LYS A C 1
ATOM 2394 O O . LYS A 1 304 ? 13.326 2.471 -30.605 1.00 87.50 304 LYS A O 1
ATOM 2399 N N . GLU A 1 305 ? 11.713 2.079 -32.112 1.00 85.12 305 GLU A N 1
ATOM 2400 C CA . GLU A 1 305 ? 11.130 3.429 -32.109 1.00 85.12 305 GLU A CA 1
ATOM 2401 C C . GLU A 1 305 ? 10.566 3.856 -30.743 1.00 85.12 305 GLU A C 1
ATOM 2403 O O . GLU A 1 305 ? 10.591 5.042 -30.393 1.00 85.12 305 GLU A O 1
ATOM 2408 N N . GLU A 1 306 ? 10.082 2.896 -29.943 1.00 82.62 306 GLU A N 1
ATOM 2409 C CA . GLU A 1 306 ? 9.651 3.151 -28.566 1.00 82.62 306 GLU A CA 1
ATOM 2410 C C . GLU A 1 306 ? 10.846 3.595 -27.719 1.00 82.62 306 GLU A C 1
ATOM 2412 O O . GLU A 1 306 ? 10.729 4.603 -27.023 1.00 82.62 306 GLU A O 1
ATOM 2417 N N . SER A 1 307 ? 11.980 2.895 -27.857 1.00 71.81 307 SER A N 1
ATOM 2418 C CA . SER A 1 307 ? 13.214 3.115 -27.090 1.00 71.81 307 SER A CA 1
ATOM 2419 C C . SER A 1 307 ? 14.088 4.287 -27.563 1.00 71.81 307 SER A C 1
ATOM 2421 O O . SER A 1 307 ? 14.784 4.890 -26.757 1.00 71.81 307 SER A O 1
ATOM 2423 N N . THR A 1 308 ? 14.058 4.655 -28.849 1.00 72.81 308 THR A N 1
ATOM 2424 C CA . THR A 1 308 ? 14.949 5.701 -29.397 1.00 72.81 308 THR A CA 1
ATOM 2425 C C . THR A 1 308 ? 14.265 7.049 -29.636 1.00 72.81 308 THR A C 1
ATOM 2427 O O . THR A 1 308 ? 14.898 7.964 -30.151 1.00 72.81 308 THR A O 1
ATOM 2430 N N . GLY A 1 309 ? 12.976 7.185 -29.302 1.00 59.09 309 GLY A N 1
ATOM 2431 C CA . GLY A 1 309 ? 12.250 8.457 -29.410 1.00 59.09 309 GLY A CA 1
ATOM 2432 C C . GLY A 1 309 ? 12.021 8.943 -30.848 1.00 59.09 309 GLY A C 1
ATOM 2433 O O . GLY A 1 309 ? 12.375 10.072 -31.175 1.00 59.09 309 GLY A O 1
ATOM 2434 N N . GLY A 1 310 ? 11.422 8.113 -31.714 1.00 48.28 310 GLY A N 1
ATOM 2435 C CA . GLY A 1 310 ? 10.940 8.580 -33.027 1.00 48.28 310 GLY A CA 1
ATOM 2436 C C . GLY A 1 310 ? 9.889 9.705 -32.907 1.00 48.28 310 GLY A C 1
ATOM 2437 O O . GLY A 1 310 ? 9.295 9.846 -31.834 1.00 48.28 310 GLY A O 1
ATOM 2438 N N . PRO A 1 311 ? 9.637 10.503 -33.970 1.00 34.72 311 PRO A N 1
ATOM 2439 C CA . PRO A 1 311 ? 8.714 11.635 -33.912 1.00 34.72 311 PRO A CA 1
ATOM 2440 C C . PRO A 1 311 ? 7.325 11.159 -33.487 1.00 34.72 311 PRO A C 1
ATOM 2442 O O . PRO A 1 311 ? 6.722 10.312 -34.146 1.00 34.72 311 PRO A O 1
ATOM 2445 N N . SER A 1 312 ? 6.820 11.695 -32.382 1.00 38.31 312 SER A N 1
ATOM 2446 C CA . SER A 1 312 ? 5.461 11.466 -31.915 1.00 38.31 312 SER A CA 1
ATOM 2447 C C . SER A 1 312 ? 4.473 12.068 -32.912 1.00 38.31 312 SER A C 1
ATOM 2449 O O . SER A 1 312 ? 4.374 13.284 -33.057 1.00 38.31 312 SER A O 1
ATOM 2451 N N . SER A 1 313 ? 3.705 11.218 -33.594 1.00 32.69 313 SER A N 1
ATOM 2452 C CA . SER A 1 313 ? 2.418 11.625 -34.148 1.00 32.69 313 SER A CA 1
ATOM 2453 C C . SER A 1 313 ? 1.462 11.849 -32.976 1.00 32.69 313 SER A C 1
ATOM 2455 O O . SER A 1 313 ? 0.781 10.928 -32.525 1.00 32.69 313 SER A O 1
ATOM 2457 N N . GLU A 1 314 ? 1.462 13.063 -32.435 1.00 36.22 314 GLU A N 1
ATOM 2458 C CA . GLU A 1 314 ? 0.377 13.550 -31.594 1.00 36.22 314 GLU A CA 1
ATOM 2459 C C . GLU A 1 314 ? -0.878 13.653 -32.459 1.00 36.22 314 GLU A C 1
ATOM 2461 O O . GLU A 1 314 ? -0.959 14.502 -33.341 1.00 36.22 314 GLU A O 1
ATOM 2466 N N . ASN A 1 315 ? -1.823 12.743 -32.247 1.00 31.70 315 ASN A N 1
ATOM 2467 C CA . ASN A 1 315 ? -3.246 12.958 -32.474 1.00 31.70 315 ASN A CA 1
ATOM 2468 C C . ASN A 1 315 ? -3.999 11.775 -31.874 1.00 31.70 315 ASN A C 1
ATOM 2470 O O . ASN A 1 315 ? -4.048 10.713 -32.481 1.00 31.70 315 ASN A O 1
ATOM 2474 N N . GLU A 1 316 ? -4.575 11.982 -30.690 1.00 28.70 316 GLU A N 1
ATOM 2475 C CA . GLU A 1 316 ? -5.963 11.606 -30.410 1.00 28.70 316 GLU A CA 1
ATOM 2476 C C . GLU A 1 316 ? -6.452 12.335 -29.139 1.00 28.70 316 GLU A C 1
ATOM 2478 O O . GLU A 1 316 ? -6.088 12.018 -28.010 1.00 28.70 316 GLU A O 1
ATOM 2483 N N . SER A 1 317 ? -7.235 13.391 -29.406 1.00 29.84 317 SER A N 1
ATOM 2484 C CA . SER A 1 317 ? -8.341 13.973 -28.622 1.00 29.84 317 SER A CA 1
ATOM 2485 C C . SER A 1 317 ? -8.131 14.303 -27.134 1.00 29.84 317 SER A C 1
ATOM 2487 O O . SER A 1 317 ? -8.510 13.543 -26.245 1.00 29.84 317 SER A O 1
ATOM 2489 N N . ARG A 1 318 ? -7.678 15.539 -26.877 1.00 29.06 318 ARG A N 1
ATOM 2490 C CA . ARG A 1 318 ? -8.130 16.347 -25.733 1.00 29.06 318 ARG A CA 1
ATOM 2491 C C . ARG A 1 318 ? -9.376 17.123 -26.168 1.00 29.06 318 ARG A C 1
ATOM 2493 O O . ARG A 1 318 ? -9.240 18.079 -26.923 1.00 29.06 318 ARG A O 1
ATOM 2500 N N . ASP A 1 319 ? -10.550 16.744 -25.676 1.00 24.73 319 ASP A N 1
ATOM 2501 C CA . ASP A 1 319 ? -11.742 17.594 -25.739 1.00 24.73 319 ASP A CA 1
ATOM 2502 C C . ASP A 1 319 ? -11.920 18.286 -24.383 1.00 24.73 319 ASP A C 1
ATOM 2504 O O . ASP A 1 319 ? -12.496 17.738 -23.446 1.00 24.73 319 ASP A O 1
ATOM 2508 N N . THR A 1 320 ? -11.387 19.502 -24.265 1.00 27.62 320 THR A N 1
ATOM 2509 C CA . THR A 1 320 ? -11.670 20.421 -23.159 1.00 27.62 320 THR A CA 1
ATOM 2510 C C . THR A 1 320 ? -12.575 21.542 -23.659 1.00 27.62 320 THR A C 1
ATOM 2512 O O . THR A 1 320 ? -12.140 22.478 -24.325 1.00 27.62 320 THR A O 1
ATOM 2515 N N . ALA A 1 321 ? -13.855 21.467 -23.300 1.00 25.72 321 ALA A N 1
ATOM 2516 C CA . ALA A 1 321 ? -14.772 22.597 -23.346 1.00 25.72 321 ALA A CA 1
ATOM 2517 C C . ALA A 1 321 ? -15.144 22.955 -21.903 1.00 25.72 321 ALA A C 1
ATOM 2519 O O . ALA A 1 321 ? -15.942 22.270 -21.268 1.00 25.72 321 ALA A O 1
ATOM 2520 N N . GLY A 1 322 ? -14.526 24.009 -21.369 1.00 32.38 322 GLY A N 1
ATOM 2521 C CA . GLY A 1 322 ? -14.941 24.593 -20.095 1.00 32.38 322 GLY A CA 1
ATOM 2522 C C . GLY A 1 322 ? -16.233 25.401 -20.243 1.00 32.38 322 GLY A C 1
ATOM 2523 O O . GLY A 1 322 ? -16.533 25.906 -21.330 1.00 32.38 322 GLY A O 1
ATOM 2524 N N . PRO A 1 323 ? -16.961 25.601 -19.135 1.00 27.95 323 PRO A N 1
ATOM 2525 C CA . PRO A 1 323 ? -17.536 26.921 -18.928 1.00 27.95 323 PRO A CA 1
ATOM 2526 C C . PRO A 1 323 ? -17.369 27.460 -17.498 1.00 27.95 323 PRO A C 1
ATOM 2528 O O . PRO A 1 323 ? -17.641 26.792 -16.510 1.00 27.95 323 PRO A O 1
ATOM 2531 N N . SER A 1 324 ? -16.955 28.730 -17.483 1.00 24.05 324 SER A N 1
ATOM 2532 C CA . SER A 1 324 ? -17.454 29.882 -16.718 1.00 24.05 324 SER A CA 1
ATOM 2533 C C . SER A 1 324 ? -17.797 29.757 -15.229 1.00 24.05 324 SER A C 1
ATOM 2535 O O . SER A 1 324 ? -18.704 29.046 -14.813 1.00 24.05 324 SER A O 1
ATOM 2537 N N . ALA A 1 325 ? -17.153 30.658 -14.483 1.00 29.22 325 ALA A N 1
ATOM 2538 C CA . ALA A 1 325 ? -17.413 31.054 -13.108 1.00 29.22 325 ALA A CA 1
ATOM 2539 C C . ALA A 1 325 ? -18.876 31.441 -12.819 1.00 29.22 325 ALA A C 1
ATOM 2541 O O . ALA A 1 325 ? -19.530 32.095 -13.637 1.00 29.22 325 ALA A O 1
ATOM 2542 N N . GLY A 1 326 ? -19.321 31.117 -11.601 1.00 22.12 326 GLY A N 1
ATOM 2543 C CA . GLY A 1 326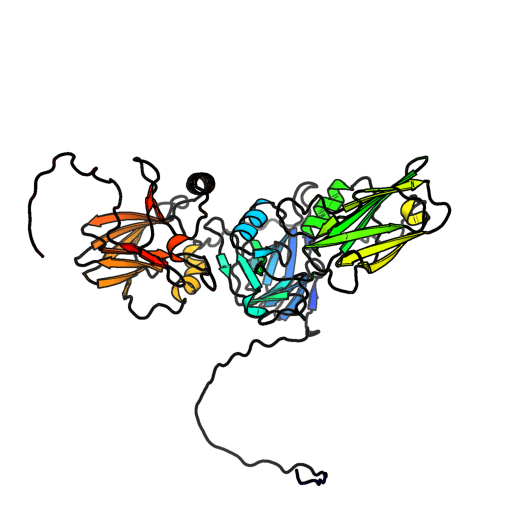 ? -20.564 31.600 -11.012 1.00 22.12 326 GLY A CA 1
ATOM 2544 C C . GLY A 1 326 ? -20.789 31.093 -9.582 1.00 22.12 326 GLY A C 1
ATOM 2545 O O . GLY A 1 326 ? -21.104 29.930 -9.386 1.00 22.12 326 GLY A O 1
ATOM 2546 N N . GLU A 1 327 ? -20.676 32.031 -8.641 1.00 23.50 327 GLU A N 1
ATOM 2547 C CA . GLU A 1 327 ? -21.317 32.105 -7.316 1.00 23.50 327 GLU A CA 1
ATOM 2548 C C . GLU A 1 327 ? -20.765 31.327 -6.102 1.00 23.50 327 GLU A C 1
ATOM 2550 O O . GLU A 1 327 ? -20.850 30.115 -5.939 1.00 23.50 327 GLU A O 1
ATOM 2555 N N . THR A 1 328 ? -20.262 32.161 -5.190 1.00 27.61 328 THR A N 1
ATOM 2556 C CA . THR A 1 328 ? -19.909 31.992 -3.784 1.00 27.61 328 THR A CA 1
ATOM 2557 C C . THR A 1 328 ? -21.026 31.335 -2.965 1.00 27.61 328 THR A C 1
ATOM 2559 O O . THR A 1 328 ? -22.134 31.865 -2.901 1.00 27.61 328 THR A O 1
ATOM 2562 N N . ALA A 1 329 ? -20.717 30.260 -2.236 1.00 22.64 329 ALA A N 1
ATOM 2563 C CA . ALA A 1 329 ? -21.555 29.768 -1.144 1.00 22.64 329 ALA A CA 1
ATOM 2564 C C . ALA A 1 329 ? -20.695 29.486 0.094 1.00 22.64 329 ALA A C 1
ATOM 2566 O O . ALA A 1 329 ? -19.655 28.836 0.027 1.00 22.64 329 ALA A O 1
ATOM 2567 N N . GLN A 1 330 ? -21.132 30.074 1.204 1.00 21.61 330 GLN A N 1
ATOM 2568 C CA . GLN A 1 330 ? -20.464 30.160 2.495 1.00 21.61 330 GLN A CA 1
ATOM 2569 C C . GLN A 1 330 ? -20.161 28.787 3.106 1.00 21.61 330 GLN A C 1
ATOM 2571 O O . GLN A 1 330 ? -21.037 27.927 3.198 1.00 21.61 330 GLN A O 1
ATOM 2576 N N . TYR A 1 331 ? -18.936 28.646 3.615 1.00 21.20 331 TYR A N 1
ATOM 2577 C CA . TYR A 1 331 ? -18.565 27.616 4.575 1.00 21.20 331 TYR A CA 1
ATOM 2578 C C . TYR A 1 331 ? -19.445 27.754 5.819 1.00 21.20 331 TYR A C 1
ATOM 2580 O O . TYR A 1 331 ? -19.364 28.743 6.546 1.00 21.20 331 TYR A O 1
ATOM 2588 N N . THR A 1 332 ? -20.293 26.760 6.052 1.00 23.06 332 THR A N 1
ATOM 2589 C CA . THR A 1 332 ? -20.819 26.472 7.384 1.00 23.06 332 THR A CA 1
ATOM 2590 C C . THR A 1 332 ? -20.054 25.255 7.875 1.00 23.06 332 THR A C 1
ATOM 2592 O O . THR A 1 332 ? -20.203 24.152 7.358 1.00 23.06 332 THR A O 1
ATOM 2595 N N . THR A 1 333 ? -19.136 25.497 8.806 1.00 24.91 333 THR A N 1
ATOM 2596 C CA . THR A 1 333 ? -18.498 24.472 9.627 1.00 24.91 333 THR A CA 1
ATOM 2597 C C . THR A 1 333 ? -19.584 23.835 10.480 1.00 24.91 333 THR A C 1
ATOM 2599 O O . THR A 1 333 ? -20.197 24.522 11.297 1.00 24.91 333 THR A O 1
ATOM 2602 N N . VAL A 1 334 ? -19.855 22.552 10.260 1.00 25.73 334 VAL A N 1
ATOM 2603 C CA . VAL A 1 334 ? -20.726 21.766 11.133 1.00 25.73 334 VAL A CA 1
ATOM 2604 C C . VAL A 1 334 ? -19.943 20.545 11.598 1.00 25.73 334 VAL A C 1
ATOM 2606 O O . VAL A 1 334 ? -19.573 19.692 10.794 1.00 25.73 334 VAL A O 1
ATOM 2609 N N . ASP A 1 335 ? -19.703 20.569 12.906 1.00 29.23 335 ASP A N 1
ATOM 2610 C CA . ASP A 1 335 ? -19.483 19.478 13.852 1.00 29.23 335 ASP A CA 1
ATOM 2611 C C . ASP A 1 335 ? -18.279 18.555 13.629 1.00 29.23 335 ASP A C 1
ATOM 2613 O O . ASP A 1 335 ? -18.364 17.457 13.078 1.00 29.23 335 ASP A O 1
ATOM 2617 N N . GLY A 1 336 ? -17.145 18.994 14.183 1.00 30.92 336 GLY A N 1
ATOM 2618 C CA . GLY A 1 336 ? -16.085 18.104 14.640 1.00 30.92 336 GLY A CA 1
ATOM 2619 C C . GLY A 1 336 ? -16.487 17.455 15.963 1.00 30.92 336 GLY A C 1
ATOM 2620 O O . GLY A 1 336 ? -16.211 17.993 17.030 1.00 30.92 336 GLY A O 1
ATOM 2621 N N . GLU A 1 337 ? -17.142 16.297 15.904 1.00 33.34 337 GLU A N 1
ATOM 2622 C CA . GLU A 1 337 ? -17.170 15.393 17.057 1.00 33.34 337 GLU A CA 1
ATOM 2623 C C . GLU A 1 337 ? -15.744 14.871 17.312 1.00 33.34 337 GLU A C 1
ATOM 2625 O O . GLU A 1 337 ? -15.050 14.428 16.391 1.00 33.34 337 GLU A O 1
ATOM 2630 N N . HIS A 1 338 ? -15.299 14.944 18.569 1.00 42.72 338 HIS A N 1
ATOM 2631 C CA . HIS A 1 338 ? -13.973 14.518 19.015 1.00 42.72 338 HIS A CA 1
ATOM 2632 C C . HIS A 1 338 ? -13.757 13.026 18.683 1.00 42.72 338 HIS A C 1
ATOM 2634 O O . HIS A 1 338 ? -14.644 12.201 18.886 1.00 42.72 338 HIS A O 1
ATOM 2640 N N . PHE A 1 339 ? -12.557 12.652 18.224 1.00 36.94 339 PHE A N 1
ATOM 2641 C CA . PHE A 1 339 ? -12.135 11.286 17.842 1.00 36.94 339 PHE A CA 1
ATOM 2642 C C . PHE A 1 339 ? -12.651 10.143 18.752 1.00 36.94 339 PHE A C 1
ATOM 2644 O O . PHE A 1 339 ? -13.016 9.062 18.278 1.00 36.94 339 PHE A O 1
ATOM 2651 N N . VAL A 1 340 ? -12.728 10.392 20.063 1.00 37.41 340 VAL A N 1
ATOM 2652 C CA . VAL A 1 340 ? -13.197 9.433 21.076 1.00 37.41 340 VAL A CA 1
ATOM 2653 C C . VAL A 1 340 ? -14.689 9.105 20.922 1.00 37.41 340 VAL A C 1
ATOM 2655 O O . VAL A 1 340 ? -15.074 7.953 21.120 1.00 37.41 340 VAL A O 1
ATOM 2658 N N . ASP A 1 341 ? -15.519 10.059 20.493 1.00 41.31 341 ASP A N 1
ATOM 2659 C CA . ASP A 1 341 ? -16.956 9.854 20.265 1.00 41.31 341 ASP A CA 1
ATOM 2660 C C . ASP A 1 341 ? -17.223 8.980 19.030 1.00 41.31 341 ASP A C 1
ATOM 2662 O O . ASP A 1 341 ? -18.152 8.168 19.025 1.00 41.31 341 ASP A O 1
ATOM 2666 N N . LYS A 1 342 ? -16.337 9.045 18.025 1.00 39.69 342 LYS A N 1
ATOM 2667 C CA . LYS A 1 342 ? -16.465 8.324 16.746 1.00 39.69 342 LYS A CA 1
ATOM 2668 C C . LYS A 1 342 ? -16.029 6.852 16.810 1.00 39.69 342 LYS A C 1
ATOM 2670 O O . LYS A 1 342 ? -16.594 6.021 16.103 1.00 39.69 342 LYS A O 1
ATOM 2675 N N . HIS A 1 343 ? -15.081 6.504 17.688 1.00 42.59 343 HIS A N 1
ATOM 2676 C CA . HIS A 1 343 ? -14.589 5.125 17.893 1.00 42.59 343 HIS A CA 1
ATOM 2677 C C . HIS A 1 343 ? -15.044 4.472 19.214 1.00 42.59 343 HIS A C 1
ATOM 2679 O O . HIS A 1 343 ? -14.678 3.326 19.509 1.00 42.59 343 HIS A O 1
ATOM 2685 N N . ARG A 1 344 ? -15.902 5.161 19.983 1.00 45.06 344 ARG A N 1
ATOM 2686 C CA . ARG A 1 344 ? -16.487 4.724 21.265 1.00 45.06 344 ARG A CA 1
ATOM 2687 C C . ARG A 1 344 ? -16.980 3.273 21.230 1.00 45.06 344 ARG A C 1
ATOM 2689 O O . ARG A 1 344 ? -16.690 2.477 22.118 1.00 45.06 344 ARG A O 1
ATOM 2696 N N . THR A 1 345 ? -17.690 2.888 20.176 1.00 38.75 345 THR A N 1
ATOM 2697 C CA . THR A 1 345 ? -18.393 1.598 20.099 1.00 38.75 345 THR A CA 1
ATOM 2698 C C . THR A 1 345 ? -17.461 0.393 19.890 1.00 38.75 345 THR A C 1
ATOM 2700 O O . THR A 1 345 ? -17.762 -0.699 20.373 1.00 38.75 345 THR A O 1
ATOM 2703 N N . GLU A 1 346 ? -16.317 0.558 19.215 1.00 44.38 346 GLU A N 1
ATOM 2704 C CA . GLU A 1 346 ? -15.399 -0.552 18.898 1.00 44.38 346 GLU A CA 1
ATOM 2705 C C . GLU A 1 346 ? -14.438 -0.899 20.039 1.00 44.38 346 GLU A C 1
ATOM 2707 O O . GLU A 1 346 ? -14.099 -2.073 20.215 1.00 44.38 346 GLU A O 1
ATOM 2712 N N . LEU A 1 347 ? -14.038 0.088 20.849 1.00 43.34 347 LEU A N 1
ATOM 2713 C CA . LEU A 1 347 ? -13.275 -0.149 22.081 1.00 43.34 347 LEU A CA 1
ATOM 2714 C C . LEU A 1 347 ? -14.146 -0.844 23.139 1.00 43.34 347 LEU A C 1
ATOM 2716 O O . LEU A 1 347 ? -13.696 -1.787 23.791 1.00 43.34 347 LEU A O 1
ATOM 2720 N N . ILE A 1 348 ? -15.418 -0.443 23.243 1.00 47.41 348 ILE A N 1
ATOM 2721 C CA . ILE A 1 348 ? -16.379 -0.947 24.238 1.00 47.41 348 ILE A CA 1
ATOM 2722 C C . ILE A 1 348 ? -16.862 -2.382 23.942 1.00 47.41 348 ILE A C 1
ATOM 2724 O O . ILE A 1 348 ? -17.242 -3.105 24.868 1.00 47.41 348 ILE A O 1
ATOM 2728 N N . ASN A 1 349 ? -16.867 -2.813 22.674 1.00 40.22 349 ASN A N 1
ATOM 2729 C CA . ASN A 1 349 ? -17.460 -4.093 22.253 1.00 40.22 349 ASN A CA 1
ATOM 2730 C C . ASN A 1 349 ? -16.470 -5.263 22.116 1.00 40.22 349 ASN A C 1
ATOM 2732 O O . ASN A 1 349 ? -16.864 -6.354 21.686 1.00 40.22 349 ASN A O 1
ATOM 2736 N N . ARG A 1 350 ? -15.194 -5.103 22.496 1.00 50.91 350 ARG A N 1
ATOM 2737 C CA . ARG A 1 350 ? -14.265 -6.244 22.543 1.00 50.91 350 ARG A CA 1
ATOM 2738 C C . ARG A 1 350 ? -14.656 -7.167 23.703 1.00 50.91 350 ARG A C 1
ATOM 2740 O O . ARG A 1 350 ? -14.864 -6.737 24.832 1.00 50.91 350 ARG A O 1
ATOM 2747 N N . LYS A 1 351 ? -14.836 -8.448 23.371 1.00 44.50 351 LYS A N 1
ATOM 2748 C CA . LYS A 1 351 ? -15.584 -9.493 24.096 1.00 44.50 351 LYS A CA 1
ATOM 2749 C C . LYS A 1 351 ? -14.891 -9.991 25.382 1.00 44.50 351 LYS A C 1
ATOM 2751 O O . LYS A 1 351 ? -14.721 -11.191 25.548 1.00 44.50 351 LYS A O 1
ATOM 2756 N N . ASP A 1 352 ? -14.513 -9.070 26.268 1.00 50.88 352 ASP A N 1
ATOM 2757 C CA . ASP A 1 352 ? -13.825 -9.302 27.551 1.00 50.88 352 ASP A CA 1
ATOM 2758 C C . ASP A 1 352 ? -14.474 -8.478 28.694 1.00 50.88 352 ASP A C 1
ATOM 2760 O O . ASP A 1 352 ? -13.811 -8.010 29.621 1.00 50.88 352 ASP A O 1
ATOM 2764 N N . SER A 1 353 ? -15.788 -8.215 28.613 1.00 53.25 353 SER A N 1
ATOM 2765 C CA . SER A 1 353 ? -16.518 -7.337 29.550 1.00 53.25 353 SER A CA 1
ATOM 2766 C C . SER A 1 353 ? -17.219 -8.067 30.706 1.00 53.25 353 SER A C 1
ATOM 2768 O O . SER A 1 353 ? -17.950 -7.442 31.476 1.00 53.25 353 SER A O 1
ATOM 2770 N N . SER A 1 354 ? -17.065 -9.388 30.841 1.00 55.06 354 SER A N 1
ATOM 2771 C CA . SER A 1 354 ? -17.714 -10.148 31.916 1.00 55.06 354 SER A CA 1
ATOM 2772 C C . SER A 1 354 ? -16.972 -9.941 33.242 1.00 55.06 354 SER A C 1
ATOM 2774 O O . SER A 1 354 ? -16.096 -10.727 33.587 1.00 55.06 354 SER A O 1
ATOM 2776 N N . GLY A 1 355 ? -17.301 -8.871 33.971 1.00 77.19 355 GLY A N 1
ATOM 2777 C CA . GLY A 1 355 ? -16.780 -8.628 35.326 1.00 77.19 355 GLY A CA 1
ATOM 2778 C C . GLY A 1 355 ? -16.559 -7.166 35.722 1.00 77.19 355 GLY A C 1
ATOM 2779 O O . GLY A 1 355 ? -16.243 -6.911 36.882 1.00 77.19 355 GLY A O 1
ATOM 2780 N N . TRP A 1 356 ? -16.737 -6.217 34.799 1.00 85.88 356 TRP A N 1
ATOM 2781 C CA . TRP A 1 356 ? -16.462 -4.795 35.027 1.00 85.88 356 TRP A CA 1
ATOM 2782 C C . TRP A 1 356 ? -17.747 -3.971 35.130 1.00 85.88 356 TRP A C 1
ATOM 2784 O O . TRP A 1 356 ? -18.628 -4.072 34.274 1.00 85.88 356 TRP A O 1
ATOM 2794 N N . THR A 1 357 ? -17.849 -3.133 36.164 1.00 89.00 357 THR A N 1
ATOM 2795 C CA . THR A 1 357 ? -18.957 -2.178 36.310 1.00 89.00 357 THR A CA 1
ATOM 2796 C C . THR A 1 357 ? -18.671 -0.940 35.469 1.00 89.00 357 THR A C 1
ATOM 2798 O O . THR A 1 357 ? -17.704 -0.227 35.727 1.00 89.00 357 THR A O 1
ATOM 2801 N N . LYS A 1 358 ? -19.498 -0.664 34.458 1.00 85.25 358 LYS A N 1
ATOM 2802 C CA . LYS A 1 358 ? -19.299 0.510 33.599 1.00 85.25 358 LYS A CA 1
ATOM 2803 C C . LYS A 1 358 ? -19.666 1.798 34.332 1.00 85.25 358 LYS A C 1
ATOM 2805 O O . LYS A 1 358 ? -20.748 1.884 34.910 1.00 85.25 358 LYS A O 1
ATOM 2810 N N . LEU A 1 359 ? -18.780 2.786 34.271 1.00 85.81 359 LEU A N 1
ATOM 2811 C CA . LEU A 1 359 ? -18.990 4.132 34.796 1.00 85.81 359 LEU A CA 1
ATOM 2812 C C . LEU A 1 359 ? -18.723 5.166 33.709 1.00 85.81 359 LEU A C 1
ATOM 2814 O O . LEU A 1 359 ? -17.714 5.095 33.007 1.00 85.81 359 LEU A O 1
ATOM 2818 N N . GLU A 1 360 ? -19.628 6.129 33.597 1.00 81.88 360 GLU A N 1
ATOM 2819 C CA . GLU A 1 360 ? -19.478 7.266 32.697 1.00 81.88 360 GLU A CA 1
ATOM 2820 C C . GLU A 1 360 ? -18.774 8.416 33.437 1.00 81.88 360 GLU A C 1
ATOM 2822 O O . GLU A 1 360 ? -19.166 8.729 34.566 1.00 81.88 360 GLU A O 1
ATOM 2827 N N . PRO A 1 361 ? -17.702 9.000 32.870 1.00 87.56 361 PRO A N 1
ATOM 2828 C CA . PRO A 1 361 ? -16.977 10.099 33.496 1.00 87.56 361 PRO A CA 1
ATOM 2829 C C . PRO A 1 361 ? -17.738 11.425 33.391 1.00 87.56 361 PRO A C 1
ATOM 2831 O O . PRO A 1 361 ? -18.438 11.685 32.416 1.00 87.56 361 PRO A O 1
ATOM 2834 N N . GLU A 1 362 ? -17.522 12.306 34.366 1.00 84.25 362 GLU A N 1
ATOM 2835 C CA . GLU A 1 362 ? -17.867 13.725 34.248 1.00 84.25 362 GLU A CA 1
ATOM 2836 C C . GLU A 1 362 ? -16.838 14.394 33.316 1.00 84.25 362 GLU A C 1
ATOM 2838 O O . GLU A 1 362 ? -15.637 14.353 33.597 1.00 84.25 362 GLU A O 1
ATOM 2843 N N . VAL A 1 363 ? -17.290 14.978 32.202 1.00 81.19 363 VAL A N 1
ATOM 2844 C CA . VAL A 1 363 ? -16.422 15.614 31.194 1.00 81.19 363 VAL A CA 1
ATOM 2845 C C . VAL A 1 363 ? -16.382 17.121 31.420 1.00 81.19 363 VAL A C 1
ATOM 2847 O O . VAL A 1 363 ? -17.425 17.771 31.432 1.00 81.19 363 VAL A O 1
ATOM 2850 N N . ASN A 1 364 ? -15.179 17.675 31.561 1.00 73.44 364 ASN A N 1
ATOM 2851 C CA . ASN A 1 364 ? -14.942 19.115 31.567 1.00 73.44 364 ASN A CA 1
ATOM 2852 C C . ASN A 1 364 ? -14.105 19.462 30.326 1.00 73.44 364 ASN A C 1
ATOM 2854 O O . ASN A 1 364 ? -12.915 19.144 30.282 1.00 73.44 364 ASN A O 1
ATOM 2858 N N . SER A 1 365 ? -14.730 20.075 29.319 1.00 59.38 365 SER A N 1
ATOM 2859 C CA . SER A 1 365 ? -14.054 20.658 28.154 1.00 59.38 365 SER A CA 1
ATOM 2860 C C . SER A 1 365 ? -13.887 22.162 28.381 1.00 59.38 365 SER A C 1
ATOM 2862 O O . SER A 1 365 ? -14.887 22.881 28.471 1.00 59.38 365 SER A O 1
ATOM 2864 N N . THR A 1 366 ? -12.654 22.639 28.512 1.00 49.91 366 THR A N 1
ATOM 2865 C CA . THR A 1 366 ? -12.337 24.072 28.506 1.00 49.91 366 THR A CA 1
ATOM 2866 C C . THR A 1 366 ? -11.717 24.410 27.158 1.00 49.91 366 THR A C 1
ATOM 2868 O O . THR A 1 366 ? -10.627 23.955 26.870 1.00 49.91 366 THR A O 1
ATOM 2871 N N . ASP A 1 367 ? -12.441 25.178 26.341 1.00 51.53 367 ASP A N 1
ATOM 2872 C CA . ASP A 1 367 ? -12.031 25.697 25.026 1.00 51.53 367 ASP A CA 1
ATOM 2873 C C . ASP A 1 367 ? -11.740 24.658 23.914 1.00 51.53 367 ASP A C 1
ATOM 2875 O O . ASP A 1 367 ? -11.463 23.487 24.158 1.00 51.53 367 ASP A O 1
ATOM 2879 N N . GLU A 1 368 ? -11.866 25.088 22.651 1.00 53.00 368 GLU A N 1
ATOM 2880 C CA . GLU A 1 368 ? -11.761 24.238 21.443 1.00 53.00 368 GLU A CA 1
ATOM 2881 C C . GLU A 1 368 ? -10.338 23.689 21.187 1.00 53.00 368 GLU A C 1
ATOM 2883 O O . GLU A 1 368 ? -10.166 22.831 20.325 1.00 53.00 368 GLU A O 1
ATOM 2888 N N . ASP A 1 369 ? -9.342 24.130 21.969 1.00 48.47 369 ASP A N 1
ATOM 2889 C CA . ASP A 1 369 ? -7.917 23.816 21.794 1.00 48.47 369 ASP A CA 1
ATOM 2890 C C . ASP A 1 369 ? -7.282 23.023 22.967 1.00 48.47 369 ASP A C 1
ATOM 2892 O O . ASP A 1 369 ? -6.114 22.636 22.867 1.00 48.47 369 ASP A O 1
ATOM 2896 N N . GLU A 1 370 ? -7.992 22.752 24.079 1.00 56.53 370 GLU A N 1
ATOM 2897 C CA . GLU A 1 370 ? -7.447 21.962 25.205 1.00 56.53 370 GLU A CA 1
ATOM 2898 C C . GLU A 1 370 ? -8.013 20.532 25.272 1.00 56.53 370 GLU A C 1
ATOM 2900 O O . GLU A 1 370 ? -9.180 20.258 24.988 1.00 56.53 370 GLU A O 1
ATOM 2905 N N . ALA A 1 371 ? -7.173 19.582 25.701 1.00 60.53 371 ALA A N 1
ATOM 2906 C CA . ALA A 1 371 ? -7.573 18.190 25.866 1.00 60.53 371 ALA A CA 1
ATOM 2907 C C . ALA A 1 371 ? -8.685 18.046 26.924 1.00 60.53 371 ALA A C 1
ATOM 2909 O O . ALA A 1 371 ? -8.543 18.469 28.073 1.00 60.53 371 ALA A O 1
ATOM 2910 N N . SER A 1 372 ? -9.782 17.381 26.550 1.00 75.88 372 SER A N 1
ATOM 2911 C CA . SER A 1 372 ? -10.900 17.115 27.464 1.00 75.88 372 SER A CA 1
ATOM 2912 C C . SER A 1 372 ? -10.439 16.360 28.715 1.00 75.88 372 SER A C 1
ATOM 2914 O O . SER A 1 372 ? -9.806 15.303 28.626 1.00 75.88 372 SER A O 1
ATOM 2916 N N . THR A 1 373 ? -10.809 16.875 29.891 1.00 83.69 373 THR A N 1
ATOM 2917 C CA . THR A 1 373 ? -10.530 16.227 31.178 1.00 83.69 373 THR A CA 1
ATOM 2918 C C . THR A 1 373 ? -11.727 15.395 31.627 1.00 83.69 373 THR A C 1
ATOM 2920 O O . THR A 1 373 ? -12.850 15.890 31.723 1.00 83.69 373 THR A O 1
ATOM 2923 N N . TYR A 1 374 ? -11.472 14.140 31.989 1.00 85.25 374 TYR A N 1
ATOM 2924 C CA . TYR A 1 374 ? -12.480 13.173 32.417 1.00 85.25 374 TYR A CA 1
ATOM 2925 C C . TYR A 1 374 ? -12.333 12.877 33.906 1.00 85.25 374 TYR A C 1
ATOM 2927 O O . TYR A 1 374 ? -11.270 12.448 34.346 1.00 85.25 374 TYR A O 1
ATOM 2935 N N . SER A 1 375 ? -13.390 13.069 34.693 1.00 90.75 375 SER A N 1
ATOM 2936 C CA . SER A 1 375 ? -13.386 12.824 36.140 1.00 90.75 375 SER A CA 1
ATOM 2937 C C . SER A 1 375 ? -14.215 11.593 36.500 1.00 90.75 375 SER A C 1
ATOM 2939 O O . SER A 1 375 ? -15.356 11.448 36.070 1.00 90.75 375 SER A O 1
ATOM 2941 N N . LEU A 1 376 ? -13.648 10.709 37.320 1.00 92.12 376 LEU A N 1
ATOM 2942 C CA . LEU A 1 376 ? -14.265 9.459 37.756 1.00 92.12 376 LEU A CA 1
ATOM 2943 C C . LEU A 1 376 ? -14.242 9.337 39.278 1.00 92.12 376 LEU A C 1
ATOM 2945 O O . LEU A 1 376 ? -13.272 9.707 39.945 1.00 92.12 376 LEU A O 1
ATOM 2949 N N . LYS A 1 377 ? -15.328 8.783 39.820 1.00 94.06 377 LYS A N 1
ATOM 2950 C CA . LYS A 1 377 ? -15.500 8.458 41.239 1.00 94.06 377 LYS A CA 1
ATOM 2951 C C . LYS A 1 377 ? -16.132 7.079 41.355 1.00 94.06 377 LYS A C 1
ATOM 2953 O O . LYS A 1 377 ? -17.122 6.804 40.680 1.00 94.06 377 LYS A O 1
ATOM 2958 N N . SER A 1 378 ? -15.601 6.232 42.227 1.00 92.81 378 SER A N 1
ATOM 2959 C CA . SER A 1 378 ? -16.176 4.912 42.491 1.00 92.81 378 SER A CA 1
ATOM 2960 C C . SER A 1 378 ? -16.008 4.507 43.952 1.00 92.81 378 SER A C 1
ATOM 2962 O O . SER A 1 378 ? -15.082 4.952 44.629 1.00 92.81 378 SER A O 1
ATOM 2964 N N . GLU A 1 379 ? -16.916 3.664 44.440 1.00 93.94 379 GLU A N 1
ATOM 2965 C CA . GLU A 1 379 ? -16.726 2.910 45.687 1.00 93.94 379 GLU A CA 1
ATOM 2966 C C . GLU A 1 379 ? -15.805 1.704 45.429 1.00 93.94 379 GLU A C 1
ATOM 2968 O O . GLU A 1 379 ? -15.312 1.537 44.315 1.00 93.94 379 GLU A O 1
ATOM 2973 N N . ALA A 1 380 ? -15.567 0.859 46.431 1.00 94.88 380 ALA A N 1
ATOM 2974 C CA . ALA A 1 380 ? -14.762 -0.352 46.271 1.00 94.88 380 ALA A CA 1
ATOM 2975 C C . ALA A 1 380 ? -15.334 -1.299 45.196 1.00 94.88 380 ALA A C 1
ATOM 2977 O O . ALA A 1 380 ? -16.537 -1.572 45.175 1.00 94.88 380 ALA A O 1
ATOM 2978 N N . GLY A 1 381 ? -14.475 -1.834 44.326 1.00 93.62 381 GLY A N 1
ATOM 2979 C CA . GLY A 1 381 ? -14.874 -2.766 43.271 1.00 93.62 381 GLY A CA 1
ATOM 2980 C C . GLY A 1 381 ? -14.020 -2.693 42.006 1.00 93.62 381 GLY A C 1
ATOM 2981 O O . GLY A 1 381 ? -12.929 -2.125 42.007 1.00 93.62 381 GLY A O 1
ATOM 2982 N N . ASN A 1 382 ? -14.555 -3.278 40.929 1.00 94.25 382 ASN A N 1
ATOM 2983 C CA . ASN A 1 382 ? -13.942 -3.339 39.601 1.00 94.25 382 ASN A CA 1
ATOM 2984 C C . ASN A 1 382 ? -14.785 -2.525 38.616 1.00 94.25 382 ASN A C 1
ATOM 2986 O O . ASN A 1 382 ? -15.972 -2.821 38.419 1.00 94.25 382 ASN A O 1
ATOM 2990 N N . PHE A 1 383 ? -14.173 -1.544 37.965 1.00 93.62 383 PHE A N 1
ATOM 2991 C CA . PHE A 1 383 ? -14.874 -0.600 37.103 1.00 93.62 383 PHE A CA 1
ATOM 2992 C C . PHE A 1 383 ? -14.185 -0.411 35.755 1.00 93.62 383 PHE A C 1
ATOM 2994 O O . PHE A 1 383 ? -12.976 -0.582 35.635 1.00 93.62 383 PHE A O 1
ATOM 3001 N N . GLU A 1 384 ? -14.970 -0.055 34.745 1.00 89.62 384 GLU A N 1
ATOM 3002 C CA . GLU A 1 384 ? -14.511 0.293 33.400 1.00 89.62 384 GLU A CA 1
ATOM 3003 C C . GLU A 1 384 ? -15.108 1.644 33.009 1.00 89.62 384 GLU A C 1
ATOM 3005 O O . GLU A 1 384 ? -16.313 1.866 33.142 1.00 89.62 384 GLU A O 1
ATOM 3010 N N . CYS A 1 385 ? -14.272 2.546 32.509 1.00 84.12 385 CYS A N 1
ATOM 3011 C CA . CYS A 1 385 ? -14.715 3.824 31.986 1.00 84.12 385 CYS A CA 1
ATOM 3012 C C . CYS A 1 385 ? -15.423 3.576 30.657 1.00 84.12 385 CYS A C 1
ATOM 3014 O O . CYS A 1 385 ? -14.820 3.067 29.711 1.00 84.12 385 CYS A O 1
ATOM 3016 N N . SER A 1 386 ? -16.686 3.983 30.554 1.00 71.94 386 SER A N 1
ATOM 3017 C CA . SER A 1 386 ? -17.481 3.809 29.336 1.00 71.94 386 SER A CA 1
ATOM 3018 C C . SER A 1 386 ? -17.045 4.702 28.171 1.00 71.94 386 SER A C 1
ATOM 3020 O O . SER A 1 386 ? -17.660 4.628 27.110 1.00 71.94 386 SER A O 1
ATOM 3022 N N . VAL A 1 387 ? -16.053 5.574 28.370 1.00 69.38 387 VAL A N 1
ATOM 3023 C CA . VAL A 1 387 ? -15.516 6.478 27.342 1.00 69.38 387 VAL A CA 1
ATOM 3024 C C . VAL A 1 387 ? -14.132 6.021 26.887 1.00 69.38 387 VAL A C 1
ATOM 3026 O O . VAL A 1 387 ? -13.937 5.757 25.708 1.00 69.38 387 VAL A O 1
ATOM 3029 N N . SER A 1 388 ? -13.176 5.869 27.807 1.00 74.25 388 SER A N 1
ATOM 3030 C CA . SER A 1 388 ? -11.789 5.525 27.456 1.00 74.25 388 SER A CA 1
ATOM 3031 C C . SER A 1 388 ? -11.490 4.027 27.420 1.00 74.25 388 SER A C 1
ATOM 3033 O O . SER A 1 388 ? -10.413 3.633 26.977 1.00 74.25 388 SER A O 1
ATOM 3035 N N . GLY A 1 389 ? -12.381 3.183 27.949 1.00 80.00 389 GLY A N 1
ATOM 3036 C CA . GLY A 1 389 ? -12.091 1.770 28.199 1.00 80.00 389 GLY A CA 1
ATOM 3037 C C . GLY A 1 389 ? -11.115 1.529 29.357 1.00 80.00 389 GLY A C 1
ATOM 3038 O O . GLY A 1 389 ? -10.859 0.380 29.690 1.00 80.00 389 GLY A O 1
ATOM 3039 N N . LEU A 1 390 ? -10.598 2.580 30.010 1.00 86.81 390 LEU A N 1
ATOM 3040 C CA . LEU A 1 390 ? -9.732 2.463 31.186 1.00 86.81 390 LEU A CA 1
ATOM 3041 C C . LEU A 1 390 ? -10.430 1.640 32.271 1.00 86.81 390 LEU A C 1
ATOM 3043 O O . LEU A 1 390 ? -11.543 1.986 32.673 1.00 86.81 390 LEU A O 1
ATOM 3047 N N . ARG A 1 391 ? -9.780 0.589 32.778 1.00 92.69 391 ARG A N 1
ATOM 3048 C CA . ARG A 1 391 ? -10.334 -0.214 33.880 1.00 92.69 391 ARG A CA 1
ATOM 3049 C C . ARG A 1 391 ? -9.514 -0.054 35.138 1.00 92.69 391 ARG A C 1
ATOM 3051 O O . ARG A 1 391 ? -8.297 0.116 35.079 1.00 92.69 391 ARG A O 1
ATOM 3058 N N . TRP A 1 392 ? -10.177 -0.132 36.280 1.00 94.00 392 TRP A N 1
ATOM 3059 C CA . TRP A 1 392 ? -9.513 -0.029 37.567 1.00 94.00 392 TRP A CA 1
ATOM 3060 C C . TRP A 1 392 ? -10.182 -0.872 38.637 1.00 94.00 392 TRP A C 1
ATOM 3062 O O . TRP A 1 392 ? -11.385 -1.138 38.606 1.00 94.00 392 TRP A O 1
ATOM 3072 N N . VAL A 1 393 ? -9.367 -1.263 39.608 1.00 93.12 393 VAL A N 1
ATOM 3073 C CA . VAL A 1 393 ? -9.798 -1.923 40.833 1.00 93.12 393 VAL A CA 1
ATOM 3074 C C . VAL A 1 393 ? -9.407 -1.042 42.004 1.00 93.12 393 VAL A C 1
ATOM 3076 O O . VAL A 1 393 ? -8.271 -0.570 42.073 1.00 93.12 393 VAL A O 1
ATOM 3079 N N . CYS A 1 394 ? -10.326 -0.829 42.937 1.00 92.06 394 CYS A N 1
ATOM 3080 C CA . CYS A 1 394 ? -10.051 -0.128 44.186 1.00 92.06 394 CYS A CA 1
ATOM 3081 C C . CYS A 1 394 ? -10.685 -0.866 45.369 1.00 92.06 394 CYS A C 1
ATOM 3083 O O . CYS A 1 394 ? -11.781 -1.416 45.266 1.00 92.06 394 CYS A O 1
ATOM 3085 N N . GLN A 1 395 ? -9.973 -0.900 46.496 1.00 92.31 395 GLN A N 1
ATOM 3086 C CA . GLN A 1 395 ? -10.453 -1.512 47.744 1.00 92.31 395 GLN A CA 1
ATOM 3087 C C . GLN A 1 395 ? -11.310 -0.559 48.581 1.00 92.31 395 GLN A C 1
ATOM 3089 O O . GLN A 1 395 ? -12.127 -1.013 49.373 1.00 92.31 395 GLN A O 1
ATOM 3094 N N . ASP A 1 396 ? -11.148 0.742 48.353 1.00 92.25 396 ASP A N 1
ATOM 3095 C CA . ASP A 1 396 ? -11.872 1.822 49.009 1.00 92.25 396 ASP A CA 1
ATOM 3096 C C . ASP A 1 396 ? -12.391 2.810 47.963 1.00 92.25 396 ASP A C 1
ATOM 3098 O O . ASP A 1 396 ? -12.081 2.717 46.769 1.00 92.25 396 ASP A O 1
ATOM 3102 N N . LYS A 1 397 ? -13.171 3.787 48.425 1.00 93.69 397 LYS A N 1
ATOM 3103 C CA . LYS A 1 397 ? -13.635 4.896 47.598 1.00 93.69 397 LYS A CA 1
ATOM 3104 C C . LYS A 1 397 ? -12.457 5.639 46.962 1.00 93.69 397 LYS A C 1
ATOM 3106 O O . LYS A 1 397 ? -11.531 6.062 47.656 1.00 93.69 397 LYS A O 1
ATOM 3111 N N . VAL A 1 398 ? -12.531 5.858 45.652 1.00 94.12 398 VAL A N 1
ATOM 3112 C CA . VAL A 1 398 ? -11.517 6.578 44.876 1.00 94.12 398 VAL A CA 1
ATOM 3113 C C . VAL A 1 398 ? -12.153 7.680 44.030 1.00 94.12 398 VAL A C 1
ATOM 3115 O O . VAL A 1 398 ? -13.287 7.561 43.567 1.00 94.12 398 VAL A O 1
ATOM 3118 N N . SER A 1 399 ? -11.410 8.766 43.835 1.00 92.94 399 SER A N 1
ATOM 3119 C CA . SER A 1 399 ? -11.697 9.824 42.869 1.00 92.94 399 SER A CA 1
AT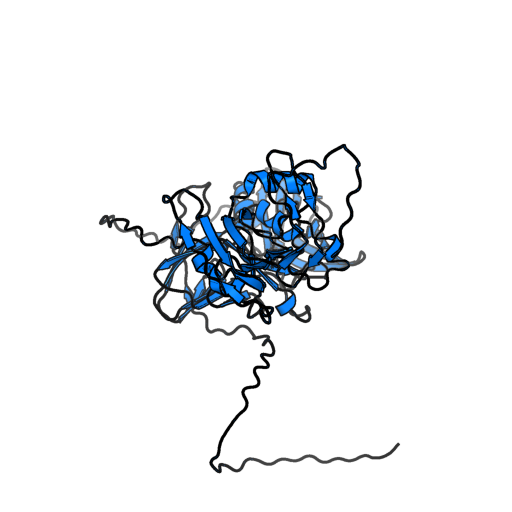OM 3120 C C . SER A 1 399 ? -10.419 10.118 42.103 1.00 92.94 399 SER A C 1
ATOM 3122 O O . SER A 1 399 ? -9.372 10.328 42.713 1.00 92.94 399 SER A O 1
ATOM 3124 N N . PHE A 1 400 ? -10.497 10.176 40.783 1.00 92.12 400 PHE A N 1
ATOM 3125 C CA . PHE A 1 400 ? -9.367 10.520 39.927 1.00 92.12 400 PHE A CA 1
ATOM 3126 C C . PHE A 1 400 ? -9.857 11.232 38.671 1.00 92.12 400 PHE A C 1
ATOM 3128 O O . PHE A 1 400 ? -11.040 11.181 38.335 1.00 92.12 400 PHE A O 1
ATOM 3135 N N . LYS A 1 401 ? -8.944 11.911 37.991 1.00 91.62 401 LYS A N 1
ATOM 3136 C CA . LYS A 1 401 ? -9.167 12.459 36.659 1.00 91.62 401 LYS A CA 1
ATOM 3137 C C . LYS A 1 401 ? -8.155 11.878 35.687 1.00 91.62 401 LYS A C 1
ATOM 3139 O O . LYS A 1 401 ? -7.078 11.458 36.109 1.00 91.62 401 LYS A O 1
ATOM 3144 N N . TYR A 1 402 ? -8.498 11.862 34.411 1.00 88.44 402 TYR A N 1
ATOM 3145 C CA . TYR A 1 402 ? -7.555 11.534 33.359 1.00 88.44 402 TYR A CA 1
ATOM 3146 C C . TYR A 1 402 ? -7.756 12.410 32.123 1.00 88.44 402 TYR A C 1
ATOM 3148 O O . TYR A 1 402 ? -8.841 12.952 31.908 1.00 88.44 402 TYR A O 1
ATOM 3156 N N . GLN A 1 403 ? -6.709 12.516 31.313 1.00 82.62 403 GLN A N 1
ATOM 3157 C CA . GLN A 1 403 ? -6.718 13.182 30.012 1.00 82.62 403 GLN A CA 1
ATOM 3158 C C . GLN A 1 403 ? -5.901 12.373 29.000 1.00 82.62 403 GLN A C 1
ATOM 3160 O O . GLN A 1 403 ? -4.966 11.659 29.371 1.00 82.62 403 GLN A O 1
ATOM 3165 N N . PHE A 1 404 ? -6.275 12.462 27.724 1.00 76.75 404 PHE A N 1
ATOM 3166 C CA . PHE A 1 404 ? -5.457 11.938 26.632 1.00 76.75 404 PHE A CA 1
ATOM 3167 C C . PHE A 1 404 ? -4.423 12.988 26.239 1.00 76.75 404 PHE A C 1
ATOM 3169 O O . PHE A 1 404 ? -4.777 14.147 26.035 1.00 76.75 404 PHE A O 1
ATOM 3176 N N . CYS A 1 405 ? -3.162 12.582 26.123 1.00 69.88 405 CYS A N 1
ATOM 3177 C CA . CYS A 1 405 ? -2.071 13.497 25.794 1.00 69.88 405 CYS A CA 1
ATOM 3178 C C . CYS A 1 405 ? -1.577 13.275 24.360 1.00 69.88 405 CYS A C 1
ATOM 3180 O O . CYS A 1 405 ? -1.507 12.134 23.893 1.00 69.88 405 CYS A O 1
ATOM 3182 N N . SER A 1 406 ? -1.179 14.356 23.682 1.00 60.78 406 SER A N 1
ATOM 3183 C CA . SER A 1 406 ? -0.512 14.277 22.380 1.00 60.78 406 SER A CA 1
ATOM 3184 C C . SER A 1 406 ? 0.880 13.650 22.521 1.00 60.78 406 SER A C 1
ATOM 3186 O O . SER A 1 406 ? 1.567 13.785 23.536 1.00 60.78 406 SER A O 1
ATOM 3188 N N . SER A 1 407 ? 1.275 12.877 21.513 1.00 58.25 407 SER A N 1
ATOM 3189 C CA . SER A 1 407 ? 2.248 11.792 21.667 1.00 58.25 407 SER A CA 1
ATOM 3190 C C . SER A 1 407 ? 3.658 12.090 21.136 1.00 58.25 407 SER A C 1
ATOM 3192 O O . SER A 1 407 ? 4.546 11.253 21.299 1.00 58.25 407 SER A O 1
ATOM 3194 N N . GLU A 1 408 ? 3.917 13.247 20.519 1.00 57.69 408 GLU A N 1
ATOM 3195 C CA . GLU A 1 408 ? 5.131 13.448 19.705 1.00 57.69 408 GLU A CA 1
ATOM 3196 C C . GLU A 1 408 ? 6.464 13.315 20.464 1.00 57.69 408 GLU A C 1
ATOM 3198 O O . GLU A 1 408 ? 7.383 12.636 19.998 1.00 57.69 408 GLU A O 1
ATOM 3203 N N . GLU A 1 409 ? 6.606 13.949 21.631 1.00 65.31 409 GLU A N 1
ATOM 3204 C CA . GLU A 1 409 ? 7.847 13.882 22.417 1.00 65.31 409 GLU A CA 1
ATOM 3205 C C . GLU A 1 409 ? 8.053 12.522 23.111 1.00 65.31 409 GLU A C 1
ATOM 3207 O O . GLU A 1 409 ? 9.123 11.923 22.944 1.00 65.31 409 GLU A O 1
ATOM 3212 N N . PRO A 1 410 ? 7.059 11.989 23.848 1.00 66.38 410 PRO A N 1
ATOM 3213 C CA . PRO A 1 410 ? 7.112 10.647 24.423 1.00 66.38 410 PRO A CA 1
ATOM 3214 C C . PRO A 1 410 ? 7.460 9.548 23.414 1.00 66.38 410 PRO A C 1
ATOM 3216 O O . PRO A 1 410 ? 8.254 8.658 23.724 1.00 66.38 410 PRO A O 1
ATOM 3219 N N . MET A 1 411 ? 6.927 9.623 22.188 1.00 65.44 411 MET A N 1
ATOM 3220 C CA . MET A 1 411 ? 7.199 8.627 21.146 1.00 65.44 411 MET A CA 1
ATOM 3221 C C . MET A 1 411 ? 8.679 8.573 20.755 1.00 65.44 411 MET A C 1
ATOM 3223 O O . MET A 1 411 ? 9.245 7.481 20.673 1.00 65.44 411 MET A O 1
ATOM 3227 N N . LYS A 1 412 ? 9.338 9.729 20.592 1.00 65.44 412 LYS A N 1
ATOM 3228 C CA . LYS A 1 412 ? 10.778 9.791 20.276 1.00 65.44 412 LYS A CA 1
ATOM 3229 C C . LYS A 1 412 ? 11.627 9.147 21.378 1.00 65.44 412 LYS A C 1
ATOM 3231 O O . LYS A 1 412 ? 12.600 8.449 21.095 1.00 65.44 412 LYS A O 1
ATOM 3236 N N . ARG A 1 413 ? 11.244 9.329 22.647 1.00 69.75 413 ARG A N 1
ATOM 3237 C CA . ARG A 1 413 ? 11.946 8.722 23.794 1.00 69.75 413 ARG A CA 1
ATOM 3238 C C . ARG A 1 413 ? 11.757 7.204 23.839 1.00 69.75 413 ARG A C 1
ATOM 3240 O O . ARG A 1 413 ? 12.728 6.477 24.052 1.00 69.75 413 ARG A O 1
ATOM 3247 N N . MET A 1 414 ? 10.546 6.710 23.566 1.00 70.06 414 MET A N 1
ATOM 3248 C CA . MET A 1 414 ? 10.276 5.268 23.465 1.00 70.06 414 MET A CA 1
ATOM 3249 C C . MET A 1 414 ? 11.124 4.601 22.377 1.00 70.06 414 MET A C 1
ATOM 3251 O O . MET A 1 414 ? 11.686 3.528 22.615 1.00 70.06 414 MET A O 1
ATOM 3255 N N . GLU A 1 415 ? 11.285 5.257 21.225 1.00 67.75 415 GLU A N 1
ATOM 3256 C CA . GLU A 1 415 ? 12.119 4.765 20.126 1.00 67.75 415 GLU A CA 1
ATOM 3257 C C . GLU A 1 415 ? 13.588 4.604 20.551 1.00 67.75 415 GLU A C 1
ATOM 3259 O O . GLU A 1 415 ? 14.186 3.545 20.331 1.00 67.75 415 GLU A O 1
ATOM 3264 N N . MET A 1 416 ? 14.150 5.589 21.264 1.00 72.50 416 MET A N 1
ATOM 3265 C CA . MET A 1 416 ? 15.507 5.494 21.826 1.00 72.50 416 MET A CA 1
ATOM 3266 C C . MET A 1 416 ? 15.662 4.314 22.798 1.00 72.50 416 MET A C 1
ATOM 3268 O O . MET A 1 416 ? 16.718 3.677 22.846 1.00 72.50 416 MET A O 1
ATOM 3272 N N . MET A 1 417 ? 14.606 3.982 23.544 1.00 75.56 417 MET A N 1
ATOM 3273 C CA . MET A 1 417 ? 14.571 2.837 24.461 1.00 75.56 417 MET A CA 1
ATOM 3274 C C . MET A 1 417 ? 14.245 1.504 23.768 1.00 75.56 417 MET A C 1
ATOM 3276 O O . MET A 1 417 ? 14.233 0.462 24.427 1.00 75.56 417 MET A O 1
ATOM 3280 N N . ARG A 1 418 ? 14.023 1.509 22.445 1.00 78.25 418 ARG A N 1
ATOM 3281 C CA . ARG A 1 418 ? 13.589 0.357 21.631 1.00 78.25 418 ARG A CA 1
ATOM 3282 C C . ARG A 1 418 ? 12.215 -0.200 22.025 1.00 78.25 418 ARG A C 1
ATOM 3284 O O . ARG A 1 418 ? 11.967 -1.398 21.866 1.00 78.25 418 ARG A O 1
ATOM 3291 N N . TYR A 1 419 ? 11.332 0.661 22.522 1.00 73.06 419 TYR A N 1
ATOM 3292 C CA . TYR A 1 419 ? 9.919 0.369 22.759 1.00 73.06 419 TYR A CA 1
ATOM 3293 C C . TYR A 1 419 ? 9.048 1.051 21.700 1.00 73.06 419 TYR A C 1
ATOM 3295 O O . TYR A 1 419 ? 9.460 2.022 21.073 1.00 73.06 419 TYR A O 1
ATOM 3303 N N . MET A 1 420 ? 7.837 0.530 21.497 1.00 69.25 420 MET A N 1
ATOM 3304 C CA . MET A 1 420 ? 6.829 1.134 20.624 1.00 69.25 420 MET A CA 1
ATOM 3305 C C . MET A 1 420 ? 5.566 1.455 21.424 1.00 69.25 420 MET A C 1
ATOM 3307 O O . MET A 1 420 ? 5.269 0.724 22.377 1.00 69.25 420 MET A O 1
ATOM 3311 N N . PRO A 1 421 ? 4.813 2.500 21.050 1.00 74.12 421 PRO A N 1
ATOM 3312 C CA . PRO A 1 421 ? 3.535 2.786 21.677 1.00 74.12 421 PRO A CA 1
ATOM 3313 C C . PRO A 1 421 ? 2.547 1.654 21.368 1.00 74.12 421 PRO A C 1
ATOM 3315 O O . PRO A 1 421 ? 2.304 1.293 20.216 1.00 74.12 421 PRO A O 1
ATOM 3318 N N . ALA A 1 422 ? 2.010 1.058 22.428 1.00 72.50 422 ALA A N 1
ATOM 3319 C CA . ALA A 1 422 ? 1.059 -0.047 22.342 1.00 72.50 422 ALA A CA 1
ATOM 3320 C C . ALA A 1 422 ? -0.378 0.386 22.663 1.00 72.50 422 ALA A C 1
ATOM 3322 O O . ALA A 1 422 ? -1.300 -0.390 22.433 1.00 72.50 422 ALA A O 1
ATOM 3323 N N . GLY A 1 423 ? -0.571 1.594 23.188 1.00 73.12 423 GLY A N 1
ATOM 3324 C CA . GLY A 1 423 ? -1.847 2.143 23.629 1.00 73.12 423 GLY A CA 1
ATOM 3325 C C . GLY A 1 423 ? -1.763 3.665 23.777 1.00 73.12 423 GLY A C 1
ATOM 3326 O O . GLY A 1 423 ? -0.679 4.230 23.586 1.00 73.12 423 GLY A O 1
ATOM 3327 N N . PRO A 1 424 ? -2.885 4.328 24.101 1.00 75.19 424 PRO A N 1
ATOM 3328 C CA . PRO A 1 424 ? -2.931 5.777 24.240 1.00 75.19 424 PRO A CA 1
ATOM 3329 C C . PRO A 1 424 ? -2.045 6.256 25.393 1.00 75.19 424 PRO A C 1
ATOM 3331 O O . PRO A 1 424 ? -1.893 5.569 26.407 1.00 75.19 424 PRO A O 1
ATOM 3334 N N . LEU A 1 425 ? -1.509 7.469 25.258 1.00 78.00 425 LEU A N 1
ATOM 3335 C CA . LEU A 1 425 ? -0.881 8.169 26.371 1.00 78.00 425 LEU A CA 1
ATOM 3336 C C . LEU A 1 425 ? -1.981 8.785 27.239 1.00 78.00 425 LEU A C 1
ATOM 3338 O O . LEU A 1 425 ? -2.744 9.633 26.775 1.00 78.00 425 LEU A O 1
ATOM 3342 N N . ILE A 1 426 ? -2.072 8.324 28.485 1.00 82.38 426 ILE A N 1
ATOM 3343 C CA . ILE A 1 426 ? -3.082 8.771 29.444 1.00 82.38 426 ILE A CA 1
ATOM 3344 C C . ILE A 1 426 ? -2.363 9.374 30.644 1.00 82.38 426 ILE A C 1
ATOM 3346 O O . ILE A 1 426 ? -1.626 8.675 31.339 1.00 82.38 426 ILE A O 1
ATOM 3350 N N . ASP A 1 427 ? -2.615 10.650 30.907 1.00 84.44 427 ASP A N 1
ATOM 3351 C CA . ASP A 1 427 ? -2.243 11.274 32.172 1.00 84.44 427 ASP A CA 1
ATOM 3352 C C . ASP A 1 427 ? -3.369 11.029 33.178 1.00 84.44 427 ASP A C 1
ATOM 3354 O O . ASP A 1 427 ? -4.519 11.391 32.932 1.00 84.44 427 ASP A O 1
ATOM 3358 N N . ILE A 1 428 ? -3.045 10.351 34.280 1.00 88.06 428 ILE A N 1
ATOM 3359 C CA . ILE A 1 428 ? -3.982 9.976 35.339 1.00 88.06 428 ILE A CA 1
ATOM 3360 C C . ILE A 1 428 ? -3.554 10.677 36.624 1.00 88.06 428 ILE A C 1
ATOM 3362 O O . ILE A 1 428 ? -2.489 10.408 37.175 1.00 88.06 428 ILE A O 1
ATOM 3366 N N . THR A 1 429 ? -4.441 11.509 37.165 1.00 88.69 429 THR A N 1
ATOM 3367 C CA . THR A 1 429 ? -4.252 12.166 38.459 1.00 88.69 429 THR A CA 1
ATOM 3368 C C . THR A 1 429 ? -5.255 11.627 39.475 1.00 88.69 429 THR A C 1
ATOM 3370 O O . THR A 1 429 ? -6.459 11.881 39.373 1.00 88.69 429 THR A O 1
ATOM 3373 N N . VAL A 1 430 ? -4.778 10.925 40.504 1.00 89.44 430 VAL A N 1
ATOM 3374 C CA . VAL A 1 430 ? -5.626 10.494 41.627 1.00 89.44 430 VAL A CA 1
ATOM 3375 C C . VAL A 1 430 ? -5.868 11.674 42.570 1.00 89.44 430 VAL A C 1
ATOM 3377 O O . VAL A 1 430 ? -4.931 12.268 43.090 1.00 89.44 430 VAL A O 1
ATOM 3380 N N . ILE A 1 431 ? -7.138 12.017 42.789 1.00 90.38 431 ILE A N 1
ATOM 3381 C CA . ILE A 1 431 ? -7.569 13.136 43.643 1.00 90.38 431 ILE A CA 1
ATOM 3382 C C . ILE A 1 431 ? -7.712 12.669 45.096 1.00 90.38 431 ILE A C 1
ATOM 3384 O O . ILE A 1 431 ? -7.327 13.373 46.026 1.00 90.38 431 ILE A O 1
ATOM 3388 N N . SER A 1 432 ? -8.282 11.480 45.306 1.00 91.00 432 SER A N 1
ATOM 3389 C CA . SER A 1 432 ? -8.450 10.881 46.633 1.00 91.00 432 SER A CA 1
ATOM 3390 C C . SER A 1 432 ? -8.573 9.363 46.544 1.00 91.00 432 SER A C 1
ATOM 3392 O O . SER A 1 432 ? -9.215 8.869 45.618 1.00 91.00 432 SER A O 1
ATOM 3394 N N . GLY A 1 433 ? -8.071 8.637 47.543 1.00 90.25 433 GLY A N 1
ATOM 3395 C CA . GLY A 1 433 ? -8.106 7.170 47.585 1.00 90.25 433 GLY A CA 1
ATOM 3396 C C . GLY A 1 433 ? -6.900 6.528 46.894 1.00 90.25 433 GLY A C 1
ATOM 3397 O O . GLY A 1 433 ? -5.911 7.201 46.610 1.00 90.25 433 GLY A O 1
ATOM 3398 N N . LYS A 1 434 ? -6.972 5.216 46.643 1.00 89.44 434 LYS A N 1
ATOM 3399 C CA . LYS A 1 434 ? -5.905 4.436 45.996 1.00 89.44 434 LYS A CA 1
ATOM 3400 C C . LYS A 1 434 ? -6.497 3.514 44.931 1.00 89.44 434 LYS A C 1
ATOM 3402 O O . LYS A 1 434 ? -7.480 2.819 45.184 1.00 89.44 434 LYS A O 1
ATOM 3407 N N . LEU A 1 435 ? -5.865 3.485 43.758 1.00 90.69 435 LEU A N 1
ATOM 3408 C CA . LEU A 1 435 ? -6.124 2.475 42.734 1.00 90.69 435 LEU A CA 1
ATOM 3409 C C . LEU A 1 435 ? -5.244 1.256 43.038 1.00 90.69 435 LEU A C 1
ATOM 3411 O O . LEU A 1 435 ? -4.021 1.361 43.098 1.00 90.69 435 LEU A O 1
ATOM 3415 N N . SER A 1 436 ? -5.869 0.109 43.287 1.00 90.75 436 SER A N 1
ATOM 3416 C CA . SER A 1 436 ? -5.180 -1.157 43.558 1.00 90.75 436 SER A CA 1
ATOM 3417 C C . SER A 1 436 ? -4.661 -1.790 42.271 1.00 90.75 436 SER A C 1
ATOM 3419 O O . SER A 1 436 ? -3.566 -2.344 42.253 1.00 90.75 436 SER A O 1
ATOM 3421 N N . GLU A 1 437 ? -5.427 -1.687 41.186 1.00 93.69 437 GLU A N 1
ATOM 3422 C CA . GLU A 1 437 ? -5.030 -2.158 39.861 1.00 93.69 437 GLU A CA 1
ATOM 3423 C C . GLU A 1 437 ? -5.527 -1.180 38.800 1.00 93.69 437 GLU A C 1
ATOM 3425 O O . GLU A 1 437 ? -6.623 -0.630 38.932 1.00 93.69 437 GLU A O 1
ATOM 3430 N N . VAL A 1 438 ? -4.750 -0.998 37.734 1.00 92.56 438 VAL A N 1
ATOM 3431 C CA . VAL A 1 438 ? -5.160 -0.226 36.555 1.00 92.56 438 VAL A CA 1
ATOM 3432 C C . VAL A 1 438 ? -4.875 -1.029 35.300 1.00 92.56 438 VAL A C 1
ATOM 3434 O O . VAL A 1 438 ? -3.801 -1.605 35.149 1.00 92.56 438 VAL A O 1
ATOM 3437 N N . TYR A 1 439 ? -5.850 -1.064 34.401 1.00 91.44 439 TYR A N 1
ATOM 3438 C CA . TYR A 1 439 ? -5.769 -1.747 33.123 1.00 91.44 439 TYR A CA 1
ATOM 3439 C C . TYR A 1 439 ? -5.791 -0.691 32.028 1.00 91.44 439 TYR A C 1
ATOM 3441 O O . TYR A 1 439 ? -6.826 -0.072 31.766 1.00 91.44 439 TYR A O 1
ATOM 3449 N N . LEU A 1 440 ? -4.635 -0.482 31.405 1.00 87.56 440 LEU A N 1
ATOM 3450 C CA . LEU A 1 440 ? -4.471 0.468 30.314 1.00 87.56 440 LEU A CA 1
ATOM 3451 C C . LEU A 1 440 ? -4.823 -0.216 28.990 1.00 87.56 440 LEU A C 1
ATOM 3453 O O . LEU A 1 440 ? -4.322 -1.319 28.739 1.00 87.56 440 LEU A O 1
ATOM 3457 N N . PRO A 1 441 ? -5.671 0.393 28.146 1.00 80.19 441 PRO A N 1
ATOM 3458 C CA . PRO A 1 441 ? -6.029 -0.186 26.860 1.00 80.19 441 PRO A CA 1
ATOM 3459 C C . PRO A 1 4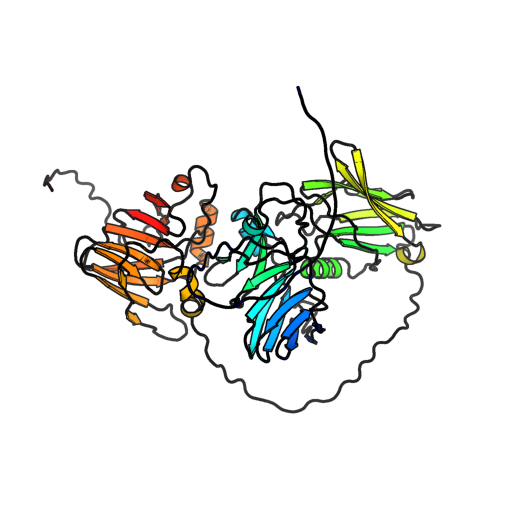41 ? -4.815 -0.247 25.923 1.00 80.19 441 PRO A C 1
ATOM 3461 O O . PRO A 1 441 ? -3.932 0.607 25.968 1.00 80.19 441 PRO A O 1
ATOM 3464 N N . HIS A 1 442 ? -4.776 -1.254 25.052 1.00 76.44 442 HIS A N 1
ATOM 3465 C CA . HIS A 1 442 ? -3.775 -1.374 23.993 1.00 76.44 442 HIS A CA 1
ATOM 3466 C C . HIS A 1 442 ? -4.404 -1.803 22.661 1.00 76.44 442 HIS A C 1
ATOM 3468 O O . HIS A 1 442 ? -5.399 -2.530 22.614 1.00 76.44 442 HIS A O 1
ATOM 3474 N N . TRP A 1 443 ? -3.779 -1.412 21.551 1.00 66.38 443 TRP A N 1
ATOM 3475 C CA . TRP A 1 443 ? -4.202 -1.749 20.185 1.00 66.38 443 TRP A CA 1
ATOM 3476 C C . TRP A 1 443 ? -3.449 -2.940 19.578 1.00 66.38 443 TRP A C 1
ATOM 3478 O O . TRP A 1 443 ? -3.752 -3.376 18.469 1.00 66.38 443 TRP A O 1
ATOM 3488 N N . ILE A 1 444 ? -2.486 -3.513 20.302 1.00 65.19 444 ILE A N 1
ATOM 3489 C CA . ILE A 1 444 ? -1.670 -4.626 19.807 1.00 65.19 444 ILE A CA 1
ATOM 3490 C C . ILE A 1 444 ? -2.445 -5.951 19.834 1.00 65.19 444 ILE A C 1
ATOM 3492 O O . ILE A 1 444 ? -2.951 -6.376 20.871 1.00 65.19 444 ILE A O 1
ATOM 3496 N N . CYS A 1 445 ? -2.477 -6.647 18.695 1.00 68.44 445 CYS A N 1
ATOM 3497 C CA . CYS A 1 445 ? -2.953 -8.026 18.610 1.00 68.44 445 CYS A CA 1
ATOM 3498 C C . CYS A 1 445 ? -1.911 -8.976 19.215 1.00 68.44 445 CYS A C 1
ATOM 3500 O O . CYS A 1 445 ? -0.782 -9.060 18.730 1.00 68.44 445 CYS A O 1
ATOM 3502 N N . ILE A 1 446 ? -2.298 -9.702 20.264 1.00 70.50 446 ILE A N 1
ATOM 3503 C CA . ILE A 1 446 ? -1.387 -10.571 21.024 1.00 70.50 446 ILE A CA 1
ATOM 3504 C C . ILE A 1 446 ? -1.374 -12.035 20.553 1.00 70.50 446 ILE A C 1
ATOM 3506 O O . ILE A 1 446 ? -0.627 -12.853 21.098 1.00 70.50 446 ILE A O 1
ATOM 3510 N N . ASP A 1 447 ? -2.165 -12.364 19.527 1.00 64.75 447 ASP A N 1
ATOM 3511 C CA . ASP A 1 447 ? -2.275 -13.718 18.984 1.00 64.75 447 ASP A CA 1
ATOM 3512 C C . ASP A 1 447 ? -0.920 -14.190 18.426 1.00 64.75 447 ASP A C 1
ATOM 3514 O O . ASP A 1 447 ? -0.307 -13.546 17.565 1.00 64.75 447 ASP A O 1
ATOM 3518 N N . ASP A 1 448 ? -0.473 -15.354 18.903 1.00 60.00 448 ASP A N 1
ATOM 3519 C CA . ASP A 1 448 ? 0.786 -16.017 18.537 1.00 60.00 448 ASP A CA 1
ATOM 3520 C C . ASP A 1 448 ? 2.079 -15.299 18.983 1.00 60.00 448 ASP A C 1
ATOM 3522 O O . ASP A 1 448 ? 3.153 -15.587 18.448 1.00 60.00 448 ASP A O 1
ATOM 3526 N N . ILE A 1 449 ? 2.030 -14.393 19.970 1.00 66.00 449 ILE A N 1
ATOM 3527 C CA . ILE A 1 449 ? 3.244 -13.768 20.525 1.00 66.00 449 ILE A CA 1
ATOM 3528 C C . ILE A 1 449 ? 3.804 -14.616 21.686 1.00 66.00 449 ILE A C 1
ATOM 3530 O O . ILE A 1 449 ? 3.255 -14.610 22.793 1.00 66.00 449 ILE A O 1
ATOM 3534 N N . PRO A 1 450 ? 4.938 -15.326 21.506 1.00 64.75 450 PRO A N 1
ATOM 3535 C CA . PRO A 1 450 ? 5.549 -16.074 22.595 1.00 64.75 450 PRO A CA 1
ATOM 3536 C C . PRO A 1 450 ? 6.095 -15.119 23.661 1.00 64.75 450 PRO A C 1
ATOM 3538 O O . PRO A 1 450 ? 6.758 -14.129 23.348 1.00 64.75 450 PRO A O 1
ATOM 3541 N N . LYS A 1 451 ? 5.875 -15.460 24.937 1.00 79.44 451 LYS A N 1
ATOM 3542 C CA . LYS A 1 451 ? 6.312 -14.663 26.100 1.00 79.44 451 LYS A CA 1
ATOM 3543 C C . LYS A 1 451 ? 5.776 -13.221 26.074 1.00 79.44 451 LYS A C 1
ATOM 3545 O O . LYS A 1 451 ? 6.513 -12.295 26.406 1.00 79.44 451 LYS A O 1
ATOM 3550 N N . ILE A 1 452 ? 4.502 -13.047 25.708 1.00 80.06 452 ILE A N 1
ATOM 3551 C CA . ILE A 1 452 ? 3.818 -11.748 25.583 1.00 80.06 452 ILE A CA 1
ATOM 3552 C C . ILE A 1 452 ? 4.056 -10.801 26.769 1.00 80.06 452 ILE A C 1
ATOM 3554 O O . ILE A 1 452 ? 4.381 -9.637 26.563 1.00 80.06 452 ILE A O 1
ATOM 3558 N N . LEU A 1 453 ? 4.024 -11.317 28.001 1.00 83.31 453 LEU A N 1
ATOM 3559 C CA . LEU A 1 453 ? 4.236 -10.528 29.219 1.00 83.31 453 LEU A CA 1
ATOM 3560 C C . LEU A 1 453 ? 5.599 -9.807 29.244 1.00 83.31 453 LEU A C 1
ATOM 3562 O O . LEU A 1 453 ? 5.724 -8.727 29.798 1.00 83.31 453 LEU A O 1
ATOM 3566 N N . GLN A 1 454 ? 6.630 -10.380 28.612 1.00 84.31 454 GLN A N 1
ATOM 3567 C CA . GLN A 1 454 ? 7.977 -9.791 28.539 1.00 84.31 454 GLN A CA 1
ATOM 3568 C C . GLN A 1 454 ? 8.122 -8.764 27.407 1.00 84.31 454 GLN A C 1
ATOM 3570 O O . GLN A 1 454 ? 9.199 -8.197 27.233 1.00 84.31 454 GLN A O 1
ATOM 3575 N N . LYS A 1 455 ? 7.086 -8.596 26.580 1.00 84.19 455 LYS A N 1
ATOM 3576 C CA . LYS A 1 455 ? 7.072 -7.699 25.419 1.00 84.19 455 LYS A CA 1
ATOM 3577 C C . LYS A 1 455 ? 6.323 -6.398 25.681 1.00 84.19 455 LYS A C 1
ATOM 3579 O O . LYS A 1 455 ? 6.437 -5.490 24.869 1.00 84.19 455 LYS A O 1
ATOM 3584 N N . PHE A 1 456 ? 5.598 -6.318 26.793 1.00 87.31 456 PHE A N 1
ATOM 3585 C CA . PHE A 1 456 ? 4.863 -5.133 27.204 1.00 87.31 456 PHE A CA 1
ATOM 3586 C C . PHE A 1 456 ? 5.503 -4.516 28.438 1.00 87.31 456 PHE A C 1
ATOM 3588 O O . PHE A 1 456 ? 6.000 -5.208 29.328 1.00 87.31 456 PHE A O 1
ATOM 3595 N N . ALA A 1 457 ? 5.471 -3.196 28.467 1.00 88.06 457 ALA A N 1
ATOM 3596 C CA . ALA A 1 457 ? 5.850 -2.379 29.597 1.00 88.06 457 ALA A CA 1
ATOM 3597 C C . ALA A 1 457 ? 5.035 -1.086 29.536 1.00 88.06 457 ALA A C 1
ATOM 3599 O O . ALA A 1 457 ? 4.565 -0.705 28.462 1.00 88.06 457 ALA A O 1
ATOM 3600 N N . VAL A 1 458 ? 4.878 -0.424 30.675 1.00 88.19 458 VAL A N 1
ATOM 3601 C CA . VAL A 1 458 ? 4.294 0.914 30.742 1.00 88.19 458 VAL A CA 1
ATOM 3602 C C . VAL A 1 458 ? 5.418 1.906 30.969 1.00 88.19 458 VAL A C 1
ATOM 3604 O O . VAL A 1 458 ? 6.225 1.744 31.884 1.00 88.19 458 VAL A O 1
ATOM 3607 N N . LEU A 1 459 ? 5.485 2.916 30.107 1.00 84.19 459 LEU A N 1
ATOM 3608 C CA . LEU A 1 459 ? 6.380 4.044 30.292 1.00 84.19 459 LEU A CA 1
ATOM 3609 C C . LEU A 1 459 ? 5.673 5.081 31.160 1.00 84.19 459 LEU A C 1
ATOM 3611 O O . LEU A 1 459 ? 4.657 5.641 30.759 1.00 84.19 459 LEU A O 1
ATOM 3615 N N . HIS A 1 460 ? 6.227 5.332 32.336 1.00 83.75 460 HIS A N 1
ATOM 3616 C CA . HIS A 1 460 ? 5.849 6.458 33.173 1.00 83.75 460 HIS A CA 1
ATOM 3617 C C . HIS A 1 460 ? 6.693 7.659 32.795 1.00 83.75 460 HIS A C 1
ATOM 3619 O O . HIS A 1 460 ? 7.916 7.533 32.712 1.00 83.75 460 HIS A O 1
ATOM 3625 N N . ILE A 1 461 ? 6.041 8.796 32.593 1.00 76.00 461 ILE A N 1
ATOM 3626 C CA . ILE A 1 461 ? 6.679 10.055 32.221 1.00 76.00 461 ILE A CA 1
ATOM 3627 C C . ILE A 1 461 ? 6.268 11.070 33.274 1.00 76.00 461 ILE A C 1
ATOM 3629 O O . ILE A 1 461 ? 5.087 11.381 33.404 1.00 76.00 461 ILE A O 1
ATOM 3633 N N . ASP A 1 462 ? 7.237 11.549 34.042 1.00 71.75 462 ASP A N 1
ATOM 3634 C CA . ASP A 1 462 ? 7.033 12.611 35.017 1.00 71.75 462 ASP A CA 1
ATOM 3635 C C . ASP A 1 462 ? 8.263 13.522 35.105 1.00 71.75 462 ASP A C 1
ATOM 3637 O O . ASP A 1 462 ? 9.297 13.272 34.477 1.00 71.75 462 ASP A O 1
ATOM 3641 N N . ASP A 1 463 ? 8.155 14.586 35.901 1.00 69.44 463 ASP A N 1
ATOM 3642 C CA . ASP A 1 463 ? 9.231 15.564 36.111 1.00 69.44 463 ASP A CA 1
ATOM 3643 C C . ASP A 1 463 ? 10.494 14.955 36.755 1.00 69.44 463 ASP A C 1
ATOM 3645 O O . ASP A 1 463 ? 11.553 15.585 36.773 1.00 69.44 463 ASP A O 1
ATOM 3649 N N . CYS A 1 464 ? 10.401 13.736 37.300 1.00 65.62 464 CYS A N 1
ATOM 3650 C CA . CYS A 1 464 ? 11.508 13.003 37.914 1.00 65.62 464 CYS A CA 1
ATOM 3651 C C . CYS A 1 464 ? 12.216 12.060 36.922 1.00 65.62 464 CYS A C 1
ATOM 3653 O O . CYS A 1 464 ? 13.259 11.493 37.261 1.00 65.62 464 CYS A O 1
ATOM 3655 N N . GLY A 1 465 ? 11.689 11.924 35.701 1.00 68.88 465 GLY A N 1
ATOM 3656 C CA . GLY A 1 465 ? 12.283 11.182 34.597 1.00 68.88 465 GLY A CA 1
ATOM 3657 C C . GLY A 1 465 ? 11.524 9.915 34.203 1.00 68.88 465 GLY A C 1
ATOM 3658 O O . GLY A 1 465 ? 10.717 9.354 34.942 1.00 68.88 465 GLY A O 1
ATOM 3659 N N . ASP A 1 466 ? 11.830 9.442 32.998 1.00 79.12 466 ASP A N 1
ATOM 3660 C CA . ASP A 1 466 ? 11.148 8.317 32.372 1.00 79.12 466 ASP A CA 1
ATOM 3661 C C . ASP A 1 466 ? 11.469 6.982 33.074 1.00 79.12 466 ASP A C 1
ATOM 3663 O O . ASP A 1 466 ? 12.635 6.598 33.221 1.00 79.12 466 ASP A O 1
ATOM 3667 N N . VAL A 1 467 ? 10.439 6.220 33.453 1.00 81.81 467 VAL A N 1
ATOM 3668 C CA . VAL A 1 467 ? 10.607 4.894 34.071 1.00 81.81 467 VAL A CA 1
ATOM 3669 C C . VAL A 1 467 ? 9.743 3.849 33.393 1.00 81.81 467 VAL A C 1
ATOM 3671 O O . VAL A 1 467 ? 8.529 3.985 33.285 1.00 81.81 467 VAL A O 1
ATOM 3674 N N . VAL A 1 468 ? 10.382 2.751 32.996 1.00 84.12 468 VAL A N 1
ATOM 3675 C CA . VAL A 1 468 ? 9.726 1.601 32.374 1.00 84.12 468 VAL A CA 1
ATOM 3676 C C . VAL A 1 468 ? 9.305 0.604 33.454 1.00 84.12 468 VAL A C 1
ATOM 3678 O O . VAL A 1 468 ? 10.149 -0.041 34.081 1.00 84.12 468 VAL A O 1
ATOM 3681 N N . GLU A 1 469 ? 8.000 0.448 33.653 1.00 87.00 469 GLU A N 1
ATOM 3682 C CA . GLU A 1 469 ? 7.410 -0.539 34.556 1.00 87.00 469 GLU A CA 1
ATOM 3683 C C . GLU A 1 469 ? 6.991 -1.799 33.788 1.00 87.00 469 GLU A C 1
ATOM 3685 O O . GLU A 1 469 ? 6.412 -1.735 32.702 1.00 87.00 469 GLU A O 1
ATOM 3690 N N . LYS A 1 470 ? 7.274 -2.977 34.352 1.00 87.88 470 LYS A N 1
ATOM 3691 C CA . LYS A 1 470 ? 6.807 -4.248 33.786 1.00 87.88 470 LYS A CA 1
ATOM 3692 C C . LYS A 1 470 ? 5.338 -4.463 34.121 1.00 87.88 470 LYS A C 1
ATOM 3694 O O . LYS A 1 470 ? 4.939 -4.313 35.267 1.00 87.88 470 LYS A O 1
ATOM 3699 N N . VAL A 1 471 ? 4.574 -4.915 33.136 1.00 90.62 471 VAL A N 1
ATOM 3700 C CA . VAL A 1 471 ? 3.155 -5.234 33.323 1.00 90.62 471 VAL A CA 1
ATOM 3701 C C . VAL A 1 471 ? 2.985 -6.585 34.019 1.00 90.62 471 VAL A C 1
ATOM 3703 O O . VAL A 1 471 ? 3.795 -7.499 33.835 1.00 90.62 471 VAL A O 1
ATOM 3706 N N . SER A 1 472 ? 1.932 -6.717 34.824 1.00 87.69 472 SER A N 1
ATOM 3707 C CA . SER A 1 472 ? 1.627 -7.943 35.574 1.00 87.69 472 SER A CA 1
ATOM 3708 C C . SER A 1 472 ? 0.740 -8.916 34.794 1.00 87.69 472 SER A C 1
ATOM 3710 O O . SER A 1 472 ? 0.808 -10.125 35.013 1.00 87.69 472 SER A O 1
ATOM 3712 N N . GLU A 1 473 ? -0.034 -8.407 33.834 1.00 88.50 473 GLU A N 1
ATOM 3713 C CA . GLU A 1 473 ? -0.919 -9.180 32.963 1.00 88.50 473 GLU A CA 1
ATOM 3714 C C . GLU A 1 473 ? -1.076 -8.477 31.606 1.00 88.50 473 GLU A C 1
ATOM 3716 O O . GLU A 1 473 ? -1.029 -7.247 31.526 1.00 88.50 473 GLU A O 1
ATOM 3721 N N . VAL A 1 474 ? -1.266 -9.257 30.538 1.00 85.06 474 VAL A N 1
ATOM 3722 C CA . VAL A 1 474 ? -1.623 -8.763 29.200 1.00 85.06 474 VAL A CA 1
ATOM 3723 C C . VAL A 1 474 ? -2.824 -9.564 28.715 1.00 85.06 474 VAL A C 1
ATOM 3725 O O . VAL A 1 474 ? -2.750 -10.788 28.603 1.00 85.06 474 VAL A O 1
ATOM 3728 N N . THR A 1 475 ? -3.919 -8.867 28.442 1.00 82.06 475 THR A N 1
ATOM 3729 C CA . THR A 1 475 ? -5.166 -9.430 27.911 1.00 82.06 475 THR A CA 1
ATOM 3730 C C . THR A 1 475 ? -5.284 -9.135 26.417 1.00 82.06 475 THR A C 1
ATOM 3732 O O . THR A 1 475 ? -4.374 -8.586 25.805 1.00 82.06 475 THR A O 1
ATOM 3735 N N . SER A 1 476 ? -6.411 -9.488 25.799 1.00 73.25 476 SER A N 1
ATOM 3736 C CA . SER A 1 476 ? -6.640 -9.207 24.378 1.00 73.25 476 SER A CA 1
ATOM 3737 C C . SER A 1 476 ? -6.684 -7.707 24.039 1.00 73.25 476 SER A C 1
ATOM 3739 O O . SER A 1 476 ? -6.509 -7.343 22.874 1.00 73.25 476 SER A O 1
ATOM 3741 N N . SER A 1 477 ? -6.911 -6.840 25.033 1.00 73.12 477 SER A N 1
ATOM 3742 C CA . SER A 1 477 ? -7.081 -5.398 24.824 1.00 73.12 477 SER A CA 1
ATOM 3743 C C . SER A 1 477 ? -6.528 -4.495 25.929 1.00 73.12 477 SER A C 1
ATOM 3745 O O . SER A 1 477 ? -6.642 -3.281 25.795 1.00 73.12 477 SER A O 1
ATOM 3747 N N . HIS A 1 478 ? -5.975 -5.040 27.016 1.00 87.06 478 HIS A N 1
ATOM 3748 C CA . HIS A 1 478 ? -5.437 -4.258 28.132 1.00 87.06 478 HIS A CA 1
ATOM 3749 C C . HIS A 1 478 ? -4.154 -4.846 28.706 1.00 87.06 478 HIS A C 1
ATOM 3751 O O . HIS A 1 478 ? -4.004 -6.067 28.784 1.00 87.06 478 HIS A O 1
ATOM 3757 N N . VAL A 1 479 ? -3.289 -3.971 29.215 1.00 87.94 479 VAL A N 1
ATOM 3758 C CA . VAL A 1 479 ? -2.190 -4.336 30.111 1.00 87.94 479 VAL A CA 1
ATOM 3759 C C . VAL A 1 479 ? -2.494 -3.921 31.539 1.00 87.94 479 VAL A C 1
ATOM 3761 O O . VAL A 1 479 ? -3.040 -2.846 31.766 1.00 87.94 479 VAL A O 1
ATOM 3764 N N . LYS A 1 480 ? -2.124 -4.764 32.501 1.00 91.88 480 LYS A N 1
ATOM 3765 C CA . LYS A 1 480 ? -2.373 -4.544 33.926 1.00 91.88 480 LYS A CA 1
ATOM 3766 C C . LYS A 1 480 ? -1.141 -3.989 34.637 1.00 91.88 480 LYS A C 1
ATOM 3768 O O . LYS A 1 480 ? -0.039 -4.527 34.497 1.00 91.88 480 LYS A O 1
ATOM 3773 N N . LEU A 1 481 ? -1.375 -2.976 35.463 1.00 91.00 481 LEU A N 1
ATOM 3774 C CA . LEU A 1 481 ? -0.479 -2.481 36.503 1.00 91.00 481 LEU A CA 1
ATOM 3775 C C . LEU A 1 481 ? -1.053 -2.826 37.879 1.00 91.00 481 LEU A C 1
ATOM 3777 O O . LEU A 1 481 ? -2.253 -2.660 38.113 1.00 91.00 481 LEU A O 1
ATOM 3781 N N . CYS A 1 482 ? -0.196 -3.297 38.784 1.00 87.56 482 CYS A N 1
ATOM 3782 C CA . CYS A 1 482 ? -0.555 -3.568 40.176 1.00 87.56 482 CYS A CA 1
ATOM 3783 C C . CYS A 1 482 ? 0.028 -2.476 41.066 1.00 87.56 482 CYS A C 1
ATOM 3785 O O . CYS A 1 482 ? 1.215 -2.193 40.968 1.00 87.56 482 CYS A O 1
ATOM 3787 N N . GLU A 1 483 ? -0.794 -1.912 41.947 1.00 83.56 483 GLU A N 1
ATOM 3788 C CA . GLU A 1 483 ? -0.418 -0.810 42.839 1.00 83.56 483 GLU A CA 1
ATOM 3789 C C . GLU A 1 483 ? 0.326 0.337 42.127 1.00 83.56 483 GLU A C 1
ATOM 3791 O O . GLU A 1 483 ? 1.419 0.720 42.554 1.00 83.56 483 GLU A O 1
ATOM 3796 N N . PRO A 1 484 ? -0.240 0.887 41.035 1.00 80.88 484 PRO A N 1
ATOM 3797 C CA . PRO A 1 484 ? 0.430 1.926 40.267 1.00 80.88 484 PRO A CA 1
ATOM 3798 C C . PRO A 1 484 ? 0.731 3.150 41.135 1.00 80.88 484 PRO A C 1
ATOM 3800 O O . PRO A 1 484 ? -0.120 3.637 41.886 1.00 80.88 484 PRO A O 1
ATOM 3803 N N . VAL A 1 485 ? 1.953 3.661 41.001 1.00 70.38 485 VAL A N 1
ATOM 3804 C CA . VAL A 1 485 ? 2.382 4.901 41.649 1.00 70.38 485 VAL A CA 1
ATOM 3805 C C . VAL A 1 485 ? 2.179 6.047 40.668 1.00 70.38 485 VAL A C 1
ATOM 3807 O O . VAL A 1 485 ? 2.875 6.131 39.659 1.00 70.38 485 VAL A O 1
ATOM 3810 N N . PHE A 1 486 ? 1.232 6.928 40.977 1.00 70.25 486 PHE A N 1
ATOM 3811 C CA . PHE A 1 486 ? 1.000 8.163 40.230 1.00 70.25 486 PHE A CA 1
ATOM 3812 C C . PHE A 1 486 ? 1.815 9.300 40.840 1.00 70.25 486 PHE A C 1
ATOM 3814 O O . PHE A 1 486 ? 2.010 9.348 42.057 1.00 70.25 486 PHE A O 1
ATOM 3821 N N . SER A 1 487 ? 2.319 10.193 39.995 1.00 56.53 487 SER A N 1
ATOM 3822 C CA . SER A 1 487 ? 3.213 11.269 40.416 1.00 56.53 487 SER A CA 1
ATOM 3823 C C . SER A 1 487 ? 2.510 12.279 41.340 1.00 56.53 487 SER A C 1
ATOM 3825 O O . SER A 1 487 ? 1.310 12.523 41.187 1.00 56.53 487 SER A O 1
ATOM 3827 N N . PRO A 1 488 ? 3.244 12.883 42.299 1.00 45.88 488 PRO A N 1
ATOM 3828 C CA . PRO A 1 488 ? 4.692 12.778 42.504 1.00 45.88 488 PRO A CA 1
ATOM 3829 C C . PRO A 1 488 ? 5.109 11.507 43.263 1.00 45.88 488 PRO A C 1
ATOM 3831 O O . PRO A 1 488 ? 4.578 11.180 44.324 1.00 45.88 488 PRO A O 1
ATOM 3834 N N . ARG A 1 489 ? 6.118 10.808 42.731 1.00 47.81 489 ARG A N 1
ATOM 3835 C CA . ARG A 1 489 ? 6.748 9.655 43.385 1.00 47.81 489 ARG A CA 1
ATOM 3836 C C . ARG A 1 489 ? 7.515 10.141 44.609 1.00 47.81 489 ARG A C 1
ATOM 3838 O O . ARG A 1 489 ? 8.545 10.796 44.477 1.00 47.81 489 ARG A O 1
ATOM 3845 N N . VAL A 1 490 ? 7.036 9.828 45.807 1.00 37.75 490 VAL A N 1
ATOM 3846 C CA . VAL A 1 490 ? 7.839 10.035 47.017 1.00 37.75 490 VAL A CA 1
ATOM 3847 C C . VAL A 1 490 ? 8.992 9.032 46.962 1.00 37.75 490 VAL A C 1
ATOM 3849 O O . VAL A 1 490 ? 8.758 7.825 46.882 1.00 37.75 490 VAL A O 1
ATOM 3852 N N . ALA A 1 491 ? 10.233 9.526 46.937 1.00 29.98 491 ALA A N 1
ATOM 3853 C CA . ALA A 1 491 ? 11.417 8.678 47.027 1.00 29.98 491 ALA A CA 1
ATOM 3854 C C . ALA A 1 491 ? 11.306 7.784 48.277 1.00 29.98 491 ALA A C 1
ATOM 3856 O O . ALA A 1 491 ? 10.850 8.270 49.314 1.00 29.98 491 ALA A O 1
ATOM 3857 N N . PRO A 1 492 ? 11.688 6.496 48.216 1.00 34.78 492 PRO A N 1
ATOM 3858 C CA . PRO A 1 492 ? 11.705 5.674 49.414 1.00 34.78 492 PRO A CA 1
ATOM 3859 C C . PRO A 1 492 ? 12.660 6.318 50.420 1.00 34.78 492 PRO A C 1
ATOM 3861 O O . PRO A 1 492 ? 13.825 6.547 50.096 1.00 34.78 492 PRO A O 1
ATOM 3864 N N . ASP A 1 493 ? 12.148 6.638 51.611 1.00 31.84 493 ASP A N 1
ATOM 3865 C CA . ASP A 1 493 ? 12.941 7.195 52.702 1.00 31.84 493 ASP A CA 1
ATOM 3866 C C . ASP A 1 493 ? 14.176 6.312 52.923 1.00 31.84 493 ASP A C 1
ATOM 3868 O O . ASP A 1 493 ? 14.072 5.146 53.322 1.00 31.84 493 ASP A O 1
ATOM 3872 N N . GLU A 1 494 ? 15.363 6.878 52.693 1.00 36.78 494 GLU A N 1
ATOM 3873 C CA . GLU A 1 494 ? 16.632 6.345 53.182 1.00 36.78 494 GLU A CA 1
ATOM 3874 C C . GLU A 1 494 ? 16.678 6.487 54.708 1.00 36.78 494 GLU A C 1
ATOM 3876 O O . GLU A 1 494 ? 17.474 7.228 55.266 1.00 36.78 494 GLU A O 1
ATOM 3881 N N . ASN A 1 495 ? 15.784 5.804 55.413 1.00 33.28 495 ASN A N 1
ATOM 3882 C CA . ASN A 1 495 ? 15.905 5.539 56.833 1.00 33.28 495 ASN A CA 1
ATOM 3883 C C . ASN A 1 495 ? 15.180 4.234 57.121 1.00 33.28 495 ASN A C 1
ATOM 3885 O O . ASN A 1 495 ? 13.982 4.185 57.394 1.00 33.28 495 ASN A O 1
ATOM 3889 N N . GLY A 1 496 ? 15.948 3.148 57.060 1.00 40.59 496 GLY A N 1
ATOM 3890 C CA . GLY A 1 496 ? 15.502 1.860 57.548 1.00 40.59 496 GLY A CA 1
ATOM 3891 C C . GLY A 1 496 ? 15.083 1.970 59.008 1.00 40.59 496 GLY A C 1
ATOM 3892 O O . GLY A 1 496 ? 15.928 2.062 59.890 1.00 40.59 496 GLY A O 1
ATOM 3893 N N . LEU A 1 497 ? 13.785 1.881 59.273 1.00 29.31 497 LEU A N 1
ATOM 3894 C CA . LEU A 1 497 ? 13.284 1.403 60.549 1.00 29.31 497 LEU A CA 1
ATOM 3895 C C . LEU A 1 497 ? 11.946 0.695 60.353 1.00 29.31 497 LEU A C 1
ATOM 3897 O O . LEU A 1 497 ? 10.931 1.274 59.990 1.00 29.31 497 LEU A O 1
ATOM 3901 N N . SER A 1 498 ? 12.007 -0.605 60.626 1.00 35.97 498 SER A N 1
ATOM 3902 C CA . SER A 1 498 ? 10.896 -1.512 60.874 1.00 35.97 498 SER A CA 1
ATOM 3903 C C . SER A 1 498 ? 9.708 -0.833 61.565 1.00 35.97 498 SER A C 1
ATOM 3905 O O . SER A 1 498 ? 9.809 -0.447 62.730 1.00 35.97 498 SER A O 1
ATOM 3907 N N . SER A 1 499 ? 8.536 -0.916 60.946 1.00 27.16 499 SER A N 1
ATOM 3908 C CA . SER A 1 499 ? 7.289 -1.095 61.683 1.00 27.16 499 SER A CA 1
ATOM 3909 C C . SER A 1 499 ? 6.408 -2.116 60.965 1.00 27.16 499 SER A C 1
ATOM 3911 O O . SER A 1 499 ? 5.928 -1.935 59.852 1.00 27.16 499 SER A O 1
ATOM 3913 N N . LYS A 1 500 ? 6.248 -3.258 61.637 1.00 32.41 500 LYS A N 1
ATOM 3914 C CA . LYS A 1 500 ? 5.200 -4.240 61.375 1.00 32.41 500 LYS A CA 1
ATOM 3915 C C . LYS A 1 500 ? 3.837 -3.559 61.516 1.00 32.41 500 LYS A C 1
ATOM 3917 O O . LYS A 1 500 ? 3.638 -2.848 62.497 1.00 32.41 500 LYS A O 1
ATOM 3922 N N . ASN A 1 501 ? 2.898 -3.888 60.634 1.00 24.17 501 ASN A N 1
ATOM 3923 C CA . ASN A 1 501 ? 1.622 -4.484 61.032 1.00 24.17 501 ASN A CA 1
ATOM 3924 C C . ASN A 1 501 ? 0.911 -5.106 59.820 1.00 24.17 501 ASN A C 1
ATOM 3926 O O . ASN A 1 501 ? 0.545 -4.420 58.876 1.00 24.17 501 ASN A O 1
ATOM 3930 N N . THR A 1 502 ? 0.763 -6.431 59.901 1.00 25.23 502 THR A N 1
ATOM 3931 C CA . THR A 1 502 ? -0.438 -7.237 59.611 1.00 25.23 502 THR A CA 1
ATOM 3932 C C . THR A 1 502 ? -1.704 -6.365 59.503 1.00 25.23 502 THR A C 1
ATOM 3934 O O . THR A 1 502 ? -1.972 -5.613 60.438 1.00 25.23 502 THR A O 1
ATOM 3937 N N . LEU A 1 503 ? -2.514 -6.387 58.444 1.00 25.05 503 LEU A N 1
ATOM 3938 C CA . LEU A 1 503 ? -2.987 -7.462 57.565 1.00 25.05 503 LEU A CA 1
ATOM 3939 C C . LEU A 1 503 ? -3.197 -6.898 56.151 1.00 25.05 503 LEU A C 1
ATOM 3941 O O . LEU A 1 503 ? -3.598 -5.715 56.080 1.00 25.05 503 LEU A O 1
#

Solvent-accessible surface area (backbone atoms only — not comparable to full-atom values): 30154 Å² total; per-residue (Å²): 133,90,82,87,86,89,84,90,81,89,84,83,91,89,84,91,83,86,89,83,86,85,88,81,89,80,86,73,80,72,82,67,80,52,76,87,70,95,71,58,45,76,40,78,56,52,77,49,68,90,48,101,88,51,75,52,37,35,37,45,75,46,64,56,46,45,34,26,33,72,82,75,52,41,28,39,29,24,84,43,54,30,31,34,37,36,33,56,56,79,62,59,64,66,42,48,54,35,49,73,74,46,24,34,80,28,28,52,39,35,33,39,48,74,76,43,69,56,59,50,30,40,27,48,36,34,33,46,53,54,91,85,46,82,68,49,63,81,38,38,31,31,40,39,49,47,99,87,50,69,41,71,41,80,44,81,42,52,47,70,45,31,39,31,39,71,60,66,80,78,41,39,31,27,36,28,31,56,61,92,68,94,50,30,30,42,45,39,52,48,37,33,25,39,58,52,99,68,32,29,41,33,45,40,33,64,41,62,77,32,68,42,61,47,52,52,50,49,63,78,38,66,89,33,50,78,51,91,61,83,51,46,86,61,58,46,59,50,81,32,44,32,35,73,45,59,82,53,83,58,52,57,40,59,73,57,44,62,51,56,83,50,66,89,39,73,93,71,40,50,32,43,37,40,28,60,62,63,94,56,62,42,39,46,36,37,23,44,46,53,96,89,45,69,45,79,57,41,74,49,78,46,50,39,57,74,47,58,66,56,87,78,83,86,79,84,84,88,87,83,82,85,81,83,90,83,84,91,77,82,88,75,88,78,80,87,74,57,73,63,74,78,50,35,67,66,69,70,62,54,95,77,63,92,78,52,46,75,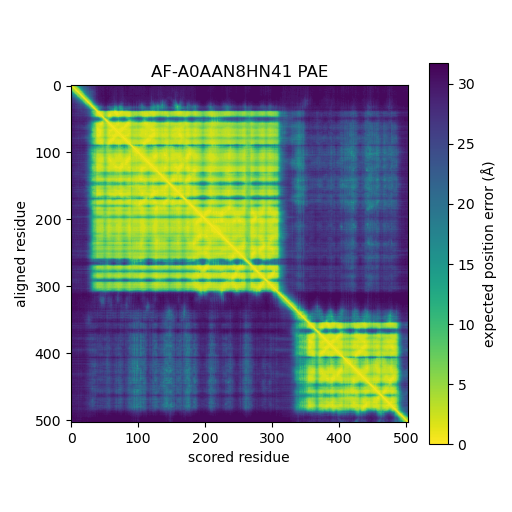41,78,57,53,76,52,73,63,68,101,86,49,73,52,36,35,36,46,74,46,64,56,46,47,34,25,32,69,68,79,53,41,27,39,29,22,85,43,56,31,33,33,36,36,31,66,52,89,56,72,68,65,49,58,54,34,50,77,73,74,46,75,89,48,45,74,54,68,51,64,47,76,76,42,70,54,57,47,28,40,30,46,47,34,62,56,81,60,82,91,51,83,67,51,59,82,74,47,64,47,78,44,81,53,100,89,50,78,44,80,40,77,40,78,46,70,58,82,45,32,38,28,38,72,59,65,83,58,82,81,76,77,73,81,75,96,62,94,70,92,77,88,74,92,129